Protein AF-0000000068164653 (afdb_homodimer)

Foldseek 3Di:
DPDAFEEEEEDCWFVSVVLLVLLLVVVVRYQYEYADDDPLLVCCLPANAWEAAPLDTDGDHSVRRNYYNDPVVSPDGPYYHYDDPPLPAQFLCNLVVVCVVDPNVRDKDKYWDFDKGDPDRRYMYTDDDQTEMEIARQAQPPVGRQQLQDHDPVNVVVQVSSVPRRRYHYDYDSHVSQVSLLSLLQQLLQLLLCQLVVAWLLVLCPPPVSLVLSLLSSVLSLVLCVLVVHPRDNVSSVVVSVVSNVCSPVRRHHHDPQNVCLVVLAAHNLCSRLVVSVVSCVVSVRDDPSSVVSSVSSVQSNCVNVVNDDDDDD/DPDAFEEEEEDCWFVSVVLLVLLLVVVVRYQYEYADDDPLLVCCLPANAWEAAPLDTDGDHSVRHNYYNDPVVSPDGPYYHYDDPPLAALFLCNLVVVCVVDPSVRDKDKYWDFDKGDPDRRYMYTDDDQTEMEIARAAQDPVGNQRQQDQDPVNVVVQVSSVVRGRYHYDYDSHVSQVSLLSLLQQLLQLLLCQLVVAWLLVLCPPPVSLVLSLLSSVLSLVLCVLVVHPRDNVSSVVVSVVSNVCSPVRRHHHDPQNVCLVVLAAHNLCSRLVVSVVSCVVSVRDDPSSVVSSVSSVQSNCVNVVNDDDDDD

InterPro domains:
  IPR008927 6-phosphogluconate dehydrogenase-like, C-terminal domain superfamily [SSF48179] (175-300)
  IPR013328 6-phosphogluconate dehydrogenase, domain 2 [G3DSA:1.10.1040.10] (175-306)
  IPR013332 Ketopantoate reductase, N-terminal domain [PF02558] (7-85)
  IPR013332 Ketopantoate reductase, N-terminal domain [PF02558] (86-137)
  IPR013752 Ketopantoate reductase, C-terminal domain [PF08546] (175-298)
  IPR036291 NAD(P)-binding domain superfamily [SSF51735] (2-108)
  IPR051402 Ketopantoate Reductase-Related [PTHR21708] (87-298)

Sequence (628 aa):
MEAMWKIAVIGTGGVGGYFGGRLAQLQDECQVHFVVRGETLQVLKRDGLRVDSLVGDFHIPPDRCNATDDLASVGPVDLVITAVKLPLQNGVEAADILARAVDKKHVVGGFCKIISYIVKHGHIRHDAADPTVAFGEVWASETAPGTLNSISDRITKLKDLFEKAQGVKVELFDDIRVGLWHKFMLICAVSGLGAITRAPLGVFLGVEETRDLFRQVLFEVAKLAQAQGIELTDEAAEKLYTYFLGRAESERNATSSMQRDIMRGLPSELEWQVGAVVRKAKALGVPAPACSLIYAALLPQELKARGKLAFSIEMEAMWKIAVIGTGGVGGYFGGRLAQLQDECQVHFVVRGETLQVLKRDGLRVDSLVGDFHIPPDRCNATDDLASVGPVDLVITAVKLPLQNGVEAADILARAVDKKHVVGGFCKIISYIVKHGHIRHDAADPTVAFGEVWASETAPGTLNSISDRITKLKDLFEKAQGVKVELFDDIRVGLWHKFMLICAVSGLGAITRAPLGVFLGVEETRDLFRQVLFEVAKLAQAQGIELTDEAAEKLYTYFLGRAESERNATSSMQRDIMRGLPSELEWQVGAVVRKAKALGVPAPACSLIYAALLPQELKARGKLAFSIE

Secondary structure (DSSP, 8-state):
---PEEEEEE--SHHHHHHHHHHHT-TTTEEEEEE--HHHHHHHHHT-EEEE-TT--EEE-HHHH--BS-HHHH-S-SEEEE--SSTTTTSS-HHHHHHTTS-GGG--EEEEEEEEEEEETTEEEEEEEEEEEEEE-SS--SS-GGGGGS--HHHHHHHHHHHTSTT-EEEE-SSHHHHHHHHHHHHHHHHHHHHHHT--HHHHHTSHHHHHHHHHHHHHHHHHHHHTT----HHHHHHHHHHHHTTTTTTTT---HHHHHHHTT---SGGGTHHHHHHHHHHHT---HHHHHHHHHHHHHHHHHTTS------/---PEEEEEE--SHHHHHHHHHHHT-TTTEEEEEE--HHHHHHHHHT-EEEE-TT--EEE-HHHH--BS-HHHH-S-SEEEE--SSTTTTSS-HHHHHHHHS-GGG--EEEEEEEEEEEETTEEEEEEEEEEEEEE-SS--SS-GGGGGS--HHHHHHHHHHHTSTT-EEEE-SSHHHHHHHHHHHHHHHHHHHHHHT--HHHHHHSHHHHHHHHHHHHHHHHHHHHTT----HHHHHHHHHHHHTTTTTTTT---HHHHHHHTT---SGGGTHHHHHHHHHHHT---HHHHHHHHHHHHHHHHHTTS------

Structure (mmCIF, N/CA/C/O backbone):
data_AF-0000000068164653-model_v1
#
loop_
_entity.id
_entity.type
_entity.pdbx_description
1 polymer '2dehydropantoate 2-reductase'
#
loop_
_atom_site.group_PDB
_atom_site.id
_atom_site.type_symbol
_atom_site.label_atom_id
_atom_site.label_alt_id
_atom_site.label_comp_id
_atom_site.label_asym_id
_atom_site.label_entity_id
_atom_site.label_seq_id
_atom_site.pdbx_PDB_ins_code
_atom_site.Cartn_x
_atom_site.Cartn_y
_atom_site.Cartn_z
_atom_site.occupancy
_atom_site.B_iso_or_equiv
_atom_site.auth_seq_id
_atom_site.auth_comp_id
_atom_site.auth_asym_id
_atom_site.auth_atom_id
_atom_site.pdbx_PDB_model_num
ATOM 1 N N . MET A 1 1 ? -2.482 54 23.062 1 39.28 1 MET A N 1
ATOM 2 C CA . MET A 1 1 ? -2.943 53.188 21.953 1 39.28 1 MET A CA 1
ATOM 3 C C . MET A 1 1 ? -2.064 51.969 21.781 1 39.28 1 MET A C 1
ATOM 5 O O . MET A 1 1 ? -0.841 52.062 21.672 1 39.28 1 MET A O 1
ATOM 9 N N . GLU A 1 2 ? -2.463 50.812 22.297 1 55.84 2 GLU A N 1
ATOM 10 C CA . GLU A 1 2 ? -1.593 49.656 22.266 1 55.84 2 GLU A CA 1
ATOM 11 C C . GLU A 1 2 ? -1.054 49.438 20.844 1 55.84 2 GLU A C 1
ATOM 13 O O . GLU A 1 2 ? -1.688 49.812 19.859 1 55.84 2 GLU A O 1
ATOM 18 N N . ALA A 1 3 ? 0.239 49.406 20.672 1 74.31 3 ALA A N 1
ATOM 19 C CA . ALA A 1 3 ? 0.946 49.344 19.406 1 74.31 3 ALA A CA 1
ATOM 20 C C . ALA A 1 3 ? 0.31 48.344 18.453 1 74.31 3 ALA A C 1
ATOM 22 O O . ALA A 1 3 ? -0.151 47.281 18.891 1 74.31 3 ALA A O 1
ATOM 23 N N . MET A 1 4 ? -0.198 48.719 17.344 1 89.69 4 MET A N 1
ATOM 24 C CA . MET A 1 4 ? -0.804 47.969 16.25 1 89.69 4 MET A CA 1
ATOM 25 C C . MET A 1 4 ? 0.129 46.844 15.789 1 89.69 4 MET A C 1
ATOM 27 O O . MET A 1 4 ? 1.327 47.062 15.609 1 89.69 4 MET A O 1
ATOM 31 N N . TRP A 1 5 ? -0.486 45.594 15.789 1 95.38 5 TRP A N 1
ATOM 32 C CA . TRP A 1 5 ? 0.278 44.5 15.227 1 95.38 5 TRP A CA 1
ATOM 33 C C . TRP A 1 5 ? 0.431 44.656 13.711 1 95.38 5 TRP A C 1
ATOM 35 O O . TRP A 1 5 ? -0.55 44.875 13.008 1 95.38 5 TRP A O 1
ATOM 45 N N . LYS A 1 6 ? 1.617 44.688 13.281 1 97 6 LYS A N 1
ATOM 46 C CA . LYS A 1 6 ? 1.852 44.469 11.852 1 97 6 LYS A CA 1
ATOM 47 C C . LYS A 1 6 ? 2.117 43 11.539 1 97 6 LYS A C 1
ATOM 49 O O . LYS A 1 6 ? 3.061 42.406 12.07 1 97 6 LYS A O 1
ATOM 54 N N . ILE A 1 7 ? 1.271 42.406 10.633 1 96 7 ILE A N 1
ATOM 55 C CA . ILE A 1 7 ? 1.293 40.969 10.422 1 96 7 ILE A CA 1
ATOM 56 C C . ILE A 1 7 ? 1.463 40.656 8.93 1 96 7 ILE A C 1
ATOM 58 O O . ILE A 1 7 ? 0.825 41.312 8.086 1 96 7 ILE A O 1
ATOM 62 N N . ALA A 1 8 ? 2.387 39.781 8.625 1 95.88 8 ALA A N 1
ATOM 63 C CA . ALA A 1 8 ? 2.498 39.25 7.273 1 95.88 8 ALA A CA 1
ATOM 64 C C . ALA A 1 8 ? 1.986 37.812 7.199 1 95.88 8 ALA A C 1
ATOM 66 O O . ALA A 1 8 ? 2.432 36.938 7.957 1 95.88 8 ALA A O 1
ATOM 67 N N . VAL A 1 9 ? 1.061 37.562 6.312 1 94.88 9 VAL A N 1
ATOM 68 C CA . VAL A 1 9 ? 0.553 36.219 6.059 1 94.88 9 VAL A CA 1
ATOM 69 C C . VAL A 1 9 ? 1.103 35.719 4.73 1 94.88 9 VAL A C 1
ATOM 71 O O . VAL A 1 9 ? 0.753 36.219 3.664 1 94.88 9 VAL A O 1
ATOM 74 N N . ILE A 1 10 ? 1.951 34.719 4.84 1 92.38 10 ILE A N 1
ATOM 75 C CA . ILE A 1 10 ? 2.535 34.125 3.643 1 92.38 10 ILE A CA 1
ATOM 76 C C . ILE A 1 10 ? 1.657 32.969 3.154 1 92.38 10 ILE A C 1
ATOM 78 O O . ILE A 1 10 ? 1.669 31.875 3.736 1 92.38 10 ILE A O 1
ATOM 82 N N . GLY A 1 11 ? 0.943 33.156 2.08 1 90.06 11 GLY A N 1
ATOM 83 C CA . GLY A 1 11 ? -0.017 32.188 1.568 1 90.06 11 GLY A CA 1
ATOM 84 C C . GLY A 1 11 ? -1.444 32.5 1.987 1 90.06 11 GLY A C 1
ATOM 85 O O . GLY A 1 11 ? -1.769 32.469 3.176 1 90.06 11 GLY A O 1
ATOM 86 N N . THR A 1 12 ? -2.244 32.719 1.007 1 89.06 12 THR A N 1
ATOM 87 C CA . THR A 1 12 ? -3.641 33.062 1.281 1 89.06 12 THR A CA 1
ATOM 88 C C . THR A 1 12 ? -4.566 31.953 0.749 1 89.06 12 THR A C 1
ATOM 90 O O . THR A 1 12 ? -5.516 32.25 0.018 1 89.06 12 THR A O 1
ATOM 93 N N . GLY A 1 13 ? -4.312 30.797 1.197 1 88.62 13 GLY A N 1
ATOM 94 C CA . GLY A 1 13 ? -5.223 29.688 0.948 1 88.62 13 GLY A CA 1
ATOM 95 C C . GLY A 1 13 ? -6.289 29.531 2.018 1 88.62 13 GLY A C 1
ATOM 96 O O . GLY A 1 13 ? -6.711 30.531 2.621 1 88.62 13 GLY A O 1
ATOM 97 N N . GLY A 1 14 ? -6.809 28.359 2.189 1 88.31 14 GLY A N 1
ATOM 98 C CA . GLY A 1 14 ? -7.863 28.109 3.158 1 88.31 14 GLY A CA 1
ATOM 99 C C . GLY A 1 14 ? -7.5 28.547 4.562 1 88.31 14 GLY A C 1
ATOM 100 O O . GLY A 1 14 ? -8.328 29.125 5.273 1 88.31 14 GLY A O 1
ATOM 101 N N . VAL A 1 15 ? -6.258 28.25 4.934 1 89.56 15 VAL A N 1
ATOM 102 C CA . VAL A 1 15 ? -5.836 28.547 6.301 1 89.56 15 VAL A CA 1
ATOM 103 C C . VAL A 1 15 ? -5.383 30 6.398 1 89.56 15 VAL A C 1
ATOM 105 O O . VAL A 1 15 ? -5.902 30.766 7.219 1 89.56 15 VAL A O 1
ATOM 108 N N . GLY A 1 16 ? -4.504 30.422 5.531 1 92.75 16 GLY A N 1
ATOM 109 C CA . GLY A 1 16 ? -3.982 31.781 5.559 1 92.75 16 GLY A CA 1
ATOM 110 C C . GLY A 1 16 ? -5.039 32.812 5.281 1 92.75 16 GLY A C 1
ATOM 111 O O . GLY A 1 16 ? -5.031 33.906 5.891 1 92.75 16 GLY A O 1
ATOM 112 N N . GLY A 1 17 ? -5.883 32.531 4.367 1 94 17 GLY A N 1
ATOM 113 C CA . GLY A 1 17 ? -6.969 33.438 4.062 1 94 17 GLY A CA 1
ATOM 114 C C . GLY A 1 17 ? -7.969 33.594 5.195 1 94 17 GLY A C 1
ATOM 115 O O . GLY A 1 17 ? -8.453 34.688 5.473 1 94 17 GLY A O 1
ATOM 116 N N . TYR A 1 18 ? -8.219 32.469 5.824 1 94.56 18 TYR A N 1
ATOM 117 C CA . TYR A 1 18 ? -9.211 32.5 6.898 1 94.56 18 TYR A CA 1
ATOM 118 C C . TYR A 1 18 ? -8.656 33.25 8.117 1 94.56 18 TYR A C 1
ATOM 120 O O . TYR A 1 18 ? -9.227 34.25 8.555 1 94.56 18 TYR A O 1
ATOM 128 N N . PHE A 1 19 ? -7.582 32.812 8.633 1 94.88 19 PHE A N 1
ATOM 129 C CA . PHE A 1 19 ? -7.059 33.375 9.867 1 94.88 19 PHE A CA 1
ATOM 130 C C . PHE A 1 19 ? -6.473 34.781 9.625 1 94.88 19 PHE A C 1
ATOM 132 O O . PHE A 1 19 ? -6.582 35.656 10.469 1 94.88 19 PHE A O 1
ATOM 139 N N . GLY A 1 20 ? -5.797 34.906 8.492 1 95.56 20 GLY A N 1
ATOM 140 C CA . GLY A 1 20 ? -5.359 36.25 8.117 1 95.56 20 GLY A CA 1
ATOM 141 C C . GLY A 1 20 ? -6.504 37.219 7.965 1 95.56 20 GLY A C 1
ATOM 142 O O . GLY A 1 20 ? -6.395 38.375 8.383 1 95.56 20 GLY A O 1
ATOM 143 N N . GLY A 1 21 ? -7.539 36.781 7.363 1 96.88 21 GLY A N 1
ATOM 144 C CA . GLY A 1 21 ? -8.727 37.594 7.211 1 96.88 21 GLY A CA 1
ATOM 145 C C . GLY A 1 21 ? -9.367 37.969 8.539 1 96.88 21 GLY A C 1
ATOM 146 O O . GLY A 1 21 ? -9.766 39.125 8.742 1 96.88 21 GLY A O 1
ATOM 147 N N . ARG A 1 22 ? -9.484 37 9.375 1 96.88 22 ARG A N 1
ATOM 148 C CA . ARG A 1 22 ? -10.055 37.25 10.695 1 96.88 22 ARG A CA 1
ATOM 149 C C . ARG A 1 22 ? -9.234 38.281 11.453 1 96.88 22 ARG A C 1
ATOM 151 O O . ARG A 1 22 ? -9.789 39.156 12.125 1 96.88 22 ARG A O 1
ATOM 158 N N . LEU A 1 23 ? -7.953 38.219 11.359 1 96.56 23 LEU A N 1
ATOM 159 C CA . LEU A 1 23 ? -7.082 39.188 12 1 96.56 23 LEU A CA 1
ATOM 160 C C . LEU A 1 23 ? -7.211 40.562 11.336 1 96.56 23 LEU A C 1
ATOM 162 O O . LEU A 1 23 ? -7.168 41.594 12.008 1 96.56 23 LEU A O 1
ATOM 166 N N . ALA A 1 24 ? -7.398 40.531 10.031 1 97.31 24 ALA A N 1
ATOM 167 C CA . ALA A 1 24 ? -7.527 41.781 9.281 1 97.31 24 ALA A CA 1
ATOM 168 C C . ALA A 1 24 ? -8.805 42.531 9.664 1 97.31 24 ALA A C 1
ATOM 170 O O . ALA A 1 24 ? -8.906 43.75 9.492 1 97.31 24 ALA A O 1
ATOM 171 N N . GLN A 1 25 ? -9.719 41.781 10.172 1 97.06 25 GLN A N 1
ATOM 172 C CA . GLN A 1 25 ? -10.961 42.406 10.641 1 97.06 25 GLN A CA 1
ATOM 173 C C . GLN A 1 25 ? -10.711 43.25 11.875 1 97.06 25 GLN A C 1
ATOM 175 O O . GLN A 1 25 ? -11.516 44.125 12.203 1 97.06 25 GLN A O 1
ATOM 180 N N . LEU A 1 26 ? -9.648 43 12.602 1 96 26 LEU A N 1
ATOM 181 C CA . LEU A 1 26 ? -9.266 43.812 13.758 1 96 26 LEU A CA 1
ATOM 182 C C . LEU A 1 26 ? -8.531 45.062 13.328 1 96 26 LEU A C 1
ATOM 184 O O . LEU A 1 26 ? -7.371 45.281 13.703 1 96 26 LEU A O 1
ATOM 188 N N . GLN A 1 27 ? -9.188 45.938 12.695 1 91 27 GLN A N 1
ATOM 189 C CA . GLN A 1 27 ? -8.602 47.062 11.969 1 91 27 GLN A CA 1
ATOM 190 C C . GLN A 1 27 ? -7.844 48 12.906 1 91 27 GLN A C 1
ATOM 192 O O . GLN A 1 27 ? -6.859 48.625 12.508 1 91 27 GLN A O 1
ATOM 197 N N . ASP A 1 28 ? -8.266 48.062 14.078 1 91.12 28 ASP A N 1
ATOM 198 C CA . ASP A 1 28 ? -7.656 49.031 15.016 1 91.12 28 ASP A CA 1
ATOM 199 C C . ASP A 1 28 ? -6.484 48.375 15.75 1 91.12 28 ASP A C 1
ATOM 201 O O . ASP A 1 28 ? -5.711 49.062 16.422 1 91.12 28 ASP A O 1
ATOM 205 N N . GLU A 1 29 ? -6.32 47.094 15.492 1 93.81 29 GLU A N 1
ATOM 206 C CA . GLU A 1 29 ? -5.312 46.406 16.281 1 93.81 29 GLU A CA 1
ATOM 207 C C . GLU A 1 29 ? -4.281 45.719 15.383 1 93.81 29 GLU A C 1
ATOM 209 O O . GLU A 1 29 ? -3.162 45.438 15.812 1 93.81 29 GLU A O 1
ATOM 214 N N . CYS A 1 30 ? -4.734 45.469 14.133 1 95.31 30 CYS A N 1
ATOM 215 C CA . CYS A 1 30 ? -3.865 44.688 13.258 1 95.31 30 CYS A CA 1
ATOM 216 C C . CYS A 1 30 ? -3.787 45.344 11.875 1 95.31 30 CYS A C 1
ATOM 218 O O . CYS A 1 30 ? -4.801 45.781 11.328 1 95.31 30 CYS A O 1
ATOM 220 N N . GLN A 1 31 ? -2.641 45.469 11.352 1 96.69 31 GLN A N 1
ATOM 221 C CA . GLN A 1 31 ? -2.387 45.688 9.93 1 96.69 31 GLN A CA 1
ATOM 222 C C . GLN A 1 31 ? -1.839 44.406 9.266 1 96.69 31 GLN A C 1
ATOM 224 O O . GLN A 1 31 ? -0.677 44.062 9.469 1 96.69 31 GLN A O 1
ATOM 229 N N . VAL A 1 32 ? -2.676 43.812 8.453 1 97 32 VAL A N 1
ATOM 230 C CA . VAL A 1 32 ? -2.312 42.531 7.867 1 97 32 VAL A CA 1
ATOM 231 C C . VAL A 1 32 ? -1.857 42.75 6.426 1 97 32 VAL A C 1
ATOM 233 O O . VAL A 1 32 ? -2.49 43.469 5.664 1 97 32 VAL A O 1
ATOM 236 N N . HIS A 1 33 ? -0.744 42.188 6.098 1 97.38 33 HIS A N 1
ATOM 237 C CA . HIS A 1 33 ? -0.234 42.125 4.734 1 97.38 33 HIS A CA 1
ATOM 238 C C . HIS A 1 33 ? -0.314 40.688 4.188 1 97.38 33 HIS A C 1
ATOM 240 O O . HIS A 1 33 ? 0.334 39.781 4.711 1 97.38 33 HIS A O 1
ATOM 246 N N . PHE A 1 34 ? -1.097 40.5 3.145 1 97.31 34 PHE A N 1
ATOM 247 C CA . PHE A 1 34 ? -1.19 39.219 2.5 1 97.31 34 PHE A CA 1
ATOM 248 C C . PHE A 1 34 ? -0.134 39.062 1.411 1 97.31 34 PHE A C 1
ATOM 250 O O . PHE A 1 34 ? -0.155 39.812 0.418 1 97.31 34 PHE A O 1
ATOM 257 N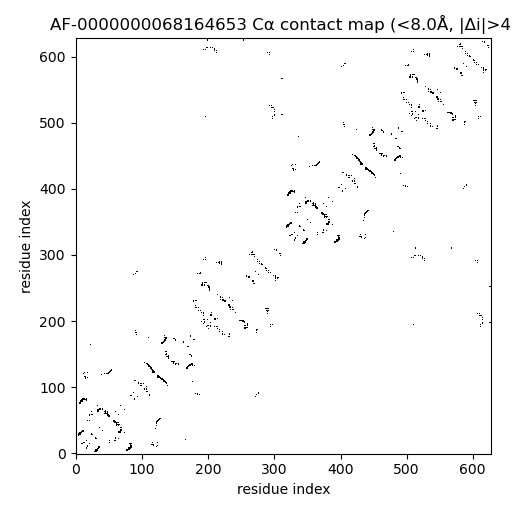 N . VAL A 1 35 ? 0.786 38.125 1.595 1 95.69 35 VAL A N 1
ATOM 258 C CA . VAL A 1 35 ? 1.846 37.875 0.626 1 95.69 35 VAL A CA 1
ATOM 259 C C . VAL A 1 35 ? 1.442 36.719 -0.289 1 95.69 35 VAL A C 1
ATOM 261 O O . VAL A 1 35 ? 1.401 35.562 0.141 1 95.69 35 VAL A O 1
ATOM 264 N N . VAL A 1 36 ? 1.155 36.969 -1.522 1 94.25 36 VAL A N 1
ATOM 265 C CA . VAL A 1 36 ? 0.643 36.031 -2.496 1 94.25 36 VAL A CA 1
ATOM 266 C C . VAL A 1 36 ? 1.142 36.375 -3.893 1 94.25 36 VAL A C 1
ATOM 268 O O . VAL A 1 36 ? 1.708 37.469 -4.094 1 94.25 36 VAL A O 1
ATOM 271 N N . ARG A 1 37 ? 1.042 35.469 -4.789 1 93.12 37 ARG A N 1
ATOM 272 C CA . ARG A 1 37 ? 1.518 35.719 -6.145 1 93.12 37 ARG A CA 1
ATOM 273 C C . ARG A 1 37 ? 0.45 35.375 -7.172 1 93.12 37 ARG A C 1
ATOM 275 O O . ARG A 1 37 ? -0.623 34.875 -6.812 1 93.12 37 ARG A O 1
ATOM 282 N N . GLY A 1 38 ? 0.696 35.812 -8.359 1 94.12 38 GLY A N 1
ATOM 283 C CA . GLY A 1 38 ? -0.102 35.344 -9.492 1 94.12 38 GLY A CA 1
ATOM 284 C C . GLY A 1 38 ? -1.51 35.938 -9.484 1 94.12 38 GLY A C 1
ATOM 285 O O . GLY A 1 38 ? -1.712 37.094 -9.164 1 94.12 38 GLY A O 1
ATOM 286 N N . GLU A 1 39 ? -2.432 35.031 -9.867 1 95.75 39 GLU A N 1
ATOM 287 C CA . GLU A 1 39 ? -3.822 35.438 -10.023 1 95.75 39 GLU A CA 1
ATOM 288 C C . GLU A 1 39 ? -4.434 35.844 -8.688 1 95.75 39 GLU A C 1
ATOM 290 O O . GLU A 1 39 ? -5.281 36.75 -8.625 1 95.75 39 GLU A O 1
ATOM 295 N N . THR A 1 40 ? -4.035 35.219 -7.684 1 95.88 40 THR A N 1
ATOM 296 C CA . THR A 1 40 ? -4.555 35.531 -6.363 1 95.88 40 THR A CA 1
ATOM 297 C C . THR A 1 40 ? -4.176 36.969 -5.973 1 95.88 40 THR A C 1
ATOM 299 O O . THR A 1 40 ? -4.98 37.688 -5.383 1 95.88 40 THR A O 1
ATOM 302 N N . LEU A 1 41 ? -2.984 37.375 -6.262 1 96.94 41 LEU A N 1
ATOM 303 C CA . LEU A 1 41 ? -2.533 38.75 -5.996 1 96.94 41 LEU A CA 1
ATOM 304 C C . LEU A 1 41 ? -3.422 39.75 -6.707 1 96.94 41 LEU A C 1
ATOM 306 O O . LEU A 1 41 ? -3.871 40.719 -6.098 1 96.94 41 LEU A O 1
ATOM 310 N N . GLN A 1 42 ? -3.676 39.438 -7.934 1 97.75 42 GLN A N 1
ATOM 311 C CA . GLN A 1 42 ? -4.473 40.344 -8.742 1 97.75 42 GLN A CA 1
ATOM 312 C C . GLN A 1 42 ? -5.891 40.469 -8.188 1 97.75 42 GLN A C 1
ATOM 314 O O . GLN A 1 42 ? -6.438 41.562 -8.109 1 97.75 42 GLN A O 1
ATOM 319 N N . VAL A 1 43 ? -6.418 39.406 -7.785 1 97.94 43 VAL A N 1
ATOM 320 C CA . VAL A 1 43 ? -7.793 39.375 -7.289 1 97.94 43 VAL A CA 1
ATOM 321 C C . VAL A 1 43 ? -7.867 40.094 -5.949 1 97.94 43 VAL A C 1
ATOM 323 O O . VAL A 1 43 ? -8.805 40.875 -5.707 1 97.94 43 VAL A O 1
ATOM 326 N N . LEU A 1 44 ? -6.938 39.906 -5.07 1 97.94 44 LEU A N 1
ATOM 327 C CA . LEU A 1 44 ? -6.945 40.562 -3.764 1 97.94 44 LEU A CA 1
ATOM 328 C C . LEU A 1 44 ? -6.801 42.062 -3.908 1 97.94 44 LEU A C 1
ATOM 330 O O . LEU A 1 44 ? -7.391 42.844 -3.139 1 97.94 44 LEU A O 1
ATOM 334 N N . LYS A 1 45 ? -6.023 42.531 -4.883 1 97.62 45 LYS A N 1
ATOM 335 C CA . LYS A 1 45 ? -5.812 43.938 -5.125 1 97.62 45 LYS A CA 1
ATOM 336 C C . LYS A 1 45 ? -7.055 44.594 -5.73 1 97.62 45 LYS A C 1
ATOM 338 O O . LYS A 1 45 ? -7.316 45.781 -5.512 1 97.62 45 LYS A O 1
ATOM 343 N N . ARG A 1 46 ? -7.793 43.719 -6.434 1 97.88 46 ARG A N 1
ATOM 344 C CA . ARG A 1 46 ? -8.953 44.25 -7.148 1 97.88 46 ARG A CA 1
ATOM 345 C C . ARG A 1 46 ? -10.219 44.125 -6.309 1 97.88 46 ARG A C 1
ATOM 347 O O . ARG A 1 46 ? -10.977 45.094 -6.164 1 97.88 46 ARG A O 1
ATOM 354 N N . ASP A 1 47 ? -10.453 42.969 -5.754 1 97.94 47 ASP A N 1
ATOM 355 C CA . ASP A 1 47 ? -11.75 42.625 -5.18 1 97.94 47 ASP A CA 1
ATOM 356 C C . ASP A 1 47 ? -11.641 42.406 -3.672 1 97.94 47 ASP A C 1
ATOM 358 O O . ASP A 1 47 ? -12.656 42.406 -2.967 1 97.94 47 ASP A O 1
ATOM 362 N N . GLY A 1 48 ? -10.453 42.219 -3.197 1 98.31 48 GLY A N 1
ATOM 363 C CA . GLY A 1 48 ? -10.281 41.906 -1.793 1 98.31 48 GLY A CA 1
ATOM 364 C C . GLY A 1 48 ? -10.445 40.406 -1.51 1 98.31 48 GLY A C 1
ATOM 365 O O . GLY A 1 48 ? -10.359 39.594 -2.42 1 98.31 48 GLY A O 1
ATOM 366 N N . LEU A 1 49 ? -10.531 40.094 -0.196 1 98.5 49 LEU A N 1
ATOM 367 C CA . LEU A 1 49 ? -10.656 38.719 0.264 1 98.5 49 LEU A CA 1
ATOM 368 C C . LEU A 1 49 ? -12.062 38.438 0.776 1 98.5 49 LEU A C 1
ATOM 370 O O . LEU A 1 49 ? -12.555 39.125 1.672 1 98.5 49 LEU A O 1
ATOM 374 N N . ARG A 1 50 ? -12.664 37.438 0.202 1 98.5 50 ARG A N 1
ATOM 375 C CA . ARG A 1 50 ? -13.984 37.031 0.638 1 98.5 50 ARG A CA 1
ATOM 376 C C . ARG A 1 50 ? -13.914 35.656 1.349 1 98.5 50 ARG A C 1
ATOM 378 O O . ARG A 1 50 ? -13.25 34.75 0.87 1 98.5 50 ARG A O 1
ATOM 385 N N . VAL A 1 51 ? -14.594 35.594 2.514 1 97.94 51 VAL A N 1
ATOM 386 C CA . VAL A 1 51 ? -14.633 34.312 3.248 1 97.94 51 VAL A CA 1
ATOM 387 C C . VAL A 1 51 ? -16.078 33.969 3.619 1 97.94 51 VAL A C 1
ATOM 389 O O . VAL A 1 51 ? -16.734 34.75 4.309 1 97.94 51 VAL A O 1
ATOM 392 N N . ASP A 1 52 ? -16.547 32.875 3.092 1 98.25 52 ASP A N 1
ATOM 393 C CA . ASP A 1 52 ? -17.781 32.281 3.566 1 98.25 52 ASP A CA 1
ATOM 394 C C . ASP A 1 52 ? -17.547 31.359 4.77 1 98.25 52 ASP A C 1
ATOM 396 O O . ASP A 1 52 ? -16.875 30.328 4.648 1 98.25 52 ASP A O 1
ATOM 400 N N . SER A 1 53 ? -18.125 31.766 5.898 1 97 53 SER A N 1
ATOM 401 C CA . SER A 1 53 ? -17.781 31.047 7.121 1 97 53 SER A CA 1
ATOM 402 C C . SER A 1 53 ? -19.031 30.688 7.914 1 97 53 SER A C 1
ATOM 404 O O . SER A 1 53 ? -19.984 31.453 7.957 1 97 53 SER A O 1
ATOM 406 N N . LEU A 1 54 ? -18.953 29.578 8.578 1 95.31 54 LEU A N 1
ATOM 407 C CA . LEU A 1 54 ? -20.016 29.141 9.484 1 95.31 54 LEU A CA 1
ATOM 408 C C . LEU A 1 54 ? -20.078 30.031 10.719 1 95.31 54 LEU A C 1
ATOM 410 O O . LEU A 1 54 ? -21.094 30.047 11.43 1 95.31 54 LEU A O 1
ATOM 414 N N . VAL A 1 55 ? -19.016 30.766 10.969 1 95.44 55 VAL A N 1
ATOM 415 C CA . VAL A 1 55 ? -18.969 31.641 12.141 1 95.44 55 VAL A CA 1
ATOM 416 C C . VAL A 1 55 ? -19.062 33.094 11.711 1 95.44 55 VAL A C 1
ATOM 418 O O . VAL A 1 55 ? -18.453 33.969 12.336 1 95.44 55 VAL A O 1
ATOM 421 N N . GLY A 1 56 ? -19.703 33.344 10.531 1 96.31 56 GLY A N 1
ATOM 422 C CA . GLY A 1 56 ? -19.938 34.688 10.031 1 96.31 56 GLY A CA 1
ATOM 423 C C . GLY A 1 56 ? -19.109 35.031 8.805 1 96.31 56 GLY A C 1
ATOM 424 O O . GLY A 1 56 ? -17.875 35.031 8.867 1 96.31 56 GLY A O 1
ATOM 425 N N . ASP A 1 57 ? -19.781 35.281 7.781 1 97.75 57 ASP A N 1
ATOM 426 C CA . ASP A 1 57 ? -19.125 35.688 6.543 1 97.75 57 ASP A CA 1
ATOM 427 C C . ASP A 1 57 ? -18.453 37.062 6.707 1 97.75 57 ASP A C 1
ATOM 429 O O . ASP A 1 57 ? -18.891 37.875 7.508 1 97.75 57 ASP A O 1
ATOM 433 N N . PHE A 1 58 ? -17.359 37.25 5.906 1 97.75 58 PHE A N 1
ATOM 434 C CA . PHE A 1 58 ? -16.734 38.594 5.949 1 97.75 58 PHE A CA 1
ATOM 435 C C . PHE A 1 58 ? -15.977 38.875 4.664 1 97.75 58 PHE A C 1
ATOM 437 O O . PHE A 1 58 ? -15.742 37.969 3.859 1 97.75 58 PHE A O 1
ATOM 444 N N . HIS A 1 59 ? -15.727 40.094 4.473 1 98.38 59 HIS A N 1
ATOM 445 C CA . HIS A 1 59 ? -14.984 40.594 3.326 1 98.38 59 HIS A CA 1
ATOM 446 C C . HIS A 1 59 ? -13.938 41.625 3.756 1 98.38 59 HIS A C 1
ATOM 448 O O . HIS A 1 59 ? -14.242 42.531 4.527 1 98.38 59 HIS A O 1
ATOM 454 N N . ILE A 1 60 ? -12.742 41.406 3.375 1 98.25 60 ILE A N 1
ATOM 455 C CA . ILE A 1 60 ? -11.68 42.406 3.555 1 98.25 60 ILE A CA 1
ATOM 456 C C . ILE A 1 60 ? -11.492 43.188 2.266 1 98.25 60 ILE A C 1
ATOM 458 O O . ILE A 1 60 ? -11.078 42.625 1.242 1 98.25 60 ILE A O 1
ATOM 462 N N . PRO A 1 61 ? -11.719 44.406 2.295 1 97.88 61 PRO A N 1
ATOM 463 C CA . PRO A 1 61 ? -11.586 45.219 1.072 1 97.88 61 PRO A CA 1
ATOM 464 C C . PRO A 1 61 ? -10.141 45.312 0.591 1 97.88 61 PRO A C 1
ATOM 466 O O . PRO A 1 61 ? -9.211 45.125 1.38 1 97.88 61 PRO A O 1
ATOM 469 N N . PRO A 1 62 ? -9.961 45.594 -0.694 1 97.44 62 PRO A N 1
ATOM 470 C CA . PRO A 1 62 ? -8.633 45.594 -1.312 1 97.44 62 PRO A CA 1
ATOM 471 C C . PRO A 1 62 ? -7.641 46.5 -0.558 1 97.44 62 PRO A C 1
ATOM 473 O O . PRO A 1 62 ? -6.48 46.125 -0.387 1 97.44 62 PRO A O 1
ATOM 476 N N . ASP A 1 63 ? -8.062 47.594 -0.103 1 94.81 63 ASP A N 1
ATOM 477 C CA . ASP A 1 63 ? -7.164 48.562 0.524 1 94.81 63 ASP A CA 1
ATOM 478 C C . ASP A 1 63 ? -6.695 48.094 1.893 1 94.81 63 ASP A C 1
ATOM 480 O O . ASP A 1 63 ? -5.711 48.594 2.434 1 94.81 63 ASP A O 1
ATOM 484 N N . ARG A 1 64 ? -7.328 47.062 2.387 1 95.69 64 ARG A N 1
ATOM 485 C CA . ARG A 1 64 ? -6.957 46.531 3.693 1 95.69 64 ARG A CA 1
ATOM 486 C C . ARG A 1 64 ? -6.262 45.156 3.557 1 95.69 64 ARG A C 1
ATOM 488 O O . ARG A 1 64 ? -5.754 44.625 4.539 1 95.69 64 ARG A O 1
ATOM 495 N N . CYS A 1 65 ? -6.246 44.656 2.432 1 96.5 65 CYS A N 1
ATOM 496 C CA . CYS A 1 65 ? -5.559 43.406 2.188 1 96.5 65 CYS A CA 1
ATOM 497 C C . CYS A 1 65 ? -4.051 43.594 2.119 1 96.5 65 CYS A C 1
ATOM 499 O O . CYS A 1 65 ? -3.279 42.688 2.381 1 96.5 65 CYS A O 1
ATOM 501 N N . ASN A 1 66 ? -3.672 44.844 1.705 1 96.62 66 ASN A N 1
ATOM 502 C CA . ASN A 1 66 ? -2.252 45.125 1.513 1 96.62 66 ASN A CA 1
ATOM 503 C C . ASN A 1 66 ? -1.553 43.969 0.785 1 96.62 66 ASN A C 1
ATOM 505 O O . ASN A 1 66 ? -0.506 43.5 1.229 1 96.62 66 ASN A O 1
ATOM 509 N N . ALA A 1 67 ? -2.135 43.469 -0.298 1 97.81 67 ALA A N 1
ATOM 510 C CA . ALA A 1 67 ? -1.638 42.281 -1.003 1 97.81 67 ALA A CA 1
ATOM 511 C C . ALA A 1 67 ? -0.361 42.594 -1.775 1 97.81 67 ALA A C 1
ATOM 513 O O . ALA A 1 67 ? -0.255 43.656 -2.4 1 97.81 67 ALA A O 1
ATOM 514 N N . THR A 1 68 ? 0.624 41.719 -1.688 1 97.38 68 THR A N 1
ATOM 515 C CA . THR A 1 68 ? 1.891 41.969 -2.375 1 97.38 68 THR A CA 1
ATOM 516 C C . THR A 1 68 ? 2.582 40.625 -2.686 1 97.38 68 THR A C 1
ATOM 518 O O . THR A 1 68 ? 2.27 39.594 -2.078 1 97.38 68 THR A O 1
ATOM 521 N N . ASP A 1 69 ? 3.439 40.562 -3.703 1 96.31 69 ASP A N 1
ATOM 522 C CA . ASP A 1 69 ? 4.285 39.406 -3.988 1 96.31 69 ASP A CA 1
ATOM 523 C C . ASP A 1 69 ? 5.738 39.656 -3.619 1 96.31 69 ASP A C 1
ATOM 525 O O . ASP A 1 69 ? 6.613 38.812 -3.834 1 96.31 69 ASP A O 1
ATOM 529 N N . ASP A 1 70 ? 5.945 40.844 -3.016 1 94.31 70 ASP A N 1
ATOM 530 C CA . ASP A 1 70 ? 7.277 41.25 -2.609 1 94.31 70 ASP A CA 1
ATOM 531 C C . ASP A 1 70 ? 7.383 41.375 -1.09 1 94.31 70 ASP A C 1
ATOM 533 O O . ASP A 1 70 ? 7.008 42.375 -0.504 1 94.31 70 ASP A O 1
ATOM 537 N N . LEU A 1 71 ? 7.992 40.375 -0.466 1 90 71 LEU A N 1
ATOM 538 C CA . LEU A 1 71 ? 8.109 40.312 0.987 1 90 71 LEU A CA 1
ATOM 539 C C . LEU A 1 71 ? 8.93 41.5 1.511 1 90 71 LEU A C 1
ATOM 541 O O . LEU A 1 71 ? 8.664 42 2.605 1 90 71 LEU A O 1
ATOM 545 N N . ALA A 1 72 ? 9.867 41.875 0.783 1 92 72 ALA A N 1
ATOM 546 C CA . ALA A 1 72 ? 10.742 42.969 1.189 1 92 72 ALA A CA 1
ATOM 547 C C . ALA A 1 72 ? 9.961 44.281 1.339 1 92 72 ALA A C 1
ATOM 549 O O . ALA A 1 72 ? 10.273 45.094 2.203 1 92 72 ALA A O 1
ATOM 550 N N . SER A 1 73 ? 9.008 44.406 0.521 1 93.69 73 SER A N 1
ATOM 551 C CA . SER A 1 73 ? 8.234 45.656 0.525 1 93.69 73 SER A CA 1
ATOM 552 C C . SER A 1 73 ? 7.383 45.781 1.784 1 93.69 73 SER A C 1
ATOM 554 O O . SER A 1 73 ? 6.949 46.875 2.148 1 93.69 73 SER A O 1
ATOM 556 N N . VAL A 1 74 ? 7.086 44.719 2.471 1 94.44 74 VAL A N 1
ATOM 557 C CA . VAL A 1 74 ? 6.27 44.719 3.682 1 94.44 74 VAL A CA 1
ATOM 558 C C . VAL A 1 74 ? 7.047 45.344 4.832 1 94.44 74 VAL A C 1
ATOM 560 O O . VAL A 1 74 ? 6.469 46.031 5.68 1 94.44 74 VAL A O 1
ATOM 563 N N . GLY A 1 75 ? 8.375 45.125 4.848 1 93.62 75 GLY A N 1
ATOM 564 C CA . GLY A 1 75 ? 9.211 45.625 5.926 1 93.62 75 GLY A CA 1
ATOM 565 C C . GLY A 1 75 ? 9.109 44.812 7.195 1 93.62 75 GLY A C 1
ATOM 566 O O . GLY A 1 75 ? 8.672 43.656 7.156 1 93.62 75 GLY A O 1
ATOM 567 N N . PRO A 1 76 ? 9.641 45.375 8.359 1 94.62 76 PRO A N 1
ATOM 568 C CA . PRO A 1 76 ? 9.586 44.625 9.625 1 94.62 76 PRO A CA 1
ATOM 569 C C . PRO A 1 76 ? 8.164 44.438 10.133 1 94.62 76 PRO A C 1
ATOM 571 O O . PRO A 1 76 ? 7.328 45.312 10.023 1 94.62 76 PRO A O 1
ATOM 574 N N . VAL A 1 77 ? 7.922 43.25 10.578 1 95.88 77 VAL A N 1
ATOM 575 C CA . VAL A 1 77 ? 6.598 42.938 11.094 1 95.88 77 VAL A CA 1
ATOM 576 C C . VAL A 1 77 ? 6.723 42.344 12.5 1 95.88 77 VAL A C 1
ATOM 578 O O . VAL A 1 77 ? 7.812 41.969 12.922 1 95.88 77 VAL A O 1
ATOM 581 N N . ASP A 1 78 ? 5.574 42.344 13.18 1 95.5 78 ASP A N 1
ATOM 582 C CA . ASP A 1 78 ? 5.512 41.781 14.523 1 95.5 78 ASP A CA 1
ATOM 583 C C . ASP A 1 78 ? 5.277 40.25 14.477 1 95.5 78 ASP A C 1
ATOM 585 O O . ASP A 1 78 ? 5.645 39.531 15.398 1 95.5 78 ASP A O 1
ATOM 589 N N . LEU A 1 79 ? 4.66 39.812 13.422 1 94.69 79 LEU A N 1
ATOM 590 C CA . LEU A 1 79 ? 4.262 38.438 13.289 1 94.69 79 LEU A CA 1
ATOM 591 C C . LEU A 1 79 ? 4.23 38 11.82 1 94.69 79 LEU A C 1
ATOM 593 O O . LEU A 1 79 ? 3.703 38.719 10.977 1 94.69 79 LEU A O 1
ATOM 597 N N . VAL A 1 80 ? 4.895 36.906 11.555 1 93.81 80 VAL A N 1
ATOM 598 C CA . VAL A 1 80 ? 4.773 36.25 10.258 1 93.81 80 VAL A CA 1
ATOM 599 C C . VAL A 1 80 ? 4.012 34.938 10.414 1 93.81 80 VAL A C 1
ATOM 601 O O . VAL A 1 80 ? 4.391 34.094 11.219 1 93.81 80 VAL A O 1
ATOM 604 N N . ILE A 1 81 ? 2.898 34.781 9.672 1 91.69 81 ILE A N 1
ATOM 605 C CA . ILE A 1 81 ? 2.15 33.531 9.617 1 91.69 81 ILE A CA 1
ATOM 606 C C . ILE A 1 81 ? 2.453 32.812 8.305 1 91.69 81 ILE A C 1
ATOM 608 O O . ILE A 1 81 ? 2.113 33.312 7.223 1 91.69 81 ILE A O 1
ATOM 612 N N . THR A 1 82 ? 3.107 31.688 8.398 1 89.75 82 THR A N 1
ATOM 613 C CA . THR A 1 82 ? 3.396 30.875 7.223 1 89.75 82 THR A CA 1
ATOM 614 C C . THR A 1 82 ? 2.271 29.875 6.969 1 89.75 82 THR A C 1
ATOM 616 O O . THR A 1 82 ? 2.141 28.875 7.695 1 89.75 82 THR A O 1
ATOM 619 N N . ALA A 1 83 ? 1.422 30.094 5.961 1 81.5 83 ALA A N 1
ATOM 620 C CA . ALA A 1 83 ? 0.254 29.25 5.688 1 81.5 83 ALA A CA 1
ATOM 621 C C . ALA A 1 83 ? 0.338 28.625 4.297 1 81.5 83 ALA A C 1
ATOM 623 O O . ALA A 1 83 ? -0.672 28.516 3.6 1 81.5 83 ALA A O 1
ATOM 624 N N . VAL A 1 84 ? 1.5 28.312 3.719 1 65.12 84 VAL A N 1
ATOM 625 C CA . VAL A 1 84 ? 1.676 27.656 2.43 1 65.12 84 VAL A CA 1
ATOM 626 C C . VAL A 1 84 ? 1.693 26.141 2.621 1 65.12 84 VAL A C 1
ATOM 628 O O . VAL A 1 84 ? 2.016 25.641 3.705 1 65.12 84 VAL A O 1
ATOM 631 N N . LYS A 1 85 ? 0.91 25.312 1.645 1 54.75 85 LYS A N 1
ATOM 632 C CA . LYS A 1 85 ? 0.878 23.844 1.671 1 54.75 85 LYS A CA 1
ATOM 633 C C . LYS A 1 85 ? 2.277 23.266 1.869 1 54.75 85 LYS A C 1
ATOM 635 O O . LYS A 1 85 ? 2.428 22.078 2.172 1 54.75 85 LYS A O 1
ATOM 640 N N . LEU A 1 86 ? 3.207 23.75 1.273 1 44.59 86 LEU A N 1
ATOM 641 C CA . LEU A 1 86 ? 4.473 23.031 1.329 1 44.59 86 LEU A CA 1
ATOM 642 C C . LEU A 1 86 ? 4.613 22.281 2.652 1 44.59 86 LEU A C 1
ATOM 644 O O . LEU A 1 86 ? 3.801 22.469 3.562 1 44.59 86 LEU A O 1
ATOM 648 N N . PRO A 1 87 ? 5.805 21.672 3.053 1 41.03 87 PRO A N 1
ATOM 649 C CA . PRO A 1 87 ? 6.273 20.844 4.172 1 41.03 87 PRO A CA 1
ATOM 650 C C . PRO A 1 87 ? 5.504 21.125 5.465 1 41.03 87 PRO A C 1
ATOM 652 O O . PRO A 1 87 ? 5.41 20.234 6.324 1 41.03 87 PRO A O 1
ATOM 655 N N . LEU A 1 88 ? 5.074 22.391 5.672 1 41.91 88 LEU A N 1
ATOM 656 C CA . LEU A 1 88 ? 5.016 22.922 7.027 1 41.91 88 LEU A CA 1
ATOM 657 C C . LEU A 1 88 ? 3.701 22.547 7.703 1 41.91 88 LEU A C 1
ATOM 659 O O . LEU A 1 88 ? 3.641 22.422 8.93 1 41.91 88 LEU A O 1
ATOM 663 N N . GLN A 1 89 ? 2.553 22.469 6.961 1 52.91 89 GLN A N 1
ATOM 664 C CA . GLN A 1 89 ? 1.425 22.719 7.852 1 52.91 89 GLN A CA 1
ATOM 665 C C . GLN A 1 89 ? 0.958 21.422 8.523 1 52.91 89 GLN A C 1
ATOM 667 O O . GLN A 1 89 ? 0.519 21.438 9.672 1 52.91 89 GLN A O 1
ATOM 672 N N . ASN A 1 90 ? 1.196 20.359 7.773 1 62.53 90 ASN A N 1
ATOM 673 C CA . ASN A 1 90 ? 0.71 19.203 8.531 1 62.53 90 ASN A CA 1
ATOM 674 C C . ASN A 1 90 ? 1.848 18.266 8.922 1 62.53 90 ASN A C 1
ATOM 676 O O . ASN A 1 90 ? 1.626 17.078 9.141 1 62.53 90 ASN A O 1
ATOM 680 N N . GLY A 1 91 ? 3.014 18.906 9.016 1 77.69 91 GLY A N 1
ATOM 681 C CA . GLY A 1 91 ? 4.152 18.125 9.461 1 77.69 91 GLY A CA 1
ATOM 682 C C . GLY A 1 91 ? 4.746 18.609 10.766 1 77.69 91 GLY A C 1
ATOM 683 O O . GLY A 1 91 ? 4.109 19.375 11.492 1 77.69 91 GLY A O 1
ATOM 684 N N . VAL A 1 92 ? 5.809 18.016 11.133 1 85.56 92 VAL A N 1
ATOM 685 C CA . VAL A 1 92 ? 6.457 18.312 12.406 1 85.56 92 VAL A CA 1
ATOM 686 C C . VAL A 1 92 ? 7.84 18.906 12.156 1 85.56 92 VAL A C 1
ATOM 688 O O . VAL A 1 92 ? 8.625 19.094 13.086 1 85.56 92 VAL A O 1
ATOM 691 N N . GLU A 1 93 ? 8.086 19.297 10.883 1 87.38 93 GLU A N 1
ATOM 692 C CA . GLU A 1 93 ? 9.438 19.734 10.547 1 87.38 93 GLU A CA 1
ATOM 693 C C . GLU A 1 93 ? 9.477 21.234 10.273 1 87.38 93 GLU A C 1
ATOM 695 O O . GLU A 1 93 ? 10.555 21.812 10.109 1 87.38 93 GLU A O 1
ATOM 700 N N . ALA A 1 94 ? 8.375 21.922 10.312 1 85.81 94 ALA A N 1
ATOM 701 C CA . ALA A 1 94 ? 8.281 23.328 9.906 1 85.81 94 ALA A CA 1
ATOM 702 C C . ALA A 1 94 ? 9.18 24.219 10.758 1 85.81 94 ALA A C 1
ATOM 704 O O . ALA A 1 94 ? 9.914 25.062 10.234 1 85.81 94 ALA A O 1
ATOM 705 N N . ALA A 1 95 ? 9.148 24.047 12.039 1 85.69 95 ALA A N 1
ATOM 706 C CA . ALA A 1 95 ? 9.945 24.875 12.938 1 85.69 95 ALA A CA 1
ATOM 707 C C . ALA A 1 95 ? 11.438 24.703 12.68 1 85.69 95 ALA A C 1
ATOM 709 O O . ALA A 1 95 ? 12.195 25.672 12.641 1 85.69 95 ALA A O 1
ATOM 710 N N . ASP A 1 96 ? 11.797 23.438 12.492 1 85.81 96 ASP A N 1
ATOM 711 C CA . ASP A 1 96 ? 13.203 23.141 12.219 1 85.81 96 ASP A CA 1
ATOM 712 C C . ASP A 1 96 ? 13.656 23.766 10.906 1 85.81 96 ASP A C 1
ATOM 714 O O . ASP A 1 96 ? 14.773 24.281 10.805 1 85.81 96 ASP A O 1
ATOM 718 N N . ILE A 1 97 ? 12.844 23.688 9.961 1 85.62 97 ILE A N 1
ATOM 719 C CA . ILE A 1 97 ? 13.156 24.25 8.648 1 85.62 97 ILE A CA 1
ATOM 720 C C . ILE A 1 97 ? 13.289 25.766 8.742 1 85.62 97 ILE A C 1
ATOM 722 O O . ILE A 1 97 ? 14.242 26.344 8.227 1 85.62 97 ILE A O 1
ATOM 726 N N . LEU A 1 98 ? 12.375 26.406 9.43 1 86.69 98 LEU A N 1
ATOM 727 C CA . LEU A 1 98 ? 12.406 27.859 9.602 1 86.69 98 LEU A CA 1
ATOM 728 C C . LEU A 1 98 ? 13.648 28.281 10.383 1 86.69 98 LEU A C 1
ATOM 730 O O . LEU A 1 98 ? 14.234 29.328 10.094 1 86.69 98 LEU A O 1
ATOM 734 N N . ALA A 1 99 ? 14.031 27.5 11.289 1 87.88 99 ALA A N 1
ATOM 735 C CA . ALA A 1 99 ? 15.148 27.812 12.172 1 87.88 99 ALA A CA 1
ATOM 736 C C . ALA A 1 99 ? 16.469 27.797 11.414 1 87.88 99 ALA A C 1
ATOM 738 O O . ALA A 1 99 ? 17.484 28.312 11.891 1 87.88 99 ALA A O 1
ATOM 739 N N . ARG A 1 100 ? 16.453 27.188 10.242 1 89.25 100 ARG A N 1
ATOM 740 C CA . ARG A 1 100 ? 17.641 27.219 9.391 1 89.25 100 ARG A CA 1
ATOM 741 C C . ARG A 1 100 ? 17.797 28.578 8.734 1 89.25 100 ARG A C 1
ATOM 743 O O . ARG A 1 100 ? 18.906 28.969 8.352 1 89.25 100 ARG A O 1
ATOM 750 N N . ALA A 1 101 ? 16.703 29.312 8.656 1 88.19 101 ALA A N 1
ATOM 751 C CA . ALA A 1 101 ? 16.703 30.578 7.93 1 88.19 101 ALA A CA 1
ATOM 752 C C . ALA A 1 101 ? 16.625 31.75 8.891 1 88.19 101 ALA A C 1
ATOM 754 O O . ALA A 1 101 ? 17.062 32.875 8.57 1 88.19 101 ALA A O 1
ATOM 755 N N . VAL A 1 102 ? 15.953 31.578 10.047 1 90.06 102 VAL A N 1
ATOM 756 C CA . VAL A 1 102 ? 15.758 32.656 11.031 1 90.06 102 VAL A CA 1
ATOM 757 C C . VAL A 1 102 ? 16.188 32.156 12.414 1 90.06 102 VAL A C 1
ATOM 759 O O . VAL A 1 102 ? 16.156 30.953 12.688 1 90.06 102 VAL A O 1
ATOM 762 N N . ASP A 1 103 ? 16.656 33.094 13.227 1 91.19 103 ASP A N 1
ATOM 763 C CA . ASP A 1 103 ? 17.016 32.719 14.594 1 91.19 103 ASP A CA 1
ATOM 764 C C . ASP A 1 103 ? 15.875 32 15.297 1 91.19 103 ASP A C 1
ATOM 766 O O . ASP A 1 103 ? 14.727 32.438 15.234 1 91.19 103 ASP A O 1
ATOM 770 N N . LYS A 1 104 ? 16.141 30.938 15.992 1 89.56 104 LYS A N 1
ATOM 771 C CA . LYS A 1 104 ? 15.172 30.094 16.688 1 89.56 104 LYS A CA 1
ATOM 772 C C . LYS A 1 104 ? 14.336 30.906 17.656 1 89.56 104 LYS A C 1
ATOM 774 O O . LYS A 1 104 ? 13.172 30.578 17.906 1 89.56 104 LYS A O 1
ATOM 779 N N . LYS A 1 105 ? 14.93 31.969 18.156 1 88.62 105 LYS A N 1
ATOM 780 C CA . LYS A 1 105 ? 14.234 32.781 19.156 1 88.62 105 LYS A CA 1
ATOM 781 C C . LYS A 1 105 ? 13.016 33.469 18.562 1 88.62 105 LYS A C 1
ATOM 783 O O . LYS A 1 105 ? 12.125 33.906 19.281 1 88.62 105 LYS A O 1
ATOM 788 N N . HIS A 1 106 ? 12.922 33.5 17.203 1 90.81 106 HIS A N 1
ATOM 789 C CA . HIS A 1 106 ? 11.82 34.156 16.531 1 90.81 106 HIS A CA 1
ATOM 790 C C . HIS A 1 106 ? 10.797 33.156 16.016 1 90.81 106 HIS A C 1
ATOM 792 O O . HIS A 1 106 ? 9.812 33.531 15.375 1 90.81 106 HIS A O 1
ATOM 798 N N . VAL A 1 107 ? 10.969 31.875 16.375 1 90.75 107 VAL A N 1
ATOM 799 C CA . VAL A 1 107 ? 10.109 30.844 15.812 1 90.75 107 VAL A CA 1
ATOM 800 C C . VAL A 1 107 ? 9.188 30.281 16.891 1 90.75 107 VAL A C 1
ATOM 802 O O . VAL A 1 107 ? 9.648 29.953 18 1 90.75 107 VAL A O 1
ATOM 805 N N . VAL A 1 108 ? 7.91 30.312 16.594 1 88.25 108 VAL A N 1
ATOM 806 C CA . VAL A 1 108 ? 6.887 29.688 17.422 1 88.25 108 VAL A CA 1
ATOM 807 C C . VAL A 1 108 ? 6.238 28.531 16.641 1 88.25 108 VAL A C 1
ATOM 809 O O . VAL A 1 108 ? 6.008 28.641 15.438 1 88.25 108 VAL A O 1
ATOM 812 N N . GLY A 1 109 ? 6.066 27.391 17.375 1 88.12 109 GLY A N 1
ATOM 813 C CA . GLY A 1 109 ? 5.344 26.297 16.75 1 88.12 109 GLY A CA 1
ATOM 814 C C . GLY A 1 109 ? 3.836 26.453 16.844 1 88.12 109 GLY A C 1
ATOM 815 O O . GLY A 1 109 ? 3.328 27.094 17.766 1 88.12 109 GLY A O 1
ATOM 816 N N . GLY A 1 110 ? 3.123 25.875 15.891 1 89.12 110 GLY A N 1
ATOM 817 C CA . GLY A 1 110 ? 1.673 25.938 15.961 1 89.12 110 GLY A CA 1
ATOM 818 C C . GLY A 1 110 ? 0.981 25.062 14.93 1 89.12 110 GLY A C 1
ATOM 819 O O . GLY A 1 110 ? 1.628 24.531 14.031 1 89.12 110 GLY A O 1
ATOM 820 N N . PHE A 1 111 ? -0.279 24.781 15.148 1 88.88 111 PHE A N 1
ATOM 821 C CA . PHE A 1 111 ? -1.178 24.109 14.211 1 88.88 111 PHE A CA 1
ATOM 822 C C . PHE A 1 111 ? -2.592 24.672 14.328 1 88.88 111 PHE A C 1
ATOM 824 O O . PHE A 1 111 ? -2.865 25.5 15.203 1 88.88 111 PHE A O 1
ATOM 831 N N . CYS A 1 112 ? -3.395 24.375 13.375 1 89.69 112 CYS A N 1
ATOM 832 C CA . CYS A 1 112 ? -4.777 24.828 13.43 1 89.69 112 CYS A CA 1
ATOM 833 C C . CYS A 1 112 ? -5.746 23.688 13.156 1 89.69 112 CYS A C 1
ATOM 835 O O . CYS A 1 112 ? -5.336 22.625 12.695 1 89.69 112 CYS A O 1
ATOM 837 N N . LYS A 1 113 ? -6.875 23.828 13.578 1 88.19 113 LYS A N 1
ATOM 838 C CA . LYS A 1 113 ? -8.016 22.969 13.297 1 88.19 113 LYS A CA 1
ATOM 839 C C . LYS A 1 113 ? -9.125 23.719 12.578 1 88.19 113 LYS A C 1
ATOM 841 O O . LYS A 1 113 ? -9.75 24.609 13.164 1 88.19 113 LYS A O 1
ATOM 846 N N . ILE A 1 114 ? -9.266 23.391 11.289 1 88.81 114 ILE A N 1
ATOM 847 C CA . ILE A 1 114 ? -10.305 24.031 10.484 1 88.81 114 ILE A CA 1
ATOM 848 C C . ILE A 1 114 ? -10.492 23.266 9.18 1 88.81 114 ILE A C 1
ATOM 850 O O . ILE A 1 114 ? -9.562 22.594 8.703 1 88.81 114 ILE A O 1
ATOM 854 N N . ILE A 1 115 ? -11.68 23.188 8.727 1 86.62 115 ILE A N 1
ATOM 855 C CA . ILE A 1 115 ? -11.945 22.719 7.367 1 86.62 115 ILE A CA 1
ATOM 856 C C . ILE A 1 115 ? -12.328 23.906 6.488 1 86.62 115 ILE A C 1
ATOM 858 O O . ILE A 1 115 ? -13.461 24.391 6.551 1 86.62 115 ILE A O 1
ATOM 862 N N . SER A 1 116 ? -11.336 24.344 5.734 1 87.94 116 SER A N 1
ATOM 863 C CA . SER A 1 116 ? -11.508 25.469 4.82 1 87.94 116 SER A CA 1
ATOM 864 C C . SER A 1 116 ? -10.734 25.25 3.525 1 87.94 116 SER A C 1
ATOM 866 O O . SER A 1 116 ? -9.742 24.516 3.502 1 87.94 116 SER A O 1
ATOM 868 N N . TYR A 1 117 ? -11.25 25.812 2.463 1 86.75 117 TYR A N 1
ATOM 869 C CA . TYR A 1 117 ? -10.602 25.609 1.17 1 86.75 117 TYR A CA 1
ATOM 870 C C . TYR A 1 117 ? -10.859 26.797 0.247 1 86.75 117 TYR A C 1
ATOM 872 O O . TYR A 1 117 ? -11.734 27.625 0.514 1 86.75 117 TYR A O 1
ATOM 880 N N . ILE A 1 118 ? -10.055 26.891 -0.797 1 90.06 118 ILE A N 1
ATOM 881 C CA . ILE A 1 118 ? -10.188 27.938 -1.814 1 90.06 118 ILE A CA 1
ATOM 882 C C . ILE A 1 118 ? -11.328 27.578 -2.77 1 90.06 118 ILE A C 1
ATOM 884 O O . ILE A 1 118 ? -11.328 26.5 -3.369 1 90.06 118 ILE A O 1
ATOM 888 N N . VAL A 1 119 ? -12.273 28.344 -2.898 1 92.94 119 VAL A N 1
ATOM 889 C CA . VAL A 1 119 ? -13.336 28.203 -3.887 1 92.94 119 VAL A CA 1
ATOM 890 C C . VAL A 1 119 ? -12.867 28.719 -5.242 1 92.94 119 VAL A C 1
ATOM 892 O O . VAL A 1 119 ? -13.039 28.062 -6.266 1 92.94 119 VAL A O 1
ATOM 895 N N . LYS A 1 120 ? -12.273 29.828 -5.273 1 94.31 120 LYS A N 1
ATOM 896 C CA . LYS A 1 120 ? -11.578 30.516 -6.359 1 94.31 120 LYS A CA 1
ATOM 897 C C . LYS A 1 120 ? -10.602 31.547 -5.82 1 94.31 120 LYS A C 1
ATOM 899 O O . LYS A 1 120 ? -10.516 31.766 -4.609 1 94.31 120 LYS A O 1
ATOM 904 N N . HIS A 1 121 ? -9.828 32.125 -6.648 1 94.81 121 HIS A N 1
ATOM 905 C CA . HIS A 1 121 ? -8.867 33.125 -6.203 1 94.81 121 HIS A CA 1
ATOM 906 C C . HIS A 1 121 ? -9.555 34.219 -5.395 1 94.81 121 HIS A C 1
ATOM 908 O O . HIS A 1 121 ? -10.523 34.844 -5.859 1 94.81 121 HIS A O 1
ATOM 914 N N . GLY A 1 122 ? -9.07 34.375 -4.164 1 95.94 122 GLY A N 1
ATOM 915 C CA . GLY A 1 122 ? -9.594 35.438 -3.314 1 95.94 122 GLY A CA 1
ATOM 916 C C . GLY A 1 122 ? -10.875 35.062 -2.596 1 95.94 122 GLY A C 1
ATOM 917 O O . GLY A 1 122 ? -11.508 35.906 -1.955 1 95.94 122 GLY A O 1
ATOM 918 N N . HIS A 1 123 ? -11.266 33.875 -2.691 1 97.75 123 HIS A N 1
ATOM 919 C CA . HIS A 1 123 ? -12.492 33.406 -2.07 1 97.75 123 HIS A CA 1
ATOM 920 C C . HIS A 1 123 ? -12.266 32.094 -1.326 1 97.75 123 HIS A C 1
ATOM 922 O O . HIS A 1 123 ? -11.914 31.078 -1.938 1 97.75 123 HIS A O 1
ATOM 928 N N . ILE A 1 124 ? -12.508 32.156 0.026 1 96 124 ILE A N 1
ATOM 929 C CA . ILE A 1 124 ? -12.297 31.016 0.898 1 96 124 ILE A CA 1
ATOM 930 C C . ILE A 1 124 ? -13.617 30.578 1.515 1 96 124 ILE A C 1
ATOM 932 O O . ILE A 1 124 ? -14.469 31.406 1.834 1 96 124 ILE A O 1
ATOM 936 N N . ARG A 1 125 ? -13.773 29.266 1.627 1 95.69 125 ARG A N 1
ATOM 937 C CA . ARG A 1 125 ? -14.938 28.719 2.316 1 95.69 125 ARG A CA 1
ATOM 938 C C . ARG A 1 125 ? -14.523 27.938 3.551 1 95.69 125 ARG A C 1
ATOM 940 O O . ARG A 1 125 ? -13.633 27.078 3.477 1 95.69 125 ARG A O 1
ATOM 947 N N . HIS A 1 126 ? -15.055 28.297 4.645 1 93.94 126 HIS A N 1
ATOM 948 C CA . HIS A 1 126 ? -14.992 27.531 5.883 1 93.94 126 HIS A CA 1
ATOM 949 C C . HIS A 1 126 ? -16.188 26.594 6.016 1 93.94 126 HIS A C 1
ATOM 951 O O . HIS A 1 126 ? -17.312 27.062 6.223 1 93.94 126 HIS A O 1
ATOM 957 N N . ASP A 1 127 ? -15.914 25.297 5.996 1 88.06 127 ASP A N 1
ATOM 958 C CA . ASP A 1 127 ? -16.984 24.344 5.781 1 88.06 127 ASP A CA 1
ATOM 959 C C . ASP A 1 127 ? -17.281 23.547 7.051 1 88.06 127 ASP A C 1
ATOM 961 O O . ASP A 1 127 ? -18.375 23.016 7.215 1 88.06 127 ASP A O 1
ATOM 965 N N . ALA A 1 128 ? -16.25 23.406 7.836 1 84.88 128 ALA A N 1
ATOM 966 C CA . ALA A 1 128 ? -16.5 22.609 9.031 1 84.88 128 ALA A CA 1
ATOM 967 C C . ALA A 1 128 ? -15.406 22.828 10.078 1 84.88 128 ALA A C 1
ATOM 969 O O . ALA A 1 128 ? -14.383 23.469 9.797 1 84.88 128 ALA A O 1
ATOM 970 N N . ALA A 1 129 ? -15.609 22.406 11.391 1 85.19 129 ALA A N 1
ATOM 971 C CA . ALA A 1 129 ? -14.727 22.453 12.547 1 85.19 129 ALA A CA 1
ATOM 972 C C . ALA A 1 129 ? -14.688 23.844 13.156 1 85.19 129 ALA A C 1
ATOM 974 O O . ALA A 1 129 ? -14.781 24.844 12.438 1 85.19 129 ALA A O 1
ATOM 975 N N . ASP A 1 130 ? -14.633 23.922 14.398 1 91.19 130 ASP A N 1
ATOM 976 C CA . ASP A 1 130 ? -14.406 25.188 15.086 1 91.19 130 ASP A CA 1
ATOM 977 C C . ASP A 1 130 ? -12.992 25.703 14.82 1 91.19 130 ASP A C 1
ATOM 979 O O . ASP A 1 130 ? -12.008 25.047 15.141 1 91.19 130 ASP A O 1
ATOM 983 N N . PRO A 1 131 ? -12.945 26.828 14.227 1 93.31 131 PRO A N 1
ATOM 984 C CA . PRO A 1 131 ? -11.609 27.344 13.945 1 93.31 131 PRO A CA 1
ATOM 985 C C . PRO A 1 131 ? -10.75 27.469 15.203 1 93.31 131 PRO A C 1
ATOM 987 O O . PRO A 1 131 ? -11.117 28.188 16.141 1 93.31 131 PRO A O 1
ATOM 990 N N . THR A 1 132 ? -9.75 26.797 15.258 1 93.44 132 THR A N 1
ATOM 991 C CA . THR A 1 132 ? -8.867 26.75 16.422 1 93.44 132 THR A CA 1
ATOM 992 C C . THR A 1 132 ? -7.41 26.891 16 1 93.44 132 THR A C 1
ATOM 994 O O . THR A 1 132 ? -6.984 26.312 15 1 93.44 132 THR A O 1
ATOM 997 N N . VAL A 1 133 ? -6.668 27.734 16.734 1 93.56 133 VAL A N 1
ATOM 998 C CA . VAL A 1 133 ? -5.223 27.828 16.562 1 93.56 133 VAL A CA 1
ATOM 999 C C . VAL A 1 133 ? -4.523 27.422 17.859 1 93.56 133 VAL A C 1
ATOM 1001 O O . VAL A 1 133 ? -4.996 27.734 18.953 1 93.56 133 VAL A O 1
ATOM 1004 N N . ALA A 1 134 ? -3.488 26.688 17.672 1 91.62 134 ALA A N 1
ATOM 1005 C CA . ALA A 1 134 ? -2.617 26.312 18.781 1 91.62 134 ALA A CA 1
ATOM 1006 C C . ALA A 1 134 ? -1.174 26.734 18.516 1 91.62 134 ALA A C 1
ATOM 1008 O O . ALA A 1 134 ? -0.69 26.625 17.391 1 91.62 134 ALA A O 1
ATOM 1009 N N . PHE A 1 135 ? -0.524 27.328 19.5 1 90 135 PHE A N 1
ATOM 1010 C CA . PHE A 1 135 ? 0.88 27.688 19.328 1 90 135 PHE A CA 1
ATOM 1011 C C . PHE A 1 135 ? 1.601 27.688 20.672 1 90 135 PHE A C 1
ATOM 1013 O O . PHE A 1 135 ? 0.961 27.688 21.719 1 90 135 PHE A O 1
ATOM 1020 N N . GLY A 1 136 ? 2.809 27.578 20.625 1 88.94 136 GLY A N 1
ATOM 1021 C CA . GLY A 1 136 ? 3.674 27.531 21.797 1 88.94 136 GLY A CA 1
ATOM 1022 C C . GLY A 1 136 ? 5.148 27.484 21.438 1 88.94 136 GLY A C 1
ATOM 1023 O O . GLY A 1 136 ? 5.512 27.469 20.266 1 88.94 136 GLY A O 1
ATOM 1024 N N . GLU A 1 137 ? 5.957 27.562 22.484 1 89.19 137 GLU A N 1
ATOM 1025 C CA . GLU A 1 137 ? 7.402 27.516 22.297 1 89.19 137 GLU A CA 1
ATOM 1026 C C . GLU A 1 137 ? 7.855 26.125 21.859 1 89.19 137 GLU A C 1
ATOM 1028 O O . GLU A 1 137 ? 7.383 25.109 22.391 1 89.19 137 GLU A O 1
ATOM 1033 N N . VAL A 1 138 ? 8.797 26.047 20.875 1 87.62 138 VAL A N 1
ATOM 1034 C CA . VAL A 1 138 ? 9.289 24.781 20.359 1 87.62 138 VAL A CA 1
ATOM 1035 C C . VAL A 1 138 ? 10.578 24.391 21.094 1 87.62 138 VAL A C 1
ATOM 1037 O O . VAL A 1 138 ? 10.906 23.219 21.203 1 87.62 138 VAL A O 1
ATOM 1040 N N . TRP A 1 139 ? 11.32 25.391 21.484 1 85.81 139 TRP A N 1
ATOM 1041 C CA . TRP A 1 139 ? 12.594 25.172 22.172 1 85.81 139 TRP A CA 1
ATOM 1042 C C . TRP A 1 139 ? 12.602 25.891 23.516 1 85.81 139 TRP A C 1
ATOM 1044 O O . TRP A 1 139 ? 11.883 26.875 23.719 1 85.81 139 TRP A O 1
ATOM 1054 N N . ALA A 1 140 ? 13.352 25.234 24.422 1 75 140 ALA A N 1
ATOM 1055 C CA . ALA A 1 140 ? 13.57 25.906 25.703 1 75 140 ALA A CA 1
ATOM 1056 C C . ALA A 1 140 ? 14.438 27.156 25.516 1 75 140 ALA A C 1
ATOM 1058 O O . ALA A 1 140 ? 15.297 27.188 24.625 1 75 140 ALA A O 1
ATOM 1059 N N . SER A 1 141 ? 13.984 28.188 26.141 1 62.12 141 SER A N 1
ATOM 1060 C CA . SER A 1 141 ? 14.797 29.406 26.078 1 62.12 141 SER A CA 1
ATOM 1061 C C . SER A 1 141 ? 16.156 29.188 26.719 1 62.12 141 SER A C 1
ATOM 1063 O O . SER A 1 141 ? 16.297 28.438 27.688 1 62.12 141 SER A O 1
ATOM 1065 N N . GLU A 1 142 ? 17.141 29.469 25.859 1 57.28 142 GLU A N 1
ATOM 1066 C CA . GLU A 1 142 ? 18.469 29.406 26.453 1 57.28 142 GLU A CA 1
ATOM 1067 C C . GLU A 1 142 ? 18.5 30.062 27.828 1 57.28 142 GLU A C 1
ATOM 1069 O O . GLU A 1 142 ? 19.203 29.594 28.734 1 57.28 142 GLU A O 1
ATOM 1074 N N . THR A 1 143 ? 17.859 31.172 27.938 1 48.16 143 THR A N 1
ATOM 1075 C CA . THR A 1 143 ? 17.891 31.938 29.172 1 48.16 143 THR A CA 1
ATOM 1076 C C . THR A 1 143 ? 16.875 31.406 30.172 1 48.16 143 THR A C 1
ATOM 1078 O O . THR A 1 143 ? 16.891 31.781 31.344 1 48.16 143 THR A O 1
ATOM 1081 N N . ALA A 1 144 ? 15.977 30.578 29.781 1 55.34 144 ALA A N 1
ATOM 1082 C CA . ALA A 1 144 ? 14.984 29.984 30.656 1 55.34 144 ALA A CA 1
ATOM 1083 C C . ALA A 1 144 ? 14.656 28.547 30.219 1 55.34 144 ALA A C 1
ATOM 1085 O O . ALA A 1 144 ? 13.641 28.312 29.562 1 55.34 144 ALA A O 1
ATOM 1086 N N . PRO A 1 145 ? 15.633 27.625 30.438 1 54.38 145 PRO A N 1
ATOM 1087 C CA . PRO A 1 145 ? 15.531 26.25 29.969 1 54.38 145 PRO A CA 1
ATOM 1088 C C . PRO A 1 145 ? 14.156 25.625 30.234 1 54.38 145 PRO A C 1
ATOM 1090 O O . PRO A 1 145 ? 13.719 24.75 29.484 1 54.38 145 PRO A O 1
ATOM 1093 N N . GLY A 1 146 ? 13.516 26.109 31.344 1 52.5 146 GLY A N 1
ATOM 1094 C CA . GLY A 1 146 ? 12.219 25.547 31.703 1 52.5 146 GLY A CA 1
ATOM 1095 C C . GLY A 1 146 ? 11.08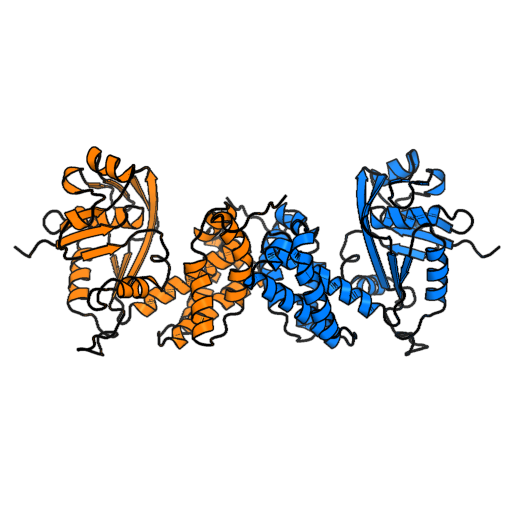6 26.047 30.828 1 52.5 146 GLY A C 1
ATOM 1096 O O . GLY A 1 146 ? 9.922 25.719 31.062 1 52.5 146 GLY A O 1
ATOM 1097 N N . THR A 1 147 ? 11.461 26.766 29.797 1 54.28 147 THR A N 1
ATOM 1098 C CA . THR A 1 147 ? 10.445 27.484 29.031 1 54.28 147 THR A CA 1
ATOM 1099 C C . THR A 1 147 ? 9.648 26.531 28.156 1 54.28 147 THR A C 1
ATOM 1101 O O . THR A 1 147 ? 8.516 26.828 27.781 1 54.28 147 THR A O 1
ATOM 1104 N N . LEU A 1 148 ? 10.125 25.391 27.797 1 63.53 148 LEU A N 1
ATOM 1105 C CA . LEU A 1 148 ? 9.297 24.422 27.078 1 63.53 148 LEU A CA 1
ATOM 1106 C C . LEU A 1 148 ? 8.148 23.922 27.953 1 63.53 148 LEU A C 1
ATOM 1108 O O . LEU A 1 148 ? 7.098 23.531 27.438 1 63.53 148 LEU A O 1
ATOM 1112 N N . ASN A 1 149 ? 8.234 24.484 29.094 1 64.06 149 ASN A N 1
ATOM 1113 C CA . ASN A 1 149 ? 7.176 24.016 29.984 1 64.06 149 ASN A CA 1
ATOM 1114 C C . ASN A 1 149 ? 6.391 25.172 30.578 1 64.06 149 ASN A C 1
ATOM 1116 O O . ASN A 1 149 ? 5.848 25.047 31.688 1 64.06 149 ASN A O 1
ATOM 1120 N N . SER A 1 150 ? 6.566 26.266 29.828 1 71 150 SER A N 1
ATOM 1121 C CA . SER A 1 150 ? 5.801 27.391 30.344 1 71 150 SER A CA 1
ATOM 1122 C C . SER A 1 150 ? 5.297 28.266 29.203 1 71 150 SER A C 1
ATOM 1124 O O . SER A 1 150 ? 5.816 28.203 28.078 1 71 150 SER A O 1
ATOM 1126 N N . ILE A 1 151 ? 4.191 28.969 29.484 1 84.06 151 ILE A N 1
ATOM 1127 C CA . ILE A 1 151 ? 3.637 29.938 28.547 1 84.06 151 ILE A CA 1
ATOM 1128 C C . ILE A 1 151 ? 4.398 31.25 28.656 1 84.06 151 ILE A C 1
ATOM 1130 O O . ILE A 1 151 ? 4.285 31.953 29.672 1 84.06 151 ILE A O 1
ATOM 1134 N N . SER A 1 152 ? 5.172 31.547 27.641 1 87.31 152 SER A N 1
ATOM 1135 C CA . SER A 1 152 ? 5.973 32.781 27.656 1 87.31 152 SER A CA 1
ATOM 1136 C C . SER A 1 152 ? 5.098 34 27.438 1 87.31 152 SER A C 1
ATOM 1138 O O . SER A 1 152 ? 3.924 33.875 27.078 1 87.31 152 SER A O 1
ATOM 1140 N N . ASP A 1 153 ? 5.684 35.188 27.609 1 88.5 153 ASP A N 1
ATOM 1141 C CA . ASP A 1 153 ? 4.965 36.438 27.422 1 88.5 153 ASP A CA 1
ATOM 1142 C C . ASP A 1 153 ? 4.527 36.594 25.969 1 88.5 153 ASP A C 1
ATOM 1144 O O . ASP A 1 153 ? 3.426 37.094 25.703 1 88.5 153 ASP A O 1
ATOM 1148 N N . ARG A 1 154 ? 5.367 36.219 25.062 1 90 154 ARG A N 1
ATOM 1149 C CA . ARG A 1 154 ? 5.004 36.406 23.656 1 90 154 ARG A CA 1
ATOM 1150 C C . ARG A 1 154 ? 3.855 35.469 23.266 1 90 154 ARG A C 1
ATOM 1152 O O . ARG A 1 154 ? 3.004 35.844 22.453 1 90 154 ARG A O 1
ATOM 1159 N N . ILE A 1 155 ? 3.861 34.312 23.875 1 91.44 155 ILE A N 1
ATOM 1160 C CA . ILE A 1 155 ? 2.771 33.375 23.609 1 91.44 155 ILE A CA 1
ATOM 1161 C C . ILE A 1 155 ? 1.468 33.938 24.172 1 91.44 155 ILE A C 1
ATOM 1163 O O . ILE A 1 155 ? 0.412 33.844 23.547 1 91.44 155 ILE A O 1
ATOM 1167 N N . THR A 1 156 ? 1.535 34.5 25.328 1 92.31 156 THR A N 1
ATOM 1168 C CA . THR A 1 156 ? 0.363 35.125 25.938 1 92.31 156 THR A CA 1
ATOM 1169 C C . THR A 1 156 ? -0.147 36.281 25.078 1 92.31 156 THR A C 1
ATOM 1171 O O . THR A 1 156 ? -1.355 36.406 24.891 1 92.31 156 THR A O 1
ATOM 1174 N N . LYS A 1 157 ? 0.75 37.031 24.547 1 93.06 157 LYS A N 1
ATOM 1175 C CA . LYS A 1 157 ? 0.378 38.156 23.672 1 93.06 157 LYS A CA 1
ATOM 1176 C C . LYS A 1 157 ? -0.305 37.656 22.406 1 93.06 157 LYS A C 1
ATOM 1178 O O . LYS A 1 157 ? -1.284 38.219 21.953 1 93.06 157 LYS A O 1
ATOM 1183 N N . LEU A 1 158 ? 0.209 36.625 21.875 1 93.19 158 LEU A N 1
ATOM 1184 C CA . LEU A 1 158 ? -0.385 36.031 20.688 1 93.19 158 LEU A CA 1
ATOM 1185 C C . LEU A 1 158 ? -1.776 35.469 21 1 93.19 158 LEU A C 1
ATOM 1187 O O . LEU A 1 158 ? -2.693 35.625 20.172 1 93.19 158 LEU A O 1
ATOM 1191 N N . LYS A 1 159 ? -1.862 34.812 22.094 1 94.25 159 LYS A N 1
ATOM 1192 C CA . LYS A 1 159 ? -3.162 34.312 22.531 1 94.25 159 LYS A CA 1
ATOM 1193 C C . LYS A 1 159 ? -4.195 35.438 22.594 1 94.25 159 LYS A C 1
ATOM 1195 O O . LYS A 1 159 ? -5.301 35.281 22.078 1 94.25 159 LYS A O 1
ATOM 1200 N N . ASP A 1 160 ? -3.793 36.469 23.234 1 94.94 160 ASP A N 1
ATOM 1201 C CA . ASP A 1 160 ? -4.695 37.625 23.391 1 94.94 160 ASP A CA 1
ATOM 1202 C C . ASP A 1 160 ? -5.109 38.188 22.031 1 94.94 160 ASP A C 1
ATOM 1204 O O . ASP A 1 160 ? -6.266 38.562 21.844 1 94.94 160 ASP A O 1
ATOM 1208 N N . LEU A 1 161 ? -4.207 38.188 21.141 1 94.56 161 LEU A N 1
ATOM 1209 C CA . LEU A 1 161 ? -4.473 38.719 19.797 1 94.56 161 LEU A CA 1
ATOM 1210 C C . LEU A 1 161 ? -5.496 37.844 19.078 1 94.56 161 LEU A C 1
ATOM 1212 O O . LEU A 1 161 ? -6.508 38.344 18.578 1 94.56 161 LEU A O 1
ATOM 1216 N N . PHE A 1 162 ? -5.293 36.531 19.062 1 95.75 162 PHE A N 1
ATOM 1217 C CA . PHE A 1 162 ? -6.129 35.625 18.281 1 95.75 162 PHE A CA 1
ATOM 1218 C C . PHE A 1 162 ? -7.504 35.469 18.922 1 95.75 162 PHE A C 1
ATOM 1220 O O . PHE A 1 162 ? -8.5 35.25 18.234 1 95.75 162 PHE A O 1
ATOM 1227 N N . GLU A 1 163 ? -7.543 35.594 20.203 1 95.56 163 GLU A N 1
ATOM 1228 C CA . GLU A 1 163 ? -8.812 35.469 20.906 1 95.56 163 GLU A CA 1
ATOM 1229 C C . GLU A 1 163 ? -9.742 36.625 20.562 1 95.56 163 GLU A C 1
ATOM 1231 O O . GLU A 1 163 ? -10.961 36.531 20.75 1 95.56 163 GLU A O 1
ATOM 1236 N N . LYS A 1 164 ? -9.172 37.719 20.109 1 96.44 164 LYS A N 1
ATOM 1237 C CA . LYS A 1 164 ? -9.977 38.875 19.703 1 96.44 164 LYS A CA 1
ATOM 1238 C C . LYS A 1 164 ? -10.625 38.656 18.344 1 96.44 164 LYS A C 1
ATOM 1240 O O . LYS A 1 164 ? -11.562 39.344 17.969 1 96.44 164 LYS A O 1
ATOM 1245 N N . ALA A 1 165 ? -10.062 37.719 17.578 1 95.69 165 ALA A N 1
ATOM 1246 C CA . ALA A 1 165 ? -10.617 37.406 16.266 1 95.69 165 ALA A CA 1
ATOM 1247 C C . ALA A 1 165 ? -11.922 36.625 16.391 1 95.69 165 ALA A C 1
ATOM 1249 O O . ALA A 1 165 ? -11.992 35.656 17.141 1 95.69 165 ALA A O 1
ATOM 1250 N N . GLN A 1 166 ? -12.867 37.031 15.734 1 95.88 166 GLN A N 1
ATOM 1251 C CA . GLN A 1 166 ? -14.203 36.438 15.844 1 95.88 166 GLN A CA 1
ATOM 1252 C C . GLN A 1 166 ? -14.172 34.969 15.523 1 95.88 166 GLN A C 1
ATOM 1254 O O . GLN A 1 166 ? -13.711 34.562 14.453 1 95.88 166 GLN A O 1
ATOM 1259 N N . GLY A 1 167 ? -14.641 34.219 16.469 1 95.38 167 GLY A N 1
ATOM 1260 C CA . GLY A 1 167 ? -14.859 32.781 16.25 1 95.38 167 GLY A CA 1
ATOM 1261 C C . GLY A 1 167 ? -13.594 31.969 16.375 1 95.38 167 GLY A C 1
ATOM 1262 O O . GLY A 1 167 ? -13.625 30.734 16.234 1 95.38 167 GLY A O 1
ATOM 1263 N N . VAL A 1 168 ? -12.438 32.562 16.641 1 95.31 168 VAL A N 1
ATOM 1264 C CA . VAL A 1 168 ? -11.172 31.844 16.734 1 95.31 168 VAL A CA 1
ATOM 1265 C C . VAL A 1 168 ? -10.914 31.406 18.172 1 95.31 168 VAL A C 1
ATOM 1267 O O . VAL A 1 168 ? -10.961 32.25 19.094 1 95.31 168 VAL A O 1
ATOM 1270 N N . LYS A 1 169 ? -10.734 30.141 18.297 1 96.25 169 LYS A N 1
ATOM 1271 C CA . LYS A 1 169 ? -10.352 29.594 19.594 1 96.25 169 LYS A CA 1
ATOM 1272 C C . LYS A 1 169 ? -8.836 29.375 19.672 1 96.25 169 LYS A C 1
ATOM 1274 O O . LYS A 1 169 ? -8.195 29.062 18.672 1 96.25 169 LYS A O 1
ATOM 1279 N N . VAL A 1 170 ? -8.305 29.578 20.859 1 94.69 170 VAL A N 1
ATOM 1280 C CA . VAL A 1 170 ? -6.871 29.391 21.047 1 94.69 170 VAL A CA 1
ATOM 1281 C C . VAL A 1 170 ? -6.629 28.266 22.062 1 94.69 170 VAL A C 1
ATOM 1283 O O . VAL A 1 170 ? -7.289 28.219 23.109 1 94.69 170 VAL A O 1
ATOM 1286 N N . GLU A 1 171 ? -5.801 27.359 21.719 1 92.25 171 GLU A N 1
ATOM 1287 C CA . GLU A 1 171 ? -5.332 26.297 22.609 1 92.25 171 GLU A CA 1
ATOM 1288 C C . GLU A 1 171 ? -3.848 26.453 22.922 1 92.25 171 GLU A C 1
ATOM 1290 O O . GLU A 1 171 ? -3.029 26.625 22.016 1 92.25 171 GLU A O 1
ATOM 1295 N N . LEU A 1 172 ? -3.529 26.469 24.188 1 89.06 172 LEU A N 1
ATOM 1296 C CA . LEU A 1 172 ? -2.129 26.562 24.578 1 89.06 172 LEU A CA 1
ATOM 1297 C C . LEU A 1 172 ? -1.623 25.234 25.125 1 89.06 172 LEU A C 1
ATOM 1299 O O . LEU A 1 172 ? -2.391 24.469 25.703 1 89.06 172 LEU A O 1
ATOM 1303 N N . PHE A 1 173 ? -0.336 24.984 24.844 1 86 173 PHE A N 1
ATOM 1304 C CA . PHE A 1 173 ? 0.379 23.812 25.328 1 86 173 PHE A CA 1
ATOM 1305 C C . PHE A 1 173 ? 1.625 24.219 26.109 1 86 173 PHE A C 1
ATOM 1307 O O . PHE A 1 173 ? 2.32 25.156 25.734 1 86 173 PHE A O 1
ATOM 1314 N N . ASP A 1 174 ? 1.813 23.547 27.219 1 83.94 174 ASP A N 1
ATOM 1315 C CA . ASP A 1 174 ? 3.094 23.766 27.875 1 83.94 174 ASP A CA 1
ATOM 1316 C C . ASP A 1 174 ? 4.258 23.406 26.953 1 83.94 174 ASP A C 1
ATOM 1318 O O . ASP A 1 174 ? 5.277 24.094 26.938 1 83.94 174 ASP A O 1
ATOM 1322 N N . ASP A 1 175 ? 4.02 22.391 26.25 1 89.31 175 ASP A N 1
ATOM 1323 C CA . ASP A 1 175 ? 4.914 21.938 25.188 1 89.31 175 ASP A CA 1
ATOM 1324 C C . ASP A 1 175 ? 4.148 21.734 23.875 1 89.31 175 ASP A C 1
ATOM 1326 O O . ASP A 1 175 ? 3.498 20.703 23.688 1 89.31 175 ASP A O 1
ATOM 1330 N N . ILE A 1 176 ? 4.309 22.688 22.938 1 90.75 176 ILE A N 1
ATOM 1331 C CA . ILE A 1 176 ? 3.518 22.688 21.703 1 90.75 176 ILE A CA 1
ATOM 1332 C C . ILE A 1 176 ? 3.83 21.453 20.875 1 90.75 176 ILE A C 1
ATOM 1334 O O . ILE A 1 176 ? 3.016 21.031 20.047 1 90.75 176 ILE A O 1
ATOM 1338 N N . ARG A 1 177 ? 5.012 20.875 21.203 1 93.94 177 ARG A N 1
ATOM 1339 C CA . ARG A 1 177 ? 5.41 19.703 20.438 1 93.94 177 ARG A CA 1
ATOM 1340 C C . ARG A 1 177 ? 4.449 18.547 20.688 1 93.94 177 ARG A C 1
ATOM 1342 O O . ARG A 1 177 ? 4.223 17.719 19.797 1 93.94 177 ARG A O 1
ATOM 1349 N N . VAL A 1 178 ? 3.854 18.484 21.797 1 93.5 178 VAL A N 1
ATOM 1350 C CA . VAL A 1 178 ? 2.9 17.422 22.125 1 93.5 178 VAL A CA 1
ATOM 1351 C C . VAL A 1 178 ? 1.675 17.531 21.219 1 93.5 178 VAL A C 1
ATOM 1353 O O . VAL A 1 178 ? 1.23 16.547 20.641 1 93.5 178 VAL A O 1
ATOM 1356 N N . GLY A 1 179 ? 1.178 18.734 21.141 1 92.19 179 GLY A N 1
ATOM 1357 C CA . GLY A 1 179 ? 0.038 18.953 20.266 1 92.19 179 GLY A CA 1
ATOM 1358 C C . GLY A 1 179 ? 0.357 18.703 18.797 1 92.19 179 GLY A C 1
ATOM 1359 O O . GLY A 1 179 ? -0.44 18.109 18.078 1 92.19 179 GLY A O 1
ATOM 1360 N N . LEU A 1 180 ? 1.526 19.141 18.359 1 92.38 180 LEU A N 1
ATOM 1361 C CA . LEU A 1 180 ? 1.963 18.969 16.984 1 92.38 180 LEU A CA 1
ATOM 1362 C C . LEU A 1 180 ? 2.078 17.5 16.625 1 92.38 180 LEU A C 1
ATOM 1364 O O . LEU A 1 180 ? 1.563 17.062 15.594 1 92.38 180 LEU A O 1
ATOM 1368 N N . TRP A 1 181 ? 2.645 16.75 17.484 1 95 181 TRP A N 1
ATOM 1369 C CA . TRP A 1 181 ? 2.906 15.344 17.203 1 95 181 TRP A CA 1
ATOM 1370 C C . TRP A 1 181 ? 1.639 14.508 17.344 1 95 181 TRP A C 1
ATOM 1372 O O . TRP A 1 181 ? 1.47 13.492 16.672 1 95 181 TRP A O 1
ATOM 1382 N N . HIS A 1 182 ? 0.791 14.977 18.25 1 95.06 182 HIS A N 1
ATOM 1383 C CA . HIS A 1 182 ? -0.507 14.32 18.344 1 95.06 182 HIS A CA 1
ATOM 1384 C C . HIS A 1 182 ? -1.283 14.438 17.047 1 95.06 182 HIS A C 1
ATOM 1386 O O . HIS A 1 182 ? -1.812 13.445 16.531 1 95.06 182 HIS A O 1
ATOM 1392 N N . LYS A 1 183 ? -1.349 15.578 16.516 1 93 183 LYS A N 1
ATOM 1393 C CA . LYS A 1 183 ? -1.99 15.805 15.219 1 93 183 LYS A CA 1
ATOM 1394 C C . LYS A 1 183 ? -1.261 15.055 14.109 1 93 183 LYS A C 1
ATOM 1396 O O . LYS A 1 183 ? -1.895 14.469 13.227 1 93 183 LYS A O 1
ATOM 1401 N N . PHE A 1 184 ? 0.029 15.109 14.203 1 94.25 184 PHE A N 1
ATOM 1402 C CA . PHE A 1 184 ? 0.88 14.461 13.211 1 94.25 184 PHE A CA 1
ATOM 1403 C C . PHE A 1 184 ? 0.639 12.953 13.195 1 94.25 184 PHE A C 1
ATOM 1405 O O . PHE A 1 184 ? 0.597 12.336 12.133 1 94.25 184 PHE A O 1
ATOM 1412 N N . MET A 1 185 ? 0.514 12.398 14.352 1 96.69 185 MET A N 1
ATOM 1413 C CA . MET A 1 185 ? 0.223 10.984 14.516 1 96.69 185 MET A CA 1
ATOM 1414 C C . MET A 1 185 ? -1.052 10.594 13.766 1 96.69 185 MET A C 1
ATOM 1416 O O . MET A 1 185 ? -1.063 9.625 13.008 1 96.69 185 MET A O 1
ATOM 1420 N N . LEU A 1 186 ? -2.029 11.398 13.93 1 94.56 186 LEU A N 1
ATOM 1421 C CA . LEU A 1 186 ? -3.303 11.148 13.266 1 94.56 186 LEU A CA 1
ATOM 1422 C C . LEU A 1 186 ? -3.168 11.32 11.758 1 94.56 186 LEU A C 1
ATOM 1424 O O . LEU A 1 186 ? -3.646 10.484 10.984 1 94.56 186 LEU A O 1
ATOM 1428 N N . ILE A 1 187 ? -2.539 12.352 11.328 1 93.81 187 ILE A N 1
ATOM 1429 C CA . ILE A 1 187 ? -2.408 12.688 9.914 1 93.81 187 ILE A CA 1
ATOM 1430 C C . ILE A 1 187 ? -1.654 11.57 9.188 1 93.81 187 ILE A C 1
ATOM 1432 O O . ILE A 1 187 ? -2.08 11.117 8.125 1 93.81 187 ILE A O 1
ATOM 1436 N N . CYS A 1 188 ? -0.592 11.102 9.758 1 96.56 188 CYS A N 1
ATOM 1437 C CA . CYS A 1 188 ? 0.21 10.047 9.141 1 96.56 188 CYS A CA 1
ATOM 1438 C C . CYS A 1 188 ? -0.594 8.766 9 1 96.56 188 CYS A C 1
ATOM 1440 O O . CYS A 1 188 ? -0.518 8.094 7.965 1 96.56 188 CYS A O 1
ATOM 1442 N N . ALA A 1 189 ? -1.333 8.438 10.062 1 97.69 189 ALA A N 1
ATOM 1443 C CA . ALA A 1 189 ? -2.1 7.195 10.047 1 97.69 189 ALA A CA 1
ATOM 1444 C C . ALA A 1 189 ? -3.221 7.254 9.008 1 97.69 189 ALA A C 1
ATOM 1446 O O . ALA A 1 189 ? -3.359 6.348 8.18 1 97.69 189 ALA A O 1
ATOM 1447 N N . VAL A 1 190 ? -3.988 8.336 9 1 96.06 190 VAL A N 1
ATOM 1448 C CA . VAL A 1 190 ? -5.152 8.461 8.133 1 96.06 190 VAL A CA 1
ATOM 1449 C C . VAL A 1 190 ? -4.699 8.625 6.68 1 96.06 190 VAL A C 1
ATOM 1451 O O . VAL A 1 190 ? -5.23 7.965 5.781 1 96.06 190 VAL A O 1
ATOM 1454 N N . SER A 1 191 ? -3.754 9.477 6.461 1 95.81 191 SER A N 1
ATOM 1455 C CA . SER A 1 191 ? -3.277 9.727 5.105 1 95.81 191 SER A CA 1
ATOM 1456 C C . SER A 1 191 ? -2.566 8.508 4.527 1 95.81 191 SER A C 1
ATOM 1458 O O . SER A 1 191 ? -2.811 8.125 3.383 1 95.81 191 SER A O 1
ATOM 1460 N N . GLY A 1 192 ? -1.665 7.961 5.336 1 97.69 192 GLY A N 1
ATOM 1461 C CA . GLY A 1 192 ? -0.91 6.805 4.879 1 97.69 192 GLY A CA 1
ATOM 1462 C C . GLY A 1 192 ? -1.788 5.617 4.535 1 97.69 192 GLY A C 1
ATOM 1463 O O . GLY A 1 192 ? -1.688 5.059 3.441 1 97.69 192 GLY A O 1
ATOM 1464 N N . LEU A 1 193 ? -2.652 5.266 5.461 1 98 193 LEU A N 1
ATOM 1465 C CA . LEU A 1 193 ? -3.512 4.105 5.254 1 98 193 LEU A CA 1
ATOM 1466 C C . LEU A 1 193 ? -4.551 4.387 4.172 1 98 193 LEU A C 1
ATOM 1468 O O . LEU A 1 193 ? -4.859 3.51 3.361 1 98 193 LEU A O 1
ATOM 1472 N N . GLY A 1 194 ? -5.113 5.574 4.207 1 97.38 194 GLY A N 1
ATOM 1473 C CA . GLY A 1 194 ? -6.047 5.914 3.143 1 97.38 194 GLY A CA 1
ATOM 1474 C C . GLY A 1 194 ? -5.453 5.754 1.756 1 97.38 194 GLY A C 1
ATOM 1475 O O . GLY A 1 194 ? -6.094 5.203 0.86 1 97.38 194 GLY A O 1
ATOM 1476 N N . ALA A 1 195 ? -4.234 6.23 1.621 1 97.44 195 ALA A N 1
ATOM 1477 C CA . ALA A 1 195 ? -3.586 6.227 0.312 1 97.44 195 ALA A CA 1
ATOM 1478 C C . ALA A 1 195 ? -3.242 4.809 -0.128 1 97.44 195 ALA A C 1
ATOM 1480 O O . ALA A 1 195 ? -3.467 4.438 -1.283 1 97.44 195 ALA A O 1
ATOM 1481 N N . ILE A 1 196 ? -2.74 3.979 0.779 1 97.69 196 ILE A N 1
ATOM 1482 C CA . ILE A 1 196 ? -2.252 2.668 0.361 1 97.69 196 ILE A CA 1
ATOM 1483 C C . ILE A 1 196 ? -3.428 1.703 0.219 1 97.69 196 ILE A C 1
ATOM 1485 O O . ILE A 1 196 ? -3.377 0.769 -0.585 1 97.69 196 ILE A O 1
ATOM 1489 N N . THR A 1 197 ? -4.516 1.922 0.954 1 97.69 197 THR A N 1
ATOM 1490 C CA . THR A 1 197 ? -5.668 1.027 0.899 1 97.69 197 THR A CA 1
ATOM 1491 C C . THR A 1 197 ? -6.66 1.489 -0.165 1 97.69 197 THR A C 1
ATOM 1493 O O . THR A 1 197 ? -7.539 0.728 -0.572 1 97.69 197 THR A O 1
ATOM 1496 N N . ARG A 1 198 ? -6.566 2.699 -0.529 1 96.94 198 ARG A N 1
ATOM 1497 C CA . ARG A 1 198 ? -7.531 3.33 -1.426 1 96.94 198 ARG A CA 1
ATOM 1498 C C . ARG A 1 198 ? -8.945 3.238 -0.86 1 96.94 198 ARG A C 1
ATOM 1500 O O . ARG A 1 198 ? -9.906 3.012 -1.603 1 96.94 198 ARG A O 1
ATOM 1507 N N . ALA A 1 199 ? -9.047 3.293 0.42 1 96.94 199 ALA A N 1
ATOM 1508 C CA . ALA A 1 199 ? -10.328 3.207 1.11 1 96.94 199 ALA A CA 1
ATOM 1509 C C . ALA A 1 199 ? -10.508 4.363 2.088 1 96.94 199 ALA A C 1
ATOM 1511 O O . ALA A 1 199 ? -9.531 4.832 2.686 1 96.94 199 ALA A O 1
ATOM 1512 N N . PRO A 1 200 ? -11.773 4.824 2.287 1 96.25 200 PRO A N 1
ATOM 1513 C CA . PRO A 1 200 ? -12.008 5.871 3.283 1 96.25 200 PRO A CA 1
ATOM 1514 C C . PRO A 1 200 ? -11.781 5.391 4.715 1 96.25 200 PRO A C 1
ATOM 1516 O O . PRO A 1 200 ? -11.758 4.184 4.965 1 96.25 200 PRO A O 1
ATOM 1519 N N . LEU A 1 201 ? -11.656 6.32 5.609 1 95.94 201 LEU A N 1
ATOM 1520 C CA . LEU A 1 201 ? -11.289 6.094 7 1 95.94 201 LEU A CA 1
ATOM 1521 C C . LEU A 1 201 ? -12.219 5.082 7.652 1 95.94 201 LEU A C 1
ATOM 1523 O O . LEU A 1 201 ? -11.766 4.074 8.203 1 95.94 201 LEU A O 1
ATOM 1527 N N . GLY A 1 202 ? -13.477 5.297 7.527 1 96.31 202 GLY A N 1
ATOM 1528 C CA . GLY A 1 202 ? -14.422 4.402 8.18 1 96.31 202 GLY A CA 1
ATOM 1529 C C . GLY A 1 202 ? -14.391 2.992 7.617 1 96.31 202 GLY A C 1
ATOM 1530 O O . GLY A 1 202 ? -14.633 2.023 8.344 1 96.31 202 GLY A O 1
ATOM 1531 N N . VAL A 1 203 ? -14.078 2.865 6.363 1 96.5 203 VAL A N 1
ATOM 1532 C CA . VAL A 1 203 ? -14.055 1.578 5.676 1 96.5 203 VAL A CA 1
ATOM 1533 C C . VAL A 1 203 ? -12.852 0.762 6.137 1 96.5 203 VAL A C 1
ATOM 1535 O O . VAL A 1 203 ? -13 -0.394 6.543 1 96.5 203 VAL A O 1
ATOM 1538 N N . PHE A 1 204 ? -11.656 1.408 6.125 1 96.5 204 PHE A N 1
ATOM 1539 C CA . PHE A 1 204 ? -10.508 0.588 6.477 1 96.5 204 PHE A CA 1
ATOM 1540 C C . PHE A 1 204 ? -10.477 0.317 7.977 1 96.5 204 PHE A C 1
ATOM 1542 O O . PHE A 1 204 ? -9.875 -0.666 8.422 1 96.5 204 PHE A O 1
ATOM 1549 N N . LEU A 1 205 ? -11.148 1.119 8.805 1 97.38 205 LEU A N 1
ATOM 1550 C CA . LEU A 1 205 ? -11.273 0.822 10.234 1 97.38 205 LEU A CA 1
ATOM 1551 C C . LEU A 1 205 ? -12.219 -0.356 10.461 1 97.38 205 LEU A C 1
ATOM 1553 O O . LEU A 1 205 ? -12.172 -0.999 11.508 1 97.38 205 LEU A O 1
ATOM 1557 N N . GLY A 1 206 ? -13.07 -0.606 9.484 1 96.31 206 GLY A N 1
ATOM 1558 C CA . GLY A 1 206 ? -14.039 -1.689 9.594 1 96.31 206 GLY A CA 1
ATOM 1559 C C . GLY A 1 206 ? -13.453 -3.047 9.25 1 96.31 206 GLY A C 1
ATOM 1560 O O . GLY A 1 206 ? -14.094 -4.078 9.469 1 96.31 206 GLY A O 1
ATOM 1561 N N . VAL A 1 207 ? -12.344 -3.074 8.664 1 96.88 207 VAL A N 1
ATOM 1562 C CA . VAL A 1 207 ? -11.633 -4.301 8.32 1 96.88 207 VAL A CA 1
ATOM 1563 C C . VAL A 1 207 ? -10.539 -4.574 9.352 1 96.88 207 VAL A C 1
ATOM 1565 O O . VAL A 1 207 ? -9.656 -3.742 9.562 1 96.88 207 VAL A O 1
ATOM 1568 N N . GLU A 1 208 ? -10.555 -5.699 9.961 1 96.81 208 GLU A N 1
ATOM 1569 C CA . GLU A 1 208 ? -9.695 -6.016 11.094 1 96.81 208 GLU A CA 1
ATOM 1570 C C . GLU A 1 208 ? -8.219 -5.844 10.734 1 96.81 208 GLU A C 1
ATOM 1572 O O . GLU A 1 208 ? -7.461 -5.223 11.484 1 96.81 208 GLU A O 1
ATOM 1577 N N . GLU A 1 209 ? -7.832 -6.383 9.578 1 97.25 209 GLU A N 1
ATOM 1578 C CA . GLU A 1 209 ? -6.43 -6.355 9.172 1 97.25 209 GLU A CA 1
ATOM 1579 C C . GLU A 1 209 ? -5.938 -4.922 8.992 1 97.25 209 GLU A C 1
ATOM 1581 O O . GLU A 1 209 ? -4.82 -4.59 9.391 1 97.25 209 GLU A O 1
ATOM 1586 N N . THR A 1 210 ? -6.762 -4.031 8.414 1 97.75 210 THR A N 1
ATOM 1587 C CA . THR A 1 210 ? -6.363 -2.648 8.188 1 97.75 210 THR A CA 1
ATOM 1588 C C . THR A 1 210 ? -6.449 -1.839 9.477 1 97.75 210 THR A C 1
ATOM 1590 O O . THR A 1 210 ? -5.66 -0.917 9.695 1 97.75 210 THR A O 1
ATOM 1593 N N . ARG A 1 211 ? -7.398 -2.189 10.281 1 97.25 211 ARG A N 1
ATOM 1594 C CA . ARG A 1 211 ? -7.527 -1.562 11.594 1 97.25 211 ARG A CA 1
ATOM 1595 C C . ARG A 1 211 ? -6.273 -1.777 12.43 1 97.25 211 ARG A C 1
ATOM 1597 O O . ARG A 1 211 ? -5.809 -0.859 13.109 1 97.25 211 ARG A O 1
ATOM 1604 N N . ASP A 1 212 ? -5.762 -2.945 12.383 1 97.19 212 ASP A N 1
ATOM 1605 C CA . ASP A 1 212 ? -4.535 -3.262 13.102 1 97.19 212 ASP A CA 1
ATOM 1606 C C . ASP A 1 212 ? -3.363 -2.428 12.586 1 97.19 212 ASP A C 1
ATOM 1608 O O . ASP A 1 212 ? -2.496 -2.018 13.359 1 97.19 212 ASP A O 1
ATOM 1612 N N . LEU A 1 213 ? -3.342 -2.221 11.32 1 97 213 LEU A N 1
ATOM 1613 C CA . LEU A 1 213 ? -2.303 -1.389 10.727 1 97 213 LEU A CA 1
ATOM 1614 C C . LEU A 1 213 ? -2.426 0.056 11.195 1 97 213 LEU A C 1
ATOM 1616 O O . LEU A 1 213 ? -1.418 0.721 11.445 1 97 213 LEU A O 1
ATOM 1620 N N . PHE A 1 214 ? -3.666 0.531 11.297 1 98.19 214 PHE A N 1
ATOM 1621 C CA . PHE A 1 214 ? -3.93 1.867 11.812 1 98.19 214 PHE A CA 1
ATOM 1622 C C . PHE A 1 214 ? -3.34 2.031 13.211 1 98.19 214 PHE A C 1
ATOM 1624 O O . PHE A 1 214 ? -2.607 2.99 13.469 1 98.19 214 PHE A O 1
ATOM 1631 N N . ARG A 1 215 ? -3.609 1.1 14.023 1 98.19 215 ARG A N 1
ATOM 1632 C CA . ARG A 1 215 ? -3.088 1.104 15.391 1 98.19 215 ARG A CA 1
ATOM 1633 C C . ARG A 1 215 ? -1.563 1.086 15.391 1 98.19 215 ARG A C 1
ATOM 1635 O O . ARG A 1 215 ? -0.931 1.821 16.156 1 98.19 215 ARG A O 1
ATOM 1642 N N . GLN A 1 216 ? -1.012 0.278 14.555 1 98.06 216 GLN A N 1
ATOM 1643 C CA . GLN A 1 216 ? 0.44 0.151 14.477 1 98.06 216 GLN A CA 1
ATOM 1644 C C . GLN A 1 216 ? 1.091 1.48 14.109 1 98.06 216 GLN A C 1
ATOM 1646 O O . GLN A 1 216 ? 2.105 1.866 14.688 1 98.06 216 GLN A O 1
ATOM 1651 N N . VAL A 1 217 ? 0.542 2.156 13.125 1 98.44 217 VAL A N 1
ATOM 1652 C CA . VAL A 1 217 ? 1.099 3.43 12.68 1 98.44 217 VAL A CA 1
ATOM 1653 C C . VAL A 1 217 ? 1.023 4.449 13.82 1 98.44 217 VAL A C 1
ATOM 1655 O O . VAL A 1 217 ? 1.992 5.164 14.086 1 98.44 217 VAL A O 1
ATOM 1658 N N . LEU A 1 218 ? -0.127 4.5 14.523 1 98.62 218 LEU A N 1
ATOM 1659 C CA . LEU A 1 218 ? -0.27 5.41 15.648 1 98.62 218 LEU A CA 1
ATOM 1660 C C . LEU A 1 218 ? 0.833 5.18 16.672 1 98.62 218 LEU A C 1
ATOM 1662 O O . LEU A 1 218 ? 1.491 6.125 17.109 1 98.62 218 LEU A O 1
ATOM 1666 N N . PHE A 1 219 ? 1.113 3.959 16.953 1 98.69 219 PHE A N 1
ATOM 1667 C CA . PHE A 1 219 ? 2.078 3.617 18 1 98.69 219 PHE A CA 1
ATOM 1668 C C . PHE A 1 219 ? 3.5 3.893 17.516 1 98.69 219 PHE A C 1
ATOM 1670 O O . PHE A 1 219 ? 4.352 4.309 18.312 1 98.69 219 PHE A O 1
ATOM 1677 N N . GLU A 1 220 ? 3.779 3.633 16.25 1 98.56 220 GLU A N 1
ATOM 1678 C CA . GLU A 1 220 ? 5.105 3.934 15.719 1 98.56 220 GLU A CA 1
ATOM 1679 C C . GLU A 1 220 ? 5.418 5.426 15.828 1 98.56 220 GLU A C 1
ATOM 1681 O O . GLU A 1 220 ? 6.523 5.805 16.219 1 98.56 220 GLU A O 1
ATOM 1686 N N . VAL A 1 221 ? 4.441 6.258 15.523 1 98.31 221 VAL A N 1
ATOM 1687 C CA . VAL A 1 221 ? 4.648 7.699 15.57 1 98.31 221 VAL A CA 1
ATOM 1688 C C . VAL A 1 221 ? 4.781 8.156 17.016 1 98.31 221 VAL A C 1
ATOM 1690 O O . VAL A 1 221 ? 5.625 9 17.344 1 98.31 221 VAL A O 1
ATOM 1693 N N . ALA A 1 222 ? 3.971 7.582 17.906 1 98.44 222 ALA A N 1
ATOM 1694 C CA . ALA A 1 222 ? 4.066 7.91 19.328 1 98.44 222 ALA A CA 1
ATOM 1695 C C . ALA A 1 222 ? 5.445 7.551 19.891 1 98.44 222 ALA A C 1
ATOM 1697 O O . ALA A 1 222 ? 6.059 8.344 20.609 1 98.44 222 ALA A O 1
ATOM 1698 N N . LYS A 1 223 ? 5.953 6.391 19.531 1 98.5 223 LYS A N 1
ATOM 1699 C CA . LYS A 1 223 ? 7.266 5.949 20 1 98.5 223 LYS A CA 1
ATOM 1700 C C . LYS A 1 223 ? 8.367 6.859 19.469 1 98.5 223 LYS A C 1
ATOM 1702 O O . LYS A 1 223 ? 9.336 7.141 20.172 1 98.5 223 LYS A O 1
ATOM 1707 N N . LEU A 1 224 ? 8.195 7.219 18.266 1 98.12 224 LEU A N 1
ATOM 1708 C CA . LEU A 1 224 ? 9.164 8.133 17.672 1 98.12 224 LEU A CA 1
ATOM 1709 C C . LEU A 1 224 ? 9.18 9.469 18.406 1 98.12 224 LEU A C 1
ATOM 1711 O O . LEU A 1 224 ? 10.25 10.023 18.672 1 98.12 224 LEU A O 1
ATOM 1715 N N . ALA A 1 225 ? 7.992 9.992 18.719 1 97.5 225 ALA A N 1
ATOM 1716 C CA . ALA A 1 225 ? 7.891 11.227 19.5 1 97.5 225 ALA A CA 1
ATOM 1717 C C . ALA A 1 225 ? 8.562 11.07 20.859 1 97.5 225 ALA A C 1
ATOM 1719 O O . ALA A 1 225 ? 9.328 11.938 21.281 1 97.5 225 ALA A O 1
ATOM 1720 N N . GLN A 1 226 ? 8.367 9.977 21.516 1 97.75 226 GLN A N 1
ATOM 1721 C CA . GLN A 1 226 ? 8.961 9.695 22.812 1 97.75 226 GLN A CA 1
ATOM 1722 C C . GLN A 1 226 ? 10.484 9.664 22.734 1 97.75 226 GLN A C 1
ATOM 1724 O O . GLN A 1 226 ? 11.172 10.164 23.625 1 97.75 226 GLN A O 1
ATOM 1729 N N . ALA A 1 227 ? 10.961 9.133 21.703 1 97.44 227 ALA A N 1
ATOM 1730 C CA . ALA A 1 227 ? 12.406 9.039 21.5 1 97.44 227 ALA A CA 1
ATOM 1731 C C . ALA A 1 227 ? 13.023 10.43 21.344 1 97.44 227 ALA A C 1
ATOM 1733 O O . ALA A 1 227 ? 14.227 10.602 21.531 1 97.44 227 ALA A O 1
ATOM 1734 N N . GLN A 1 228 ? 12.18 11.391 21.047 1 94.25 228 GLN A N 1
ATOM 1735 C CA . GLN A 1 228 ? 12.648 12.766 20.891 1 94.25 228 GLN A CA 1
ATOM 1736 C C . GLN A 1 228 ? 12.375 13.586 22.141 1 94.25 228 GLN A C 1
ATOM 1738 O O . GLN A 1 228 ? 12.523 14.812 22.141 1 94.25 228 GLN A O 1
ATOM 1743 N N . GLY A 1 229 ? 11.867 12.93 23.172 1 93.56 229 GLY A N 1
ATOM 1744 C CA . GLY A 1 229 ? 11.617 13.602 24.438 1 93.56 229 GLY A CA 1
ATOM 1745 C C . GLY A 1 229 ? 10.273 14.305 24.5 1 93.56 229 GLY A C 1
ATOM 1746 O O . GLY A 1 229 ? 10.047 15.156 25.344 1 93.56 229 GLY A O 1
ATOM 1747 N N . ILE A 1 230 ? 9.414 13.977 23.562 1 93.69 230 ILE A N 1
ATOM 1748 C CA . ILE A 1 230 ? 8.07 14.539 23.547 1 93.69 230 ILE A CA 1
ATOM 1749 C C . ILE A 1 230 ? 7.113 13.633 24.312 1 93.69 230 ILE A C 1
ATOM 1751 O O . ILE A 1 230 ? 7.09 12.422 24.094 1 93.69 230 ILE A O 1
ATOM 1755 N N . GLU A 1 231 ? 6.34 14.219 25.188 1 92.44 231 GLU A N 1
ATOM 1756 C CA . GLU A 1 231 ? 5.473 13.43 26.062 1 92.44 231 GLU A CA 1
ATOM 1757 C C . GLU A 1 231 ? 4.184 13.031 25.344 1 92.44 231 GLU A C 1
ATOM 1759 O O . GLU A 1 231 ? 3.094 13.445 25.734 1 92.44 231 GLU A O 1
ATOM 1764 N N . LEU A 1 232 ? 4.297 12.281 24.344 1 95.56 232 LEU A N 1
ATOM 1765 C CA . LEU A 1 232 ? 3.188 11.625 23.656 1 95.56 232 LEU A CA 1
ATOM 1766 C C . LEU A 1 232 ? 3.117 10.148 24.031 1 95.56 232 LEU A C 1
ATOM 1768 O O . LEU A 1 232 ? 3.746 9.305 23.391 1 95.56 232 LEU A O 1
ATOM 1772 N N . THR A 1 233 ? 2.275 9.781 24.922 1 94.06 233 THR A N 1
ATOM 1773 C CA . THR A 1 233 ? 2.291 8.484 25.578 1 94.06 233 THR A CA 1
ATOM 1774 C C . THR A 1 233 ? 1.589 7.43 24.734 1 94.06 233 THR A C 1
ATOM 1776 O O . THR A 1 233 ? 0.86 7.762 23.797 1 94.06 233 THR A O 1
ATOM 1779 N N . ASP A 1 234 ? 1.866 6.172 25.125 1 96.75 234 ASP A N 1
ATOM 1780 C CA . ASP A 1 234 ? 1.14 5.062 24.516 1 96.75 234 ASP A CA 1
ATOM 1781 C C . ASP A 1 234 ? -0.36 5.18 24.766 1 96.75 234 ASP A C 1
ATOM 1783 O O . ASP A 1 234 ? -1.174 4.777 23.938 1 96.75 234 ASP A O 1
ATOM 1787 N N . GLU A 1 235 ? -0.644 5.711 25.859 1 97 235 GLU A N 1
ATOM 1788 C CA . GLU A 1 235 ? -2.047 5.918 26.203 1 97 235 GLU A CA 1
ATOM 1789 C C . GLU A 1 235 ? -2.713 6.898 25.234 1 97 235 GLU A C 1
ATOM 1791 O O . GLU A 1 235 ? -3.879 6.727 24.875 1 97 235 GLU A O 1
ATOM 1796 N N . ALA A 1 236 ? -1.991 7.949 24.875 1 96.19 236 ALA A N 1
ATOM 1797 C CA . ALA A 1 236 ? -2.523 8.914 23.922 1 96.19 236 ALA A CA 1
ATOM 1798 C C . ALA A 1 236 ? -2.811 8.242 22.578 1 96.19 236 ALA A C 1
ATOM 1800 O O . ALA A 1 236 ? -3.838 8.508 21.953 1 96.19 236 ALA A O 1
ATOM 1801 N N . ALA A 1 237 ? -1.903 7.375 22.172 1 97.75 237 ALA A N 1
ATOM 1802 C CA . ALA A 1 237 ? -2.092 6.633 20.938 1 97.75 237 ALA A CA 1
ATOM 1803 C C . ALA A 1 237 ? -3.305 5.715 21.016 1 97.75 237 ALA A C 1
ATOM 1805 O O . ALA A 1 237 ? -4.113 5.648 20.094 1 97.75 237 ALA A O 1
ATOM 1806 N N . GLU A 1 238 ? -3.43 5.004 22.125 1 98.12 238 GLU A N 1
ATOM 1807 C CA . GLU A 1 238 ? -4.551 4.09 22.328 1 98.12 238 GLU A CA 1
ATOM 1808 C C . GLU A 1 238 ? -5.879 4.84 22.359 1 98.12 238 GLU A C 1
ATOM 1810 O O . GLU A 1 238 ? -6.887 4.352 21.844 1 98.12 238 GLU A O 1
ATOM 1815 N N . LYS A 1 239 ? -5.883 5.969 23.031 1 97.19 239 LYS A N 1
ATOM 1816 C CA . LYS A 1 239 ? -7.086 6.793 23.109 1 97.19 239 LYS A CA 1
ATOM 1817 C C . LYS A 1 239 ? -7.52 7.254 21.719 1 97.19 239 LYS A C 1
ATOM 1819 O O . LYS A 1 239 ? -8.711 7.258 21.406 1 97.19 239 LYS A O 1
ATOM 1824 N N . LEU A 1 240 ? -6.578 7.668 20.984 1 96.5 240 LEU A N 1
ATOM 1825 C CA . LEU A 1 240 ? -6.879 8.086 19.609 1 96.5 240 LEU A CA 1
ATOM 1826 C C . LEU A 1 240 ? -7.426 6.926 18.797 1 96.5 240 LEU A C 1
ATOM 1828 O O . LEU A 1 240 ? -8.383 7.09 18.031 1 96.5 240 LEU A O 1
ATOM 1832 N N . TYR A 1 241 ? -6.793 5.742 18.938 1 97.75 241 TYR A N 1
ATOM 1833 C CA . TYR A 1 241 ? -7.25 4.535 18.266 1 97.75 241 TYR A CA 1
ATOM 1834 C C . TYR A 1 241 ? -8.695 4.223 18.625 1 97.75 241 TYR A C 1
ATOM 1836 O O . TYR A 1 241 ? -9.531 4.031 17.734 1 97.75 241 TYR A O 1
ATOM 1844 N N . THR A 1 242 ? -8.992 4.211 19.891 1 97.25 242 THR A N 1
ATOM 1845 C CA . THR A 1 242 ? -10.32 3.887 20.391 1 97.25 242 THR A CA 1
ATOM 1846 C C . THR A 1 242 ? -11.336 4.934 19.938 1 97.25 242 THR A C 1
ATOM 1848 O O . THR A 1 242 ? -12.477 4.602 19.625 1 97.25 242 THR A O 1
ATOM 1851 N N . TYR A 1 243 ? -10.898 6.148 19.969 1 95.44 243 TYR A N 1
ATOM 1852 C CA . TYR A 1 243 ? -11.75 7.25 19.531 1 95.44 243 TYR A CA 1
ATOM 1853 C C . TYR A 1 243 ? -12.227 7.043 18.094 1 95.44 243 TYR A C 1
ATOM 1855 O O . TYR A 1 243 ? -13.422 7.152 17.812 1 95.44 243 TYR A O 1
ATOM 1863 N N . PHE A 1 244 ? -11.359 6.684 17.234 1 94.94 244 PHE A N 1
ATOM 1864 C CA . PHE A 1 244 ? -11.719 6.551 15.828 1 94.94 244 PHE A CA 1
ATOM 1865 C C . PHE A 1 244 ? -12.414 5.219 15.57 1 94.94 244 PHE A C 1
ATOM 1867 O O . PHE A 1 244 ? -13.266 5.121 14.68 1 94.94 244 PHE A O 1
ATOM 1874 N N . LEU A 1 245 ? -12.016 4.219 16.344 1 94.69 245 LEU A N 1
ATOM 1875 C CA . LEU A 1 245 ? -12.758 2.967 16.234 1 94.69 245 LEU A CA 1
ATOM 1876 C C . LEU A 1 245 ? -14.242 3.191 16.469 1 94.69 245 LEU A C 1
ATOM 1878 O O . LEU A 1 245 ? -15.086 2.629 15.766 1 94.69 245 LEU A O 1
ATOM 1882 N N . GLY A 1 246 ? -14.531 4.027 17.391 1 93.56 246 GLY A N 1
ATOM 1883 C CA . GLY A 1 246 ? -15.914 4.348 17.719 1 93.56 246 GLY A CA 1
ATOM 1884 C C . GLY A 1 246 ? -16.578 5.227 16.688 1 93.56 246 GLY A C 1
ATOM 1885 O O . GLY A 1 246 ? -17.812 5.375 16.688 1 93.56 246 GLY A O 1
ATOM 1886 N N . ARG A 1 247 ? -15.828 5.746 15.711 1 91.19 247 ARG A N 1
ATOM 1887 C CA . ARG A 1 247 ? -16.375 6.684 14.727 1 91.19 247 ARG A CA 1
ATOM 1888 C C . ARG A 1 247 ? -16.234 6.129 13.312 1 91.19 247 ARG A C 1
ATOM 1890 O O . ARG A 1 247 ? -16.297 6.883 12.336 1 91.19 247 ARG A O 1
ATOM 1897 N N . ALA A 1 248 ? -16.016 4.934 13.234 1 90.56 248 ALA A N 1
ATOM 1898 C CA . ALA A 1 248 ? -15.828 4.312 11.922 1 90.56 248 ALA A CA 1
ATOM 1899 C C . ALA A 1 248 ? -17.047 4.551 11.023 1 90.56 248 ALA A C 1
ATOM 1901 O O . ALA A 1 248 ? -16.891 4.879 9.844 1 90.56 248 ALA A O 1
ATOM 1902 N N . GLU A 1 249 ? -18.203 4.434 11.617 1 88.81 249 GLU A N 1
ATOM 1903 C CA . GLU A 1 249 ? -19.422 4.605 10.836 1 88.81 249 GLU A CA 1
ATOM 1904 C C . GLU A 1 249 ? -19.641 6.066 10.461 1 88.81 249 GLU A C 1
ATOM 1906 O O . GLU A 1 249 ? -20 6.375 9.328 1 88.81 249 GLU A O 1
ATOM 1911 N N . SER A 1 250 ? -19.406 6.945 11.383 1 88.5 250 SER A N 1
ATOM 1912 C CA . SER A 1 250 ? -19.625 8.359 11.109 1 88.5 250 SER A CA 1
ATOM 1913 C C . SER A 1 250 ? -18.578 8.898 10.141 1 88.5 250 SER A C 1
ATOM 1915 O O . SER A 1 250 ? -18.828 9.883 9.438 1 88.5 250 SER A O 1
ATOM 1917 N N . GLU A 1 251 ? -17.5 8.25 10.102 1 87.19 251 GLU A N 1
ATOM 1918 C CA . GLU A 1 251 ? -16.406 8.664 9.227 1 87.19 251 GLU A CA 1
ATOM 1919 C C . GLU A 1 251 ? -16.312 7.742 8.008 1 87.19 251 GLU A C 1
ATOM 1921 O O . GLU A 1 251 ? -15.227 7.57 7.445 1 87.19 251 GLU A O 1
ATOM 1926 N N . ARG A 1 252 ? -17.359 7.18 7.633 1 90.38 252 ARG A N 1
ATOM 1927 C CA . ARG A 1 252 ? -17.375 6.125 6.629 1 90.38 252 ARG A CA 1
ATOM 1928 C C . ARG A 1 252 ? -16.781 6.602 5.312 1 90.38 252 ARG A C 1
ATOM 1930 O O . ARG A 1 252 ? -16.109 5.84 4.621 1 90.38 252 ARG A O 1
ATOM 1937 N N . ASN A 1 253 ? -16.984 7.887 4.992 1 91.38 253 ASN A N 1
ATOM 1938 C CA . ASN A 1 253 ? -16.562 8.375 3.682 1 91.38 253 ASN A CA 1
ATOM 1939 C C . ASN A 1 253 ? -15.414 9.367 3.793 1 91.38 253 ASN A C 1
ATOM 1941 O O . ASN A 1 253 ? -15.016 9.977 2.799 1 91.38 253 ASN A O 1
ATOM 1945 N N . ALA A 1 254 ? -14.883 9.477 4.977 1 90.25 254 ALA A N 1
ATOM 1946 C CA . ALA A 1 254 ? -13.828 10.461 5.203 1 90.25 254 ALA A CA 1
ATOM 1947 C C . ALA A 1 254 ? -12.523 10.047 4.527 1 90.25 254 ALA A C 1
ATOM 1949 O O . ALA A 1 254 ? -12.117 8.883 4.621 1 90.25 254 ALA A O 1
ATOM 1950 N N . THR A 1 255 ? -11.891 10.984 3.783 1 91.94 255 THR A N 1
ATOM 1951 C CA . THR A 1 255 ? -10.594 10.773 3.158 1 91.94 255 THR A CA 1
ATOM 1952 C C . THR A 1 255 ? -9.625 11.891 3.531 1 91.94 255 THR A C 1
ATOM 1954 O O . THR A 1 255 ? -10.031 12.898 4.113 1 91.94 255 THR A O 1
ATOM 1957 N N . SER A 1 256 ? -8.383 11.617 3.289 1 89.25 256 SER A N 1
ATOM 1958 C CA . SER A 1 256 ? -7.371 12.641 3.523 1 89.25 256 SER A CA 1
ATOM 1959 C C . SER A 1 256 ? -6.965 13.328 2.221 1 89.25 256 SER A C 1
ATOM 1961 O O . SER A 1 256 ? -7.156 12.773 1.137 1 89.25 256 SER A O 1
ATOM 1963 N N . SER A 1 257 ? -6.43 14.562 2.326 1 84.69 257 SER A N 1
ATOM 1964 C CA . SER A 1 257 ? -5.949 15.305 1.162 1 84.69 257 SER A CA 1
ATOM 1965 C C . SER A 1 257 ? -4.828 14.555 0.454 1 84.69 257 SER A C 1
ATOM 1967 O O . SER A 1 257 ? -4.793 14.492 -0.777 1 84.69 257 SER A O 1
ATOM 1969 N N . MET A 1 258 ? -3.936 13.953 1.197 1 90.81 258 MET A N 1
ATOM 1970 C CA . MET A 1 258 ? -2.828 13.203 0.603 1 90.81 258 MET A CA 1
ATOM 1971 C C . MET A 1 258 ? -3.34 12 -0.178 1 90.81 258 MET A C 1
ATOM 1973 O O . MET A 1 258 ? -2.857 11.719 -1.275 1 90.81 258 MET A O 1
ATOM 1977 N N . GLN A 1 259 ? -4.297 11.305 0.412 1 94.38 259 GLN A N 1
ATOM 1978 C CA . GLN A 1 259 ? -4.914 10.172 -0.268 1 94.38 259 GLN A CA 1
ATOM 1979 C C . GLN A 1 259 ? -5.48 10.586 -1.623 1 94.38 259 GLN A C 1
ATOM 1981 O O . GLN A 1 259 ? -5.219 9.93 -2.635 1 94.38 259 GLN A O 1
ATOM 1986 N N . ARG A 1 260 ? -6.176 11.656 -1.682 1 90.69 260 ARG A N 1
ATOM 1987 C CA . ARG A 1 260 ? -6.801 12.141 -2.91 1 90.69 260 ARG A CA 1
ATOM 1988 C C . ARG A 1 260 ? -5.75 12.547 -3.934 1 90.69 260 ARG A C 1
ATOM 1990 O O . ARG A 1 260 ? -5.871 12.234 -5.117 1 90.69 260 ARG A O 1
ATOM 1997 N N . ASP A 1 261 ? -4.742 13.25 -3.459 1 90.56 261 ASP A N 1
ATOM 1998 C CA . ASP A 1 261 ? -3.676 13.68 -4.359 1 90.56 261 ASP A CA 1
ATOM 1999 C C . ASP A 1 261 ? -2.965 12.484 -4.98 1 90.56 261 ASP A C 1
ATOM 2001 O O . ASP A 1 261 ? -2.752 12.438 -6.195 1 90.56 2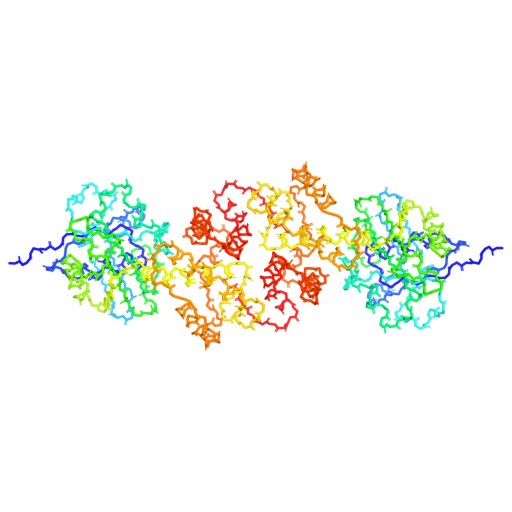61 ASP A O 1
ATOM 2005 N N . ILE A 1 262 ? -2.66 11.516 -4.207 1 95 262 ILE A N 1
ATOM 2006 C CA . ILE A 1 262 ? -1.946 10.336 -4.695 1 95 262 ILE A CA 1
ATOM 2007 C C . ILE A 1 262 ? -2.822 9.578 -5.691 1 95 262 ILE A C 1
ATOM 2009 O O . ILE A 1 262 ? -2.354 9.172 -6.758 1 95 262 ILE A O 1
ATOM 2013 N N . MET A 1 263 ? -4.066 9.422 -5.414 1 93.75 263 MET A N 1
ATOM 2014 C CA . MET A 1 263 ? -4.98 8.672 -6.27 1 93.75 263 MET A CA 1
ATOM 2015 C C . MET A 1 263 ? -5.234 9.414 -7.578 1 93.75 263 MET A C 1
ATOM 2017 O O . MET A 1 263 ? -5.523 8.789 -8.602 1 93.75 263 MET A O 1
ATOM 2021 N N . ARG A 1 264 ? -5.02 10.727 -7.574 1 92.19 264 ARG A N 1
ATOM 2022 C CA . ARG A 1 264 ? -5.207 11.547 -8.766 1 92.19 264 ARG A CA 1
ATOM 2023 C C . ARG A 1 264 ? -3.898 11.719 -9.523 1 92.19 264 ARG A C 1
ATOM 2025 O O . ARG A 1 264 ? -3.857 12.391 -10.555 1 92.19 264 ARG A O 1
ATOM 2032 N N . GLY A 1 265 ? -2.865 11.188 -8.961 1 94.12 265 GLY A N 1
ATOM 2033 C CA . GLY A 1 265 ? -1.574 11.289 -9.625 1 94.12 265 GLY A CA 1
ATOM 2034 C C . GLY A 1 265 ? -0.93 12.648 -9.484 1 94.12 265 GLY A C 1
ATOM 2035 O O . GLY A 1 265 ? -0.225 13.109 -10.383 1 94.12 265 GLY A O 1
ATOM 2036 N N . LEU A 1 266 ? -1.174 13.336 -8.375 1 91.69 266 LEU A N 1
ATOM 2037 C CA . LEU A 1 266 ? -0.624 14.656 -8.109 1 91.69 266 LEU A CA 1
ATOM 2038 C C . LEU A 1 266 ? 0.448 14.594 -7.027 1 91.69 266 LEU A C 1
ATOM 2040 O O . LEU A 1 266 ? 0.445 13.68 -6.199 1 91.69 266 LEU A O 1
ATOM 2044 N N . PRO A 1 267 ? 1.399 15.586 -7.102 1 93.19 267 PRO A N 1
ATOM 2045 C CA . PRO A 1 267 ? 2.336 15.672 -5.98 1 93.19 267 PRO A CA 1
ATOM 2046 C C . PRO A 1 267 ? 1.632 15.797 -4.633 1 93.19 267 PRO A C 1
ATOM 2048 O O . PRO A 1 267 ? 0.614 16.484 -4.523 1 93.19 267 PRO A O 1
ATOM 2051 N N . SER A 1 268 ? 2.172 15.102 -3.639 1 91.62 268 SER A N 1
ATOM 2052 C CA . SER A 1 268 ? 1.496 15.047 -2.346 1 91.62 268 SER A CA 1
ATOM 2053 C C . SER A 1 268 ? 2.443 15.422 -1.213 1 91.62 268 SER A C 1
ATOM 2055 O O . SER A 1 268 ? 3.568 15.867 -1.457 1 91.62 268 SER A O 1
ATOM 2057 N N . GLU A 1 269 ? 1.949 15.281 0.009 1 90.25 269 GLU A N 1
ATOM 2058 C CA . GLU A 1 269 ? 2.713 15.57 1.22 1 90.25 269 GLU A CA 1
ATOM 2059 C C . GLU A 1 269 ? 3.41 14.32 1.745 1 90.25 269 GLU A C 1
ATOM 2061 O O . GLU A 1 269 ? 3.828 14.273 2.904 1 90.25 269 GLU A O 1
ATOM 2066 N N . LEU A 1 270 ? 3.574 13.328 0.926 1 95.06 270 LEU A N 1
ATOM 2067 C CA . LEU A 1 270 ? 4.121 12.039 1.338 1 95.06 270 LEU A CA 1
ATOM 2068 C C . LEU A 1 270 ? 5.441 12.227 2.08 1 95.06 270 LEU A C 1
ATOM 2070 O O . LEU A 1 270 ? 5.617 11.695 3.182 1 95.06 270 LEU A O 1
ATOM 2074 N N . GLU A 1 271 ? 6.328 13.047 1.555 1 93.44 271 GLU A N 1
ATOM 2075 C CA . GLU A 1 271 ? 7.66 13.25 2.113 1 93.44 271 GLU A CA 1
ATOM 2076 C C . GLU A 1 271 ? 7.59 13.945 3.473 1 93.44 271 GLU A C 1
ATOM 2078 O O . GLU A 1 271 ? 8.43 13.703 4.344 1 93.44 271 GLU A O 1
ATOM 2083 N N . TRP A 1 272 ? 6.539 14.664 3.654 1 91 272 TRP A N 1
ATOM 2084 C CA . TRP A 1 272 ? 6.48 15.516 4.836 1 91 272 TRP A CA 1
ATOM 2085 C C . TRP A 1 272 ? 5.633 14.883 5.93 1 91 272 TRP A C 1
ATOM 2087 O O . TRP A 1 272 ? 5.66 15.32 7.082 1 91 272 TRP A O 1
ATOM 2097 N N . GLN A 1 273 ? 4.887 13.922 5.562 1 93.75 273 GLN A N 1
ATOM 2098 C CA . GLN A 1 273 ? 4.102 13.172 6.539 1 93.75 273 GLN A CA 1
ATOM 2099 C C . GLN A 1 273 ? 4.754 11.828 6.855 1 93.75 273 GLN A C 1
ATOM 2101 O O . GLN A 1 273 ? 5.777 11.773 7.539 1 93.75 273 GLN A O 1
ATOM 2106 N N . VAL A 1 274 ? 4.422 10.82 6.137 1 96.81 274 VAL A N 1
ATOM 2107 C CA . VAL A 1 274 ? 4.961 9.492 6.422 1 96.81 274 VAL A CA 1
ATOM 2108 C C . VAL A 1 274 ? 6.465 9.477 6.16 1 96.81 274 VAL A C 1
ATOM 2110 O O . VAL A 1 274 ? 7.219 8.805 6.863 1 96.81 274 VAL A O 1
ATOM 2113 N N . GLY A 1 275 ? 6.906 10.18 5.152 1 96.44 275 GLY A N 1
ATOM 2114 C CA . GLY A 1 275 ? 8.328 10.281 4.871 1 96.44 275 GLY A CA 1
ATOM 2115 C C . GLY A 1 275 ? 9.125 10.875 6.016 1 96.44 275 GLY A C 1
ATOM 2116 O O . GLY A 1 275 ? 10.25 10.453 6.285 1 96.44 275 GLY A O 1
ATOM 2117 N N . ALA A 1 276 ? 8.57 11.859 6.656 1 95.12 276 ALA A N 1
ATOM 2118 C CA . ALA A 1 276 ? 9.227 12.453 7.824 1 95.12 276 ALA A CA 1
ATOM 2119 C C . ALA A 1 276 ? 9.406 11.422 8.93 1 95.12 276 ALA A C 1
ATOM 2121 O O . ALA A 1 276 ? 10.453 11.391 9.586 1 95.12 276 ALA A O 1
ATOM 2122 N N . VAL A 1 277 ? 8.383 10.594 9.156 1 97.62 277 VAL A N 1
ATOM 2123 C CA . VAL A 1 277 ? 8.477 9.539 10.156 1 97.62 277 VAL A CA 1
ATOM 2124 C C . VAL A 1 277 ? 9.641 8.609 9.82 1 97.62 277 VAL A C 1
ATOM 2126 O O . VAL A 1 277 ? 10.461 8.297 10.688 1 97.62 277 VAL A O 1
ATOM 2129 N N . VAL A 1 278 ? 9.742 8.227 8.578 1 97.81 278 VAL A N 1
ATOM 2130 C CA . VAL A 1 278 ? 10.75 7.266 8.133 1 97.81 278 VAL A CA 1
ATOM 2131 C C . VAL A 1 278 ? 12.141 7.859 8.32 1 97.81 278 VAL A C 1
ATOM 2133 O O . VAL A 1 278 ? 13.031 7.211 8.883 1 97.81 278 VAL A O 1
ATOM 2136 N N . ARG A 1 279 ? 12.32 9.102 7.922 1 96.38 279 ARG A N 1
ATOM 2137 C CA . ARG A 1 279 ? 13.617 9.758 8.031 1 96.38 279 ARG A CA 1
ATOM 2138 C C . ARG A 1 279 ? 14.031 9.922 9.492 1 96.38 279 ARG A C 1
ATOM 2140 O O . ARG A 1 279 ? 15.156 9.594 9.867 1 96.38 279 ARG A O 1
ATOM 2147 N N . LYS A 1 280 ? 13.125 10.383 10.297 1 96.69 280 LYS A N 1
ATOM 2148 C CA . LYS A 1 280 ? 13.438 10.617 11.711 1 96.69 280 LYS A CA 1
ATOM 2149 C C . LYS A 1 280 ? 13.672 9.305 12.445 1 96.69 280 LYS A C 1
ATOM 2151 O O . LYS A 1 280 ? 14.555 9.219 13.305 1 96.69 280 LYS A O 1
ATOM 2156 N N . ALA A 1 281 ? 12.883 8.297 12.156 1 98.25 281 ALA A N 1
ATOM 2157 C CA . ALA A 1 281 ? 13.047 6.98 12.773 1 98.25 281 ALA A CA 1
ATOM 2158 C C . ALA A 1 281 ? 14.422 6.398 12.453 1 98.25 281 ALA A C 1
ATOM 2160 O O . ALA A 1 281 ? 15.102 5.875 13.344 1 98.25 281 ALA A O 1
ATOM 2161 N N . LYS A 1 282 ? 14.789 6.488 11.25 1 97.25 282 LYS A N 1
ATOM 2162 C CA . LYS A 1 282 ? 16.109 6.012 10.836 1 97.25 282 LYS A CA 1
ATOM 2163 C C . LYS A 1 282 ? 17.219 6.742 11.586 1 97.25 282 LYS A C 1
ATOM 2165 O O . LYS A 1 282 ? 18.156 6.117 12.07 1 97.25 282 LYS A O 1
ATOM 2170 N N . ALA A 1 283 ? 17.109 8.008 11.695 1 96.62 283 ALA A N 1
ATOM 2171 C CA . ALA A 1 283 ? 18.125 8.836 12.336 1 96.62 283 ALA A CA 1
ATOM 2172 C C . ALA A 1 283 ? 18.266 8.484 13.82 1 96.62 283 ALA A C 1
ATOM 2174 O O . ALA A 1 283 ? 19.359 8.523 14.375 1 96.62 283 ALA A O 1
ATOM 2175 N N . LEU A 1 284 ? 17.188 8.07 14.461 1 97.62 284 LEU A N 1
ATOM 2176 C CA . LEU A 1 284 ? 17.172 7.836 15.906 1 97.62 284 LEU A CA 1
ATOM 2177 C C . LEU A 1 284 ? 17.281 6.348 16.219 1 97.62 284 LEU A C 1
ATOM 2179 O O . LEU A 1 284 ? 17.359 5.957 17.375 1 97.62 284 LEU A O 1
ATOM 2183 N N . GLY A 1 285 ? 17.234 5.535 15.188 1 97.75 285 GLY A N 1
ATOM 2184 C CA . GLY A 1 285 ? 17.266 4.094 15.383 1 97.75 285 GLY A CA 1
ATOM 2185 C C . GLY A 1 285 ? 16 3.539 15.992 1 97.75 285 GLY A C 1
ATOM 2186 O O . GLY A 1 285 ? 16.047 2.59 16.781 1 97.75 285 GLY A O 1
ATOM 2187 N N . VAL A 1 286 ? 14.867 4.18 15.805 1 97.75 286 VAL A N 1
ATOM 2188 C CA . VAL A 1 286 ? 13.555 3.738 16.281 1 97.75 286 VAL A CA 1
ATOM 2189 C C . VAL A 1 286 ? 12.836 2.967 15.188 1 97.75 286 VAL A C 1
ATOM 2191 O O . VAL A 1 286 ? 12.734 3.439 14.055 1 97.75 286 VAL A O 1
ATOM 2194 N N . PRO A 1 287 ? 12.336 1.734 15.438 1 97.44 287 PRO A N 1
ATOM 2195 C CA . PRO A 1 287 ? 11.633 0.968 14.406 1 97.44 287 PRO A CA 1
ATOM 2196 C C . PRO A 1 287 ? 10.305 1.606 14 1 97.44 287 PRO A C 1
ATOM 2198 O O . PRO A 1 287 ? 9.523 2.021 14.859 1 97.44 287 PRO A O 1
ATOM 2201 N N . ALA A 1 288 ? 10.125 1.76 12.734 1 98 288 ALA A N 1
ATOM 2202 C CA . ALA A 1 288 ? 8.852 2.199 12.164 1 98 288 ALA A CA 1
ATOM 2203 C C . ALA A 1 288 ? 8.5 1.4 10.914 1 98 288 ALA A C 1
ATOM 2205 O O . ALA A 1 288 ? 8.312 1.974 9.836 1 98 288 ALA A O 1
ATOM 2206 N N . PRO A 1 289 ? 8.32 0.083 11.086 1 97.38 289 PRO A N 1
ATOM 2207 C CA . PRO A 1 289 ? 8.188 -0.782 9.914 1 97.38 289 PRO A CA 1
ATOM 2208 C C . PRO A 1 289 ? 6.922 -0.481 9.109 1 97.38 289 PRO A C 1
ATOM 2210 O O . PRO A 1 289 ? 6.945 -0.54 7.875 1 97.38 289 PRO A O 1
ATOM 2213 N N . ALA A 1 290 ? 5.812 -0.231 9.758 1 98.12 290 ALA A N 1
ATOM 2214 C CA . ALA A 1 290 ? 4.582 0.067 9.031 1 98.12 290 ALA A CA 1
ATOM 2215 C C . ALA A 1 290 ? 4.723 1.353 8.219 1 98.12 290 ALA A C 1
ATOM 2217 O O . ALA A 1 290 ? 4.371 1.39 7.035 1 98.12 290 ALA A O 1
ATOM 2218 N N . CYS A 1 291 ? 5.273 2.383 8.852 1 98.56 291 CYS A N 1
ATOM 2219 C CA . CYS A 1 291 ? 5.465 3.656 8.164 1 98.56 291 CYS A CA 1
ATOM 2220 C C . CYS A 1 291 ? 6.453 3.514 7.016 1 98.56 291 CYS A C 1
ATOM 2222 O O . CYS A 1 291 ? 6.266 4.109 5.953 1 98.56 291 CYS A O 1
ATOM 2224 N N . SER A 1 292 ? 7.492 2.736 7.266 1 98.19 292 SER A N 1
ATOM 2225 C CA . SER A 1 292 ? 8.484 2.508 6.223 1 98.19 292 SER A CA 1
ATOM 2226 C C . SER A 1 292 ? 7.863 1.822 5.0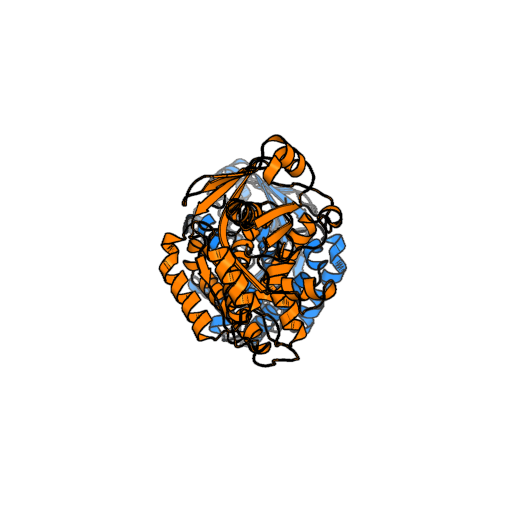08 1 98.19 292 SER A C 1
ATOM 2228 O O . SER A 1 292 ? 8.148 2.186 3.867 1 98.19 292 SER A O 1
ATOM 2230 N N . LEU A 1 293 ? 7.055 0.886 5.258 1 98.06 293 LEU A N 1
ATOM 2231 C CA . LEU A 1 293 ? 6.426 0.154 4.164 1 98.06 293 LEU A CA 1
ATOM 2232 C C . LEU A 1 293 ? 5.426 1.036 3.424 1 98.06 293 LEU A C 1
ATOM 2234 O O . LEU A 1 293 ? 5.379 1.029 2.191 1 98.06 293 LEU A O 1
ATOM 2238 N N . ILE A 1 294 ? 4.629 1.759 4.145 1 98.69 294 ILE A N 1
ATOM 2239 C CA . ILE A 1 294 ? 3.66 2.666 3.537 1 98.69 294 ILE A CA 1
ATOM 2240 C C . ILE A 1 294 ? 4.387 3.68 2.656 1 98.69 294 ILE A C 1
ATOM 2242 O O . ILE A 1 294 ? 3.988 3.916 1.514 1 98.69 294 ILE A O 1
ATOM 2246 N N . TYR A 1 295 ? 5.465 4.215 3.191 1 98.56 295 TYR A N 1
ATOM 2247 C CA . TYR A 1 295 ? 6.258 5.188 2.441 1 98.56 295 TYR A CA 1
ATOM 2248 C C . TYR A 1 295 ? 6.809 4.57 1.163 1 98.56 295 TYR A C 1
ATOM 2250 O O . TYR A 1 295 ? 6.664 5.137 0.078 1 98.56 295 TYR A O 1
ATOM 2258 N N . ALA A 1 296 ? 7.406 3.428 1.294 1 98.44 296 ALA A N 1
ATOM 2259 C CA . ALA A 1 296 ? 8.008 2.744 0.149 1 98.44 296 ALA A CA 1
ATOM 2260 C C . ALA A 1 296 ? 6.957 2.447 -0.919 1 98.44 296 ALA A C 1
ATOM 2262 O O . ALA A 1 296 ? 7.203 2.643 -2.111 1 98.44 296 ALA A O 1
ATOM 2263 N N . ALA A 1 297 ? 5.812 2.008 -0.521 1 98.38 297 ALA A N 1
ATOM 2264 C CA . ALA A 1 297 ? 4.746 1.599 -1.433 1 98.38 297 ALA A CA 1
ATOM 2265 C C . ALA A 1 297 ? 4.23 2.785 -2.238 1 98.38 297 ALA A C 1
ATOM 2267 O O . ALA A 1 297 ? 3.859 2.637 -3.406 1 98.38 297 ALA A O 1
ATOM 2268 N N . LEU A 1 298 ? 4.191 3.973 -1.64 1 98.5 298 LEU A N 1
ATOM 2269 C CA . LEU A 1 298 ? 3.564 5.129 -2.268 1 98.5 298 LEU A CA 1
ATOM 2270 C C . LEU A 1 298 ? 4.594 5.949 -3.043 1 98.5 298 LEU A C 1
ATOM 2272 O O . LEU A 1 298 ? 4.227 6.805 -3.854 1 98.5 298 LEU A O 1
ATOM 2276 N N . LEU A 1 299 ? 5.867 5.66 -2.818 1 98.44 299 LEU A N 1
ATOM 2277 C CA . LEU A 1 299 ? 6.957 6.492 -3.312 1 98.44 299 LEU A CA 1
ATOM 2278 C C . LEU A 1 299 ? 7.004 6.48 -4.836 1 98.44 299 LEU A C 1
ATOM 2280 O O . LEU A 1 299 ? 7.18 7.527 -5.461 1 98.44 299 LEU A O 1
ATOM 2284 N N . PRO A 1 300 ? 6.816 5.297 -5.543 1 98.06 300 PRO A N 1
ATOM 2285 C CA . PRO A 1 300 ? 6.852 5.332 -7.008 1 98.06 300 PRO A CA 1
ATOM 2286 C C . PRO A 1 300 ? 5.809 6.277 -7.598 1 98.06 300 PRO A C 1
ATOM 2288 O O . PRO A 1 300 ? 6.109 7.027 -8.531 1 98.06 300 PRO A O 1
ATOM 2291 N N . GLN A 1 301 ? 4.621 6.285 -7.07 1 97.25 301 GLN A N 1
ATOM 2292 C CA . GLN A 1 301 ? 3.574 7.172 -7.562 1 97.25 301 GLN A CA 1
ATOM 2293 C C . GLN A 1 301 ? 3.916 8.633 -7.289 1 97.25 301 GLN A C 1
ATOM 2295 O O . GLN A 1 301 ? 3.652 9.5 -8.125 1 97.25 301 GLN A O 1
ATOM 2300 N N . GLU A 1 302 ? 4.477 8.859 -6.062 1 97.69 302 GLU A N 1
ATOM 2301 C CA . GLU A 1 302 ? 4.891 10.219 -5.715 1 97.69 302 GLU A CA 1
ATOM 2302 C C . GLU A 1 302 ? 5.965 10.727 -6.672 1 97.69 302 GLU A C 1
ATOM 2304 O O . GLU A 1 302 ? 5.891 11.867 -7.145 1 97.69 302 GLU A O 1
ATOM 2309 N N . LEU A 1 303 ? 6.941 9.922 -6.973 1 97.94 303 LEU A N 1
ATOM 2310 C CA . LEU A 1 303 ? 8.023 10.289 -7.875 1 97.94 303 LEU A CA 1
ATOM 2311 C C . LEU A 1 303 ? 7.5 10.539 -9.281 1 97.94 303 LEU A C 1
ATOM 2313 O O . LEU A 1 303 ? 7.953 11.453 -9.969 1 97.94 303 LEU A O 1
ATOM 2317 N N . LYS A 1 304 ? 6.57 9.734 -9.703 1 97.19 304 LYS A N 1
ATOM 2318 C CA . LYS A 1 304 ? 5.945 9.938 -11.008 1 97.19 304 LYS A CA 1
ATOM 2319 C C . LYS A 1 304 ? 5.211 11.273 -11.062 1 97.19 304 LYS A C 1
ATOM 2321 O O . LYS A 1 304 ? 5.352 12.023 -12.031 1 97.19 304 LYS A O 1
ATOM 2326 N N . ALA A 1 305 ? 4.43 11.547 -10.062 1 96.06 305 ALA A N 1
ATOM 2327 C CA . ALA A 1 305 ? 3.656 12.789 -9.984 1 96.06 305 ALA A CA 1
ATOM 2328 C C . ALA A 1 305 ? 4.57 14.008 -10.047 1 96.06 305 ALA A C 1
ATOM 2330 O O . ALA A 1 305 ? 4.188 15.047 -10.586 1 96.06 305 ALA A O 1
ATOM 2331 N N . ARG A 1 306 ? 5.754 13.867 -9.555 1 96.56 306 ARG A N 1
ATOM 2332 C CA . ARG A 1 306 ? 6.695 14.984 -9.492 1 96.56 306 ARG A CA 1
ATOM 2333 C C . ARG A 1 306 ? 7.602 15 -10.727 1 96.56 306 ARG A C 1
ATOM 2335 O O . ARG A 1 306 ? 8.523 15.82 -10.812 1 96.56 306 ARG A O 1
ATOM 2342 N N . GLY A 1 307 ? 7.445 14.086 -11.617 1 96 307 GLY A N 1
ATOM 2343 C CA . GLY A 1 307 ? 8.195 14.055 -12.859 1 96 307 GLY A CA 1
ATOM 2344 C C . GLY A 1 307 ? 9.578 13.453 -12.703 1 96 307 GLY A C 1
ATOM 2345 O O . GLY A 1 307 ? 10.445 13.648 -13.562 1 96 307 GLY A O 1
ATOM 2346 N N . LYS A 1 308 ? 9.789 12.758 -11.633 1 96.5 308 LYS A N 1
ATOM 2347 C CA . LYS A 1 308 ? 11.109 12.203 -11.359 1 96.5 308 LYS A CA 1
ATOM 2348 C C . LYS A 1 308 ? 11.195 10.742 -11.805 1 96.5 308 LYS A C 1
ATOM 2350 O O . LYS A 1 308 ? 12.281 10.156 -11.82 1 96.5 308 LYS A O 1
ATOM 2355 N N . LEU A 1 309 ? 10.133 10.133 -12.141 1 95 309 LEU A N 1
ATOM 2356 C CA . LEU A 1 309 ? 10.016 8.75 -12.594 1 95 309 LEU A CA 1
ATOM 2357 C C . LEU A 1 309 ? 8.914 8.609 -13.641 1 95 309 LEU A C 1
ATOM 2359 O O . LEU A 1 309 ? 7.836 9.195 -13.492 1 95 309 LEU A O 1
ATOM 2363 N N . ALA A 1 310 ? 9.242 7.965 -14.719 1 94.25 310 ALA A N 1
ATOM 2364 C CA . ALA A 1 310 ? 8.266 7.812 -15.789 1 94.25 310 ALA A CA 1
ATOM 2365 C C . ALA A 1 310 ? 7.898 6.344 -16 1 94.25 310 ALA A C 1
ATOM 2367 O O . ALA A 1 310 ? 8.781 5.492 -16.125 1 94.25 310 ALA A O 1
ATOM 2368 N N . PHE A 1 311 ? 6.586 6.109 -15.891 1 93.31 311 PHE A N 1
ATOM 2369 C CA . PHE A 1 311 ? 6.078 4.781 -16.234 1 93.31 311 PHE A CA 1
ATOM 2370 C C . PHE A 1 311 ? 4.574 4.82 -16.469 1 93.31 311 PHE A C 1
ATOM 2372 O O . PHE A 1 311 ? 3.912 5.801 -16.109 1 93.31 311 PHE A O 1
ATOM 2379 N N . SER A 1 312 ? 4.031 3.877 -17.219 1 85.31 312 SER A N 1
ATOM 2380 C CA . SER A 1 312 ? 2.602 3.721 -17.453 1 85.31 312 SER A CA 1
ATOM 2381 C C . SER A 1 312 ? 2.064 2.463 -16.781 1 85.31 312 SER A C 1
ATOM 2383 O O . SER A 1 312 ? 2.797 1.487 -16.609 1 85.31 312 SER A O 1
ATOM 2385 N N . ILE A 1 313 ? 0.876 2.717 -16.109 1 70.25 313 ILE A N 1
ATOM 2386 C CA . ILE A 1 313 ? 0.244 1.505 -15.594 1 70.25 313 ILE A CA 1
ATOM 2387 C C . ILE A 1 313 ? -1.004 1.188 -16.422 1 70.25 313 ILE A C 1
ATOM 2389 O O . ILE A 1 313 ? -1.918 2.012 -16.516 1 70.25 313 ILE A O 1
ATOM 2393 N N . GLU A 1 314 ? -0.974 0.442 -17.438 1 59.81 314 GLU A N 1
ATOM 2394 C CA . GLU A 1 314 ? -2.139 0.066 -18.234 1 59.81 314 GLU A CA 1
ATOM 2395 C C . GLU A 1 314 ? -2.957 -1.017 -17.547 1 59.81 314 GLU A C 1
ATOM 2397 O O . GLU A 1 314 ? -2.412 -1.827 -16.781 1 59.81 314 GLU A O 1
ATOM 2402 N N . MET B 1 1 ? 0.03 -52.938 -26.953 1 39.62 1 MET B N 1
ATOM 2403 C CA . MET B 1 1 ? -0.389 -51.531 -27.109 1 39.62 1 MET B CA 1
ATOM 2404 C C . MET B 1 1 ? -0.413 -50.812 -25.781 1 39.62 1 MET B C 1
ATOM 2406 O O . MET B 1 1 ? -1.044 -51.281 -24.828 1 39.62 1 MET B O 1
ATOM 2410 N N . GLU B 1 2 ? 0.656 -50.125 -25.422 1 55.03 2 GLU B N 1
ATOM 2411 C CA . GLU B 1 2 ? 0.729 -49.5 -24.094 1 55.03 2 GLU B CA 1
ATOM 2412 C C . GLU B 1 2 ? -0.558 -48.781 -23.75 1 55.03 2 GLU B C 1
ATOM 2414 O O . GLU B 1 2 ? -1.263 -48.281 -24.656 1 55.03 2 GLU B O 1
ATOM 2419 N N . ALA B 1 3 ? -1.227 -49.094 -22.703 1 73.62 3 ALA B N 1
ATOM 2420 C CA . ALA B 1 3 ? -2.559 -48.625 -22.297 1 73.62 3 ALA B CA 1
ATOM 2421 C C . ALA B 1 3 ? -2.695 -47.125 -22.453 1 73.62 3 ALA B C 1
ATOM 2423 O O . ALA B 1 3 ? -1.752 -46.375 -22.188 1 73.62 3 ALA B O 1
ATOM 2424 N N . MET B 1 4 ? -3.521 -46.656 -23.281 1 89.75 4 MET B N 1
ATOM 2425 C CA . MET B 1 4 ? -3.893 -45.281 -23.562 1 89.75 4 MET B CA 1
ATOM 2426 C C . MET B 1 4 ? -4.242 -44.531 -22.266 1 89.75 4 MET B C 1
ATOM 2428 O O . MET B 1 4 ? -4.953 -45.062 -21.422 1 89.75 4 MET B O 1
ATOM 2432 N N . TRP B 1 5 ? -3.551 -43.344 -22.141 1 95.44 5 TRP B N 1
ATOM 2433 C CA . TRP B 1 5 ? -3.916 -42.5 -21.016 1 95.44 5 TRP B CA 1
ATOM 2434 C C . TRP B 1 5 ? -5.289 -41.875 -21.219 1 95.44 5 TRP B C 1
ATOM 2436 O O . TRP B 1 5 ? -5.566 -41.312 -22.281 1 95.44 5 TRP B O 1
ATOM 2446 N N . LYS B 1 6 ? -6.152 -42.094 -20.328 1 97.06 6 LYS B N 1
ATOM 2447 C CA . LYS B 1 6 ? -7.363 -41.281 -20.281 1 97.06 6 LYS B CA 1
ATOM 2448 C C . LYS B 1 6 ? -7.184 -40.094 -19.328 1 97.06 6 LYS B C 1
ATOM 2450 O O . LYS B 1 6 ? -6.91 -40.281 -18.141 1 97.06 6 LYS B O 1
ATOM 2455 N N . ILE B 1 7 ? -7.367 -38.844 -19.875 1 96 7 ILE B N 1
ATOM 2456 C CA . ILE B 1 7 ? -7.008 -37.656 -19.125 1 96 7 ILE B CA 1
ATOM 2457 C C . ILE B 1 7 ? -8.195 -36.688 -19.078 1 96 7 ILE B C 1
ATOM 2459 O O . ILE B 1 7 ? -8.875 -36.469 -20.094 1 96 7 ILE B O 1
ATOM 2463 N N . ALA B 1 8 ? -8.5 -36.188 -17.906 1 95.94 8 ALA B N 1
ATOM 2464 C CA . ALA B 1 8 ? -9.469 -35.125 -17.766 1 95.94 8 ALA B CA 1
ATOM 2465 C C . ALA B 1 8 ? -8.781 -33.812 -17.453 1 95.94 8 ALA B C 1
ATOM 2467 O O . ALA B 1 8 ? -8.008 -33.719 -16.484 1 95.94 8 ALA B O 1
ATOM 2468 N N . VAL B 1 9 ? -9.062 -32.812 -18.25 1 94.88 9 VAL B N 1
ATOM 2469 C CA . VAL B 1 9 ? -8.555 -31.453 -18 1 94.88 9 VAL B CA 1
ATOM 2470 C C . VAL B 1 9 ? -9.688 -30.562 -17.5 1 94.88 9 VAL B C 1
ATOM 2472 O O . VAL B 1 9 ? -10.625 -30.266 -18.25 1 94.88 9 VAL B O 1
ATOM 2475 N N . ILE B 1 10 ? -9.562 -30.172 -16.234 1 92.44 10 ILE B N 1
ATOM 2476 C CA . ILE B 1 10 ? -10.578 -29.312 -15.648 1 92.44 10 ILE B CA 1
ATOM 2477 C C . ILE B 1 10 ? -10.195 -27.844 -15.852 1 92.44 10 ILE B C 1
ATOM 2479 O O . ILE B 1 10 ? -9.305 -27.328 -15.172 1 92.44 10 ILE B O 1
ATOM 2483 N N . GLY B 1 11 ? -10.867 -27.172 -16.734 1 90.19 11 GLY B N 1
ATOM 2484 C CA . GLY B 1 11 ? -10.539 -25.797 -17.109 1 90.19 11 GLY B CA 1
ATOM 2485 C C . GLY B 1 11 ? -9.719 -25.719 -18.391 1 90.19 11 GLY B C 1
ATOM 2486 O O . GLY B 1 11 ? -8.578 -26.188 -18.438 1 90.19 11 GLY B O 1
ATOM 2487 N N . THR B 1 12 ? -10.289 -25.078 -19.344 1 89.12 12 THR B N 1
ATOM 2488 C CA . THR B 1 12 ? -9.609 -24.938 -20.625 1 89.12 12 THR B CA 1
ATOM 2489 C C . THR B 1 12 ? -9.273 -23.484 -20.906 1 89.12 12 THR B C 1
ATOM 2491 O O . THR B 1 12 ? -9.609 -22.953 -21.969 1 89.12 12 THR B O 1
ATOM 2494 N N . GLY B 1 13 ? -8.57 -22.922 -20 1 88.69 13 GLY B N 1
ATOM 2495 C CA . GLY B 1 13 ? -7.988 -21.594 -20.219 1 88.69 13 GLY B CA 1
ATOM 2496 C C . GLY B 1 13 ? -6.605 -21.656 -20.844 1 88.69 13 GLY B C 1
ATOM 2497 O O . GLY B 1 13 ? -6.305 -22.562 -21.609 1 88.69 13 GLY B O 1
ATOM 2498 N N . GLY B 1 14 ? -5.797 -20.641 -20.625 1 88.44 14 GLY B N 1
ATOM 2499 C CA . GLY B 1 14 ? -4.465 -20.578 -21.203 1 88.44 14 GLY B CA 1
ATOM 2500 C C . GLY B 1 14 ? -3.609 -21.781 -20.891 1 88.44 14 GLY B C 1
ATOM 2501 O O . GLY B 1 14 ? -2.908 -22.297 -21.766 1 88.44 14 GLY B O 1
ATOM 2502 N N . VAL B 1 15 ? -3.701 -22.234 -19.641 1 89.62 15 VAL B N 1
ATOM 2503 C CA . VAL B 1 15 ? -2.848 -23.344 -19.203 1 89.62 15 VAL B CA 1
ATOM 2504 C C . VAL B 1 15 ? -3.496 -24.672 -19.578 1 89.62 15 VAL B C 1
ATOM 2506 O O . VAL B 1 15 ? -2.893 -25.484 -20.281 1 89.62 15 VAL B O 1
ATOM 2509 N N . GLY B 1 16 ? -4.738 -24.859 -19.219 1 92.81 16 GLY B N 1
ATOM 2510 C CA . GLY B 1 16 ? -5.438 -26.094 -19.5 1 92.81 16 GLY B CA 1
ATOM 2511 C C . GLY B 1 16 ? -5.629 -26.359 -20.984 1 92.81 16 GLY B C 1
ATOM 2512 O O . GLY B 1 16 ? -5.527 -27.5 -21.438 1 92.81 16 GLY B O 1
ATOM 2513 N N . GLY B 1 17 ? -5.922 -25.312 -21.672 1 94.12 17 GLY B N 1
ATOM 2514 C CA . GLY B 1 17 ? -6.078 -25.453 -23.109 1 94.12 17 GLY B CA 1
ATOM 2515 C C . GLY B 1 17 ? -4.781 -25.781 -23.828 1 94.12 17 GLY B C 1
ATOM 2516 O O . GLY B 1 17 ? -4.766 -26.578 -24.766 1 94.12 17 GLY B O 1
ATOM 2517 N N . TYR B 1 18 ? -3.729 -25.172 -23.344 1 94.69 18 TYR B N 1
ATOM 2518 C CA . TYR B 1 18 ? -2.447 -25.406 -24 1 94.69 18 TYR B CA 1
ATOM 2519 C C . TYR B 1 18 ? -1.938 -26.812 -23.719 1 94.69 18 TYR B C 1
ATOM 2521 O O . TYR B 1 18 ? -1.725 -27.609 -24.656 1 94.69 18 TYR B O 1
ATOM 2529 N N . PHE B 1 19 ? -1.801 -27.172 -22.516 1 95 19 PHE B N 1
ATOM 2530 C CA . PHE B 1 19 ? -1.199 -28.453 -22.172 1 95 19 PHE B CA 1
ATOM 2531 C C . PHE B 1 19 ? -2.166 -29.594 -22.453 1 95 19 PHE B C 1
ATOM 2533 O O . PHE B 1 19 ? -1.749 -30.672 -22.875 1 95 19 PHE B O 1
ATOM 2540 N N . GLY B 1 20 ? -3.426 -29.344 -22.141 1 95.62 20 GLY B N 1
ATOM 2541 C CA . GLY B 1 20 ? -4.418 -30.328 -22.547 1 95.62 20 GLY B CA 1
ATOM 2542 C C . GLY B 1 20 ? -4.445 -30.562 -24.047 1 95.62 20 GLY B C 1
ATOM 2543 O O . GLY B 1 20 ? -4.566 -31.703 -24.5 1 95.62 20 GLY B O 1
ATOM 2544 N N . GLY B 1 21 ? -4.359 -29.516 -24.781 1 96.94 21 GLY B N 1
ATOM 2545 C CA . GLY B 1 21 ? -4.305 -29.609 -26.234 1 96.94 21 GLY B CA 1
ATOM 2546 C C . GLY B 1 21 ? -3.08 -30.359 -26.734 1 96.94 21 GLY B C 1
ATOM 2547 O O . GLY B 1 21 ? -3.18 -31.188 -27.641 1 96.94 21 GLY B O 1
ATOM 2548 N N . ARG B 1 22 ? -1.968 -30.031 -26.172 1 97 22 ARG B N 1
ATOM 2549 C CA . ARG B 1 22 ? -0.735 -30.719 -26.562 1 97 22 ARG B CA 1
ATOM 2550 C C . ARG B 1 22 ? -0.828 -32.219 -26.281 1 97 22 ARG B C 1
ATOM 2552 O O . ARG B 1 22 ? -0.372 -33.031 -27.094 1 97 22 ARG B O 1
ATOM 2559 N N . LEU B 1 23 ? -1.408 -32.562 -25.188 1 96.56 23 LEU B N 1
ATOM 2560 C CA . LEU B 1 23 ? -1.595 -34 -24.875 1 96.56 23 LEU B CA 1
ATOM 2561 C C . LEU B 1 23 ? -2.613 -34.625 -25.812 1 96.56 23 LEU B C 1
ATOM 2563 O O . LEU B 1 23 ? -2.457 -35.781 -26.219 1 96.56 23 LEU B O 1
ATOM 2567 N N . ALA B 1 24 ? -3.615 -33.844 -26.203 1 97.38 24 ALA B N 1
ATOM 2568 C CA . ALA B 1 24 ? -4.652 -34.344 -27.094 1 97.38 24 ALA B CA 1
ATOM 2569 C C . ALA B 1 24 ? -4.086 -34.656 -28.484 1 97.38 24 ALA B C 1
ATOM 2571 O O . ALA B 1 24 ? -4.648 -35.438 -29.234 1 97.38 24 ALA B O 1
ATOM 2572 N N . GLN B 1 25 ? -2.996 -34 -28.766 1 97.06 25 GLN B N 1
ATOM 2573 C CA . GLN B 1 25 ? -2.336 -34.25 -30.047 1 97.06 25 GLN B CA 1
ATOM 2574 C C . GLN B 1 25 ? -1.735 -35.656 -30.078 1 97.06 25 GLN B C 1
ATOM 2576 O O . GLN B 1 25 ? -1.455 -36.188 -31.156 1 97.06 25 GLN B O 1
ATOM 2581 N N . LEU B 1 26 ? -1.475 -36.25 -28.938 1 96.06 26 LEU B N 1
ATOM 2582 C CA . LEU B 1 26 ? -0.972 -37.625 -28.844 1 96.06 26 LEU B CA 1
ATOM 2583 C C . LEU B 1 26 ? -2.109 -38.625 -28.969 1 96.06 26 LEU B C 1
ATOM 2585 O O . LEU B 1 26 ? -2.344 -39.406 -28.062 1 96.06 26 LEU B O 1
ATOM 2589 N N . GLN B 1 27 ? -2.699 -38.688 -30.078 1 90.94 27 GLN B N 1
ATOM 2590 C CA . GLN B 1 27 ? -3.963 -39.375 -30.312 1 90.94 27 GLN B CA 1
ATOM 2591 C C . GLN B 1 27 ? -3.838 -40.875 -30.016 1 90.94 27 GLN B C 1
ATOM 2593 O O . GLN B 1 27 ? -4.805 -41.531 -29.594 1 90.94 27 GLN B O 1
ATOM 2598 N N . ASP B 1 28 ? -2.727 -41.406 -30.219 1 91.06 28 ASP B N 1
ATOM 2599 C CA . ASP B 1 28 ? -2.551 -42.844 -30.047 1 91.06 28 ASP B CA 1
ATOM 2600 C C . ASP B 1 28 ? -2.18 -43.188 -28.609 1 91.06 28 ASP B C 1
ATOM 2602 O O . ASP B 1 28 ? -2.201 -44.344 -28.219 1 91.06 28 ASP B O 1
ATOM 2606 N N . GLU B 1 29 ? -1.98 -42.156 -27.844 1 93.88 29 GLU B N 1
ATOM 2607 C CA . GLU B 1 29 ? -1.473 -42.406 -26.5 1 93.88 29 GLU B CA 1
ATOM 2608 C C . GLU B 1 29 ? -2.387 -41.812 -25.438 1 93.88 29 GLU B C 1
ATOM 2610 O O . GLU B 1 29 ? -2.373 -42.219 -24.281 1 93.88 29 GLU B O 1
ATOM 2615 N N . CYS B 1 30 ? -3.139 -40.781 -25.891 1 95.31 30 CYS B N 1
ATOM 2616 C CA . CYS B 1 30 ? -3.932 -40.062 -24.906 1 95.31 30 CYS B CA 1
ATOM 2617 C C . CYS B 1 30 ? -5.352 -39.844 -25.406 1 95.31 30 CYS B C 1
ATOM 2619 O O . CYS B 1 30 ? -5.559 -39.5 -26.578 1 95.31 30 CYS B O 1
ATOM 2621 N N . GLN B 1 31 ? -6.301 -40.062 -24.625 1 96.69 31 GLN B 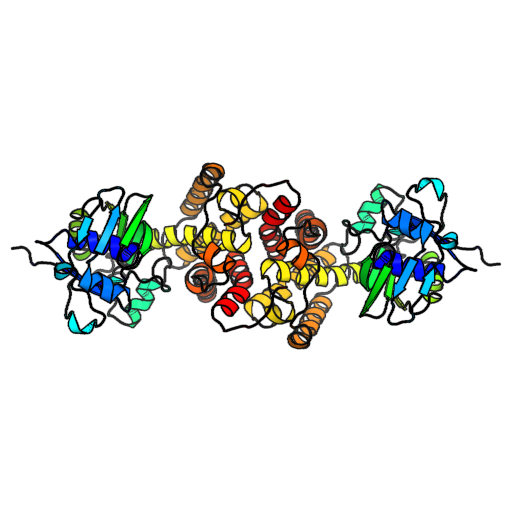N 1
ATOM 2622 C CA . GLN B 1 31 ? -7.668 -39.594 -24.766 1 96.69 31 GLN B CA 1
ATOM 2623 C C . GLN B 1 31 ? -7.973 -38.469 -23.75 1 96.69 31 GLN B C 1
ATOM 2625 O O . GLN B 1 31 ? -8.141 -38.75 -22.562 1 96.69 31 GLN B O 1
ATOM 2630 N N . VAL B 1 32 ? -8.094 -37.281 -24.281 1 97.06 32 VAL B N 1
ATOM 2631 C CA . VAL B 1 32 ? -8.242 -36.125 -23.391 1 97.06 32 VAL B CA 1
ATOM 2632 C C . VAL B 1 32 ? -9.703 -35.688 -23.375 1 97.06 32 VAL B C 1
ATOM 2634 O O . VAL B 1 32 ? -10.359 -35.625 -24.422 1 97.06 32 VAL B O 1
ATOM 2637 N N . HIS B 1 33 ? -10.219 -35.531 -22.219 1 97.31 33 HIS B N 1
ATOM 2638 C CA . HIS B 1 33 ? -11.539 -34.938 -21.984 1 97.31 33 HIS B CA 1
ATOM 2639 C C . HIS B 1 33 ? -11.43 -33.531 -21.406 1 97.31 33 HIS B C 1
ATOM 2641 O O . HIS B 1 33 ? -10.914 -33.375 -20.297 1 97.31 33 HIS B O 1
ATOM 2647 N N . PHE B 1 34 ? -11.914 -32.562 -22.141 1 97.31 34 PHE B N 1
ATOM 2648 C CA . PHE B 1 34 ? -11.922 -31.188 -21.641 1 97.31 34 PHE B CA 1
ATOM 2649 C C . PHE B 1 34 ? -13.211 -30.906 -20.859 1 97.31 34 PHE B C 1
ATOM 2651 O O . PHE B 1 34 ? -14.297 -30.938 -21.438 1 97.31 34 PHE B O 1
ATOM 2658 N N . VAL B 1 35 ? -13.07 -30.625 -19.578 1 95.69 35 VAL B N 1
ATOM 2659 C CA . VAL B 1 35 ? -14.219 -30.328 -18.719 1 95.69 35 VAL B CA 1
ATOM 2660 C C . VAL B 1 35 ? -14.375 -28.812 -18.609 1 95.69 35 VAL B C 1
ATOM 2662 O O . VAL B 1 35 ? -13.57 -28.141 -17.953 1 95.69 35 VAL B O 1
ATOM 2665 N N . VAL B 1 36 ? -15.375 -28.25 -19.188 1 94.25 36 VAL B N 1
ATOM 2666 C CA . VAL B 1 36 ? -15.617 -26.812 -19.281 1 94.25 36 VAL B CA 1
ATOM 2667 C C . VAL B 1 36 ? -17.109 -26.547 -19.281 1 94.25 36 VAL B C 1
ATOM 2669 O O . VAL B 1 36 ? -17.922 -27.469 -19.391 1 94.25 36 VAL B O 1
ATOM 2672 N N . ARG B 1 37 ? -17.484 -25.328 -19.031 1 93.19 37 ARG B N 1
ATOM 2673 C CA . ARG B 1 37 ? -18.891 -24.969 -18.984 1 93.19 37 ARG B CA 1
ATOM 2674 C C . ARG B 1 37 ? -19.172 -23.75 -19.859 1 93.19 37 ARG B C 1
ATOM 2676 O O . ARG B 1 37 ? -18.25 -23.172 -20.438 1 93.19 37 ARG B O 1
ATOM 2683 N N . GLY B 1 38 ? -20.406 -23.578 -20.094 1 94.12 38 GLY B N 1
ATOM 2684 C CA . GLY B 1 38 ? -20.859 -22.344 -20.703 1 94.12 38 GLY B CA 1
ATOM 2685 C C . GLY B 1 38 ? -20.5 -22.234 -22.172 1 94.12 38 GLY B C 1
ATOM 2686 O O . GLY B 1 38 ? -20.594 -23.219 -22.922 1 94.12 38 GLY B O 1
ATOM 2687 N N . GLU B 1 39 ? -20.109 -21 -22.547 1 95.69 39 GLU B N 1
ATOM 2688 C CA . GLU B 1 39 ? -19.828 -20.703 -23.953 1 95.69 39 GLU B CA 1
ATOM 2689 C C . GLU B 1 39 ? -18.609 -21.5 -24.438 1 95.69 39 GLU B C 1
ATOM 2691 O O . GLU B 1 39 ? -18.562 -21.906 -25.609 1 95.69 39 GLU B O 1
ATOM 2696 N N . THR B 1 40 ? -17.719 -21.688 -23.609 1 95.88 40 THR B N 1
ATOM 2697 C CA . THR B 1 40 ? -16.531 -22.453 -24 1 95.88 40 THR B CA 1
ATOM 2698 C C . THR B 1 40 ? -16.891 -23.875 -24.375 1 95.88 40 THR B C 1
ATOM 2700 O O . THR B 1 40 ? -16.359 -24.438 -25.328 1 95.88 40 THR B O 1
ATOM 2703 N N . LEU B 1 41 ? -17.781 -24.484 -23.641 1 96.94 41 LEU B N 1
ATOM 2704 C CA . LEU B 1 41 ? -18.25 -25.828 -23.938 1 96.94 41 LEU B CA 1
ATOM 2705 C C . LEU B 1 41 ? -18.859 -25.891 -25.328 1 96.94 41 LEU B C 1
ATOM 2707 O O . LEU B 1 41 ? -18.547 -26.781 -26.125 1 96.94 41 LEU B O 1
ATOM 2711 N N . GLN B 1 42 ? -19.656 -24.906 -25.578 1 97.75 42 GLN B N 1
ATOM 2712 C CA . GLN B 1 42 ? -20.344 -24.875 -26.859 1 97.75 42 GLN B CA 1
ATOM 2713 C C . GLN B 1 42 ? -19.344 -24.719 -28.016 1 97.75 42 GLN B C 1
ATOM 2715 O O . GLN B 1 42 ? -19.469 -25.406 -29.031 1 97.75 42 GLN B O 1
ATOM 2720 N N . VAL B 1 43 ? -18.406 -23.922 -27.828 1 97.94 43 VAL B N 1
ATOM 2721 C CA . VAL B 1 43 ? -17.422 -23.656 -28.875 1 97.94 43 VAL B CA 1
ATOM 2722 C C . VAL B 1 43 ? -16.547 -24.891 -29.094 1 97.94 43 VAL B C 1
ATOM 2724 O O . VAL B 1 43 ? -16.25 -25.25 -30.234 1 97.94 43 VAL B O 1
ATOM 2727 N N . LEU B 1 44 ? -16.125 -25.562 -28.062 1 97.94 44 LEU B N 1
ATOM 2728 C CA . LEU B 1 44 ? -15.281 -26.75 -28.188 1 97.94 44 LEU B CA 1
ATOM 2729 C C . LEU B 1 44 ? -16.031 -27.875 -28.906 1 97.94 44 LEU B C 1
ATOM 2731 O O . LEU B 1 44 ? -15.43 -28.641 -29.672 1 97.94 44 LEU B O 1
ATOM 2735 N N . LYS B 1 45 ? -17.312 -27.984 -28.656 1 97.69 45 LYS B N 1
ATOM 2736 C CA . LYS B 1 45 ? -18.141 -29.031 -29.266 1 97.69 45 LYS B CA 1
ATOM 2737 C C . LYS B 1 45 ? -18.375 -28.734 -30.75 1 97.69 45 LYS B C 1
ATOM 2739 O O . LYS B 1 45 ? -18.531 -29.656 -31.547 1 97.69 45 LYS B O 1
ATOM 2744 N N . ARG B 1 46 ? -18.359 -27.438 -31.016 1 97.88 46 ARG B N 1
ATOM 2745 C CA . ARG B 1 46 ? -18.672 -27.031 -32.375 1 97.88 46 ARG B CA 1
ATOM 2746 C C . ARG B 1 46 ? -17.406 -26.906 -33.219 1 97.88 46 ARG B C 1
ATOM 2748 O O . ARG B 1 46 ? -17.344 -27.422 -34.344 1 97.88 46 ARG B O 1
ATOM 2755 N N . ASP B 1 47 ? -16.406 -26.203 -32.719 1 98 47 ASP B N 1
ATOM 2756 C CA . ASP B 1 47 ? -15.281 -25.781 -33.531 1 98 47 ASP B CA 1
ATOM 2757 C C . ASP B 1 47 ? -13.984 -26.438 -33.062 1 98 47 ASP B C 1
ATOM 2759 O O . ASP B 1 47 ? -12.984 -26.422 -33.781 1 98 47 ASP B O 1
ATOM 2763 N N . GLY B 1 48 ? -14.008 -27.016 -31.906 1 98.31 48 GLY B N 1
ATOM 2764 C CA . GLY B 1 48 ? -12.781 -27.562 -31.344 1 98.31 48 GLY B CA 1
ATOM 2765 C C . GLY B 1 48 ? -11.922 -26.531 -30.656 1 98.31 48 GLY B C 1
ATOM 2766 O O . GLY B 1 48 ? -12.406 -25.453 -30.281 1 98.31 48 GLY B O 1
ATOM 2767 N N . LEU B 1 49 ? -10.672 -26.938 -30.312 1 98.5 49 LEU B N 1
ATOM 2768 C CA . LEU B 1 49 ? -9.719 -26.094 -29.609 1 98.5 49 LEU B CA 1
ATOM 2769 C C . LEU B 1 49 ? -8.617 -25.625 -30.547 1 98.5 49 LEU B C 1
ATOM 2771 O O . LEU B 1 49 ? -7.938 -26.438 -31.172 1 98.5 49 LEU B O 1
ATOM 2775 N N . ARG B 1 50 ? -8.469 -24.344 -30.625 1 98.5 50 ARG B N 1
ATOM 2776 C CA . ARG B 1 50 ? -7.402 -23.75 -31.422 1 98.5 50 ARG B CA 1
ATOM 2777 C C . ARG B 1 50 ? -6.332 -23.125 -30.531 1 98.5 50 ARG B C 1
ATOM 2779 O O . ARG B 1 50 ? -6.656 -22.422 -29.578 1 98.5 50 ARG B O 1
ATOM 2786 N N . VAL B 1 51 ? -5.055 -23.406 -30.859 1 98 51 VAL B N 1
ATOM 2787 C CA . VAL B 1 51 ? -3.953 -22.828 -30.094 1 98 51 VAL B CA 1
ATOM 2788 C C . VAL B 1 51 ? -2.926 -22.219 -31.047 1 98 51 VAL B C 1
ATOM 2790 O O . VAL B 1 51 ? -2.371 -22.922 -31.891 1 98 51 VAL B O 1
ATOM 2793 N N . ASP B 1 52 ? -2.748 -20.922 -30.938 1 98.25 52 ASP B N 1
ATOM 2794 C CA . ASP B 1 52 ? -1.62 -20.25 -31.578 1 98.25 52 ASP B CA 1
ATOM 2795 C C . ASP B 1 52 ? -0.382 -20.281 -30.688 1 98.25 52 ASP B C 1
ATOM 2797 O O . ASP B 1 52 ? -0.372 -19.688 -29.609 1 98.25 52 ASP B O 1
ATOM 2801 N N . SER B 1 53 ? 0.652 -20.984 -31.188 1 97.06 53 SER B N 1
ATOM 2802 C CA . SER B 1 53 ? 1.797 -21.219 -30.312 1 97.06 53 SER B CA 1
ATOM 2803 C C . SER B 1 53 ? 3.107 -20.891 -31.016 1 97.06 53 SER B C 1
ATOM 2805 O O . SER B 1 53 ? 3.252 -21.156 -32.219 1 97.06 53 SER B O 1
ATOM 2807 N N . LEU B 1 54 ? 4.035 -20.406 -30.266 1 95.38 54 LEU B N 1
ATOM 2808 C CA . LEU B 1 54 ? 5.387 -20.156 -30.766 1 95.38 54 LEU B CA 1
ATOM 2809 C C . LEU B 1 54 ? 6.098 -21.469 -31.078 1 95.38 54 LEU B C 1
ATOM 2811 O O . LEU B 1 54 ? 7.094 -21.484 -31.812 1 95.38 54 LEU B O 1
ATOM 2815 N N . VAL B 1 55 ? 5.598 -22.562 -30.531 1 95.44 55 VAL B N 1
ATOM 2816 C CA . VAL B 1 55 ? 6.223 -23.859 -30.75 1 95.44 55 VAL B CA 1
ATOM 2817 C C . VAL B 1 55 ? 5.352 -24.703 -31.672 1 95.44 55 VAL B C 1
ATOM 2819 O O . VAL B 1 55 ? 5.309 -25.938 -31.547 1 95.44 55 VAL B O 1
ATOM 2822 N N . GLY B 1 56 ? 4.535 -24.031 -32.531 1 96.25 56 GLY B N 1
ATOM 2823 C CA . GLY B 1 56 ? 3.707 -24.703 -33.531 1 96.25 56 GLY B CA 1
ATOM 2824 C C . GLY B 1 56 ? 2.225 -24.625 -33.219 1 96.25 56 GLY B C 1
ATOM 2825 O O . GLY B 1 56 ? 1.765 -25.125 -32.188 1 96.25 56 GLY B O 1
ATOM 2826 N N . ASP B 1 57 ? 1.554 -24.031 -34.094 1 97.75 57 ASP B N 1
ATOM 2827 C CA . ASP B 1 57 ? 0.101 -23.922 -34 1 97.75 57 ASP B CA 1
ATOM 2828 C C . ASP B 1 57 ? -0.551 -25.297 -34.125 1 97.75 57 ASP B C 1
ATOM 2830 O O . ASP B 1 57 ? -0.012 -26.188 -34.781 1 97.75 57 ASP B O 1
ATOM 2834 N N . PHE B 1 58 ? -1.746 -25.438 -33.438 1 97.81 58 PHE B N 1
ATOM 2835 C CA . PHE B 1 58 ? -2.457 -26.703 -33.625 1 97.81 58 PHE B CA 1
ATOM 2836 C C . PHE B 1 58 ? -3.947 -26.531 -33.375 1 97.81 58 PHE B C 1
ATOM 2838 O O . PHE B 1 58 ? -4.371 -25.5 -32.812 1 97.81 58 PHE B O 1
ATOM 2845 N N . HIS B 1 59 ? -4.664 -27.469 -33.844 1 98.38 59 HIS B N 1
ATOM 2846 C CA . HIS B 1 59 ? -6.113 -27.531 -33.688 1 98.38 59 HIS B CA 1
ATOM 2847 C C . HIS B 1 59 ? -6.57 -28.922 -33.281 1 98.38 59 HIS B C 1
ATOM 2849 O O . HIS B 1 59 ? -6.148 -29.922 -33.906 1 98.38 59 HIS B O 1
ATOM 2855 N N . ILE B 1 60 ? -7.293 -29 -32.25 1 98.25 60 ILE B N 1
ATOM 2856 C CA . ILE B 1 60 ? -7.945 -30.234 -31.859 1 98.25 60 ILE B CA 1
ATOM 2857 C C . ILE B 1 60 ? -9.398 -30.234 -32.344 1 98.25 60 ILE B C 1
ATOM 2859 O O . ILE B 1 60 ? -10.203 -29.422 -31.875 1 98.25 60 ILE B O 1
ATOM 2863 N N . PRO B 1 61 ? -9.734 -31.094 -33.188 1 97.88 61 PRO B N 1
ATOM 2864 C CA . PRO B 1 61 ? -11.102 -31.109 -33.688 1 97.88 61 PRO B CA 1
ATOM 2865 C C . PRO B 1 61 ? -12.133 -31.469 -32.625 1 97.88 61 PRO B C 1
ATOM 2867 O O . PRO B 1 61 ? -11.789 -32.094 -31.625 1 97.88 61 PRO B O 1
ATOM 2870 N N . PRO B 1 62 ? -13.375 -31.062 -32.844 1 97.44 62 PRO B N 1
ATOM 2871 C CA . PRO B 1 62 ? -14.438 -31.25 -31.844 1 97.44 62 PRO B CA 1
ATOM 2872 C C . PRO B 1 62 ? -14.547 -32.688 -31.375 1 97.44 62 PRO B C 1
ATOM 2874 O O . PRO B 1 62 ? -14.742 -32.938 -30.172 1 97.44 62 PRO B O 1
ATOM 2877 N N . ASP B 1 63 ? -14.422 -33.625 -32.219 1 94.75 63 ASP B N 1
ATOM 2878 C CA . ASP B 1 63 ? -14.633 -35.031 -31.891 1 94.75 63 ASP B CA 1
ATOM 2879 C C . ASP B 1 63 ? -13.5 -35.562 -31.016 1 94.75 63 ASP B C 1
ATOM 2881 O O . ASP B 1 63 ? -13.641 -36.594 -30.375 1 94.75 63 ASP B O 1
ATOM 2885 N N . ARG B 1 64 ? -12.445 -34.812 -30.906 1 95.62 64 ARG B N 1
ATOM 2886 C CA . ARG B 1 64 ? -11.312 -35.219 -30.094 1 95.62 64 ARG B CA 1
ATOM 2887 C C . ARG B 1 64 ? -11.203 -34.406 -28.828 1 95.62 64 ARG B C 1
ATOM 2889 O O . ARG B 1 64 ? -10.383 -34.688 -27.953 1 95.62 64 ARG B O 1
ATOM 2896 N N . CYS B 1 65 ? -11.961 -33.406 -28.719 1 96.44 65 CYS B N 1
ATOM 2897 C CA . CYS B 1 65 ? -11.969 -32.594 -27.531 1 96.44 65 CYS B CA 1
ATOM 2898 C C . CYS B 1 65 ? -12.719 -33.281 -26.391 1 96.44 65 CYS B C 1
ATOM 2900 O O . CYS B 1 65 ? -12.469 -33 -25.219 1 96.44 65 CYS B O 1
ATOM 2902 N N . ASN B 1 66 ? -13.68 -34.125 -26.797 1 96.56 66 ASN B N 1
ATOM 2903 C CA . ASN B 1 66 ? -14.523 -34.781 -25.797 1 96.56 66 ASN B CA 1
ATOM 2904 C C . ASN B 1 66 ? -14.984 -33.781 -24.734 1 96.56 66 ASN B C 1
ATOM 2906 O O . ASN B 1 66 ? -14.867 -34.031 -23.531 1 96.56 66 ASN B O 1
ATOM 2910 N N . ALA B 1 67 ? -15.438 -32.594 -25.141 1 97.81 67 ALA B N 1
ATOM 2911 C CA . ALA B 1 67 ? -15.789 -31.5 -24.219 1 97.81 67 ALA B CA 1
ATOM 2912 C C . ALA B 1 67 ? -17.078 -31.828 -23.453 1 97.81 67 ALA B C 1
ATOM 2914 O O . ALA B 1 67 ? -18.031 -32.344 -24.031 1 97.81 67 ALA B O 1
ATOM 2915 N N . THR B 1 68 ? -17.078 -31.578 -22.156 1 97.44 68 THR B N 1
ATOM 2916 C CA . THR B 1 68 ? -18.25 -31.859 -21.344 1 97.44 68 THR B CA 1
ATOM 2917 C C . THR B 1 68 ? -18.297 -30.953 -20.125 1 97.44 68 THR B C 1
ATOM 2919 O O . THR B 1 68 ? -17.281 -30.375 -19.734 1 97.44 68 THR B O 1
ATOM 2922 N N . ASP B 1 69 ? -19.469 -30.672 -19.547 1 96.31 69 ASP B N 1
ATOM 2923 C CA . ASP B 1 69 ? -19.609 -29.969 -18.281 1 96.31 69 ASP B CA 1
ATOM 2924 C C . ASP B 1 69 ? -20 -30.922 -17.156 1 96.31 69 ASP B C 1
ATOM 2926 O O . ASP B 1 69 ? -20.234 -30.484 -16.016 1 96.31 69 ASP B O 1
ATOM 2930 N N . ASP B 1 70 ? -20.016 -32.188 -17.5 1 94.31 70 ASP B N 1
ATOM 2931 C CA . ASP B 1 70 ? -20.391 -33.25 -16.547 1 94.31 70 ASP B CA 1
ATOM 2932 C C . ASP B 1 70 ? -19.203 -34.156 -16.25 1 94.31 70 ASP B C 1
ATOM 2934 O O . ASP B 1 70 ? -18.938 -35.094 -17 1 94.31 70 ASP B O 1
ATOM 2938 N N . LEU B 1 71 ? -18.562 -33.969 -15.117 1 89.94 71 LEU B N 1
ATOM 2939 C CA . LEU B 1 71 ? -17.375 -34.719 -14.75 1 89.94 71 LEU B CA 1
ATOM 2940 C C . LEU B 1 71 ? -17.719 -36.219 -14.594 1 89.94 71 LEU B C 1
ATOM 2942 O O . LEU B 1 71 ? -16.891 -37.062 -14.891 1 89.94 71 LEU B O 1
ATOM 2946 N N . ALA B 1 72 ? -18.844 -36.469 -14.133 1 91.94 72 ALA B N 1
ATOM 2947 C CA . ALA B 1 72 ? -19.281 -37.844 -13.906 1 91.94 72 ALA B CA 1
ATOM 2948 C C . ALA B 1 72 ? -19.328 -38.625 -15.219 1 91.94 72 ALA B C 1
ATOM 2950 O O . ALA B 1 72 ? -19.047 -39.812 -15.25 1 91.94 72 ALA B O 1
ATOM 2951 N N . SER B 1 73 ? -19.672 -37.938 -16.219 1 93.62 73 SER B N 1
ATOM 2952 C CA . SER B 1 73 ? -19.828 -38.594 -17.516 1 93.62 73 SER B CA 1
ATOM 2953 C C . SER B 1 73 ? -18.484 -39.031 -18.078 1 93.62 73 SER B C 1
ATOM 2955 O O . SER B 1 73 ? -18.406 -39.875 -18.953 1 93.62 73 SER B O 1
ATOM 2957 N N . VAL B 1 74 ? -17.391 -38.469 -17.672 1 94.38 74 VAL B N 1
ATOM 2958 C CA . VAL B 1 74 ? -16.047 -38.812 -18.141 1 94.38 74 VAL B CA 1
ATOM 2959 C C . VAL B 1 74 ? -15.656 -40.188 -17.641 1 94.38 74 VAL B C 1
ATOM 2961 O O . VAL B 1 74 ? -14.977 -40.938 -18.344 1 94.38 74 VAL B O 1
ATOM 2964 N N . GLY B 1 75 ? -16.109 -40.531 -16.406 1 93.69 75 GLY B N 1
ATOM 2965 C CA . GLY B 1 75 ? -15.734 -41.812 -15.805 1 93.69 75 GLY B CA 1
ATOM 2966 C C . GLY B 1 75 ? -14.336 -41.812 -15.227 1 93.69 75 GLY B C 1
ATOM 2967 O O . GLY B 1 75 ? -13.75 -40.75 -14.992 1 93.69 75 GLY B O 1
ATOM 2968 N N . PRO B 1 76 ? -13.797 -43.062 -14.875 1 94.69 76 PRO B N 1
ATOM 2969 C CA . PRO B 1 76 ? -12.453 -43.156 -14.312 1 94.69 76 PRO B CA 1
ATOM 2970 C C . PRO B 1 76 ? -11.367 -42.719 -15.297 1 94.69 76 PRO B C 1
ATOM 2972 O O . PRO B 1 76 ? -11.445 -43.031 -16.484 1 94.69 76 PRO B O 1
ATOM 2975 N N . VAL B 1 77 ? -10.461 -41.969 -14.805 1 96 77 VAL B N 1
ATOM 2976 C CA . VAL B 1 77 ? -9.367 -41.5 -15.641 1 96 77 VAL B CA 1
ATOM 2977 C C . VAL B 1 77 ? -8.023 -41.844 -14.992 1 96 77 VAL B C 1
ATOM 2979 O O . VAL B 1 77 ? -7.977 -42.188 -13.805 1 96 77 VAL B O 1
ATOM 2982 N N . ASP B 1 78 ? -6.988 -41.75 -15.828 1 95.56 78 ASP B N 1
ATOM 2983 C CA . ASP B 1 78 ? -5.633 -42.031 -15.352 1 95.56 78 ASP B CA 1
ATOM 2984 C C . ASP B 1 78 ? -5.012 -40.75 -14.758 1 95.56 78 ASP B C 1
ATOM 2986 O O . ASP B 1 78 ? -4.117 -40.844 -13.914 1 95.56 78 ASP B O 1
ATOM 2990 N N . LEU B 1 79 ? -5.465 -39.625 -15.211 1 94.75 79 LEU B N 1
ATOM 2991 C CA . LEU B 1 79 ? -4.887 -38.344 -14.828 1 94.75 79 LEU B CA 1
ATOM 2992 C C . LEU B 1 79 ? -5.938 -37.25 -14.883 1 94.75 79 LEU B C 1
ATOM 2994 O O . LEU B 1 79 ? -6.703 -37.156 -15.844 1 94.75 79 LEU B O 1
ATOM 2998 N N . VAL B 1 80 ? -6.008 -36.5 -13.797 1 93.75 80 VAL B N 1
ATOM 2999 C CA . VAL B 1 80 ? -6.789 -35.25 -13.781 1 93.75 80 VAL B CA 1
ATOM 3000 C C . VAL B 1 80 ? -5.855 -34.062 -13.695 1 93.75 80 VAL B C 1
ATOM 3002 O O . VAL B 1 80 ? -5.02 -33.969 -12.789 1 93.75 80 VAL B O 1
ATOM 3005 N N . ILE B 1 81 ? -5.969 -33.156 -14.672 1 91.75 81 ILE B N 1
ATOM 3006 C CA . ILE B 1 81 ? -5.242 -31.875 -14.648 1 91.75 81 ILE B CA 1
ATOM 3007 C C . ILE B 1 81 ? -6.184 -30.75 -14.234 1 91.75 81 ILE B C 1
ATOM 3009 O O . ILE B 1 81 ? -7.129 -30.438 -14.961 1 91.75 81 ILE B O 1
ATOM 3013 N N . THR B 1 82 ? -5.941 -30.188 -13.078 1 89.81 82 THR B N 1
ATOM 3014 C CA . THR B 1 82 ? -6.734 -29.062 -12.609 1 89.81 82 THR B CA 1
ATOM 3015 C C . THR B 1 82 ? -6.117 -27.734 -13.055 1 89.81 82 THR B C 1
ATOM 3017 O O . THR B 1 82 ? -5.09 -27.312 -12.516 1 89.81 82 THR B O 1
ATOM 3020 N N . ALA B 1 83 ? -6.688 -27.062 -14.047 1 81.12 83 ALA B N 1
ATOM 3021 C CA . ALA B 1 83 ? -6.125 -25.844 -14.625 1 81.12 83 ALA B CA 1
ATOM 3022 C C . ALA B 1 83 ? -7.078 -24.672 -14.469 1 81.12 83 ALA B C 1
ATOM 3024 O O . ALA B 1 83 ? -7.207 -23.828 -15.367 1 81.12 83 ALA B O 1
ATOM 3025 N N . VAL B 1 84 ? -7.93 -24.562 -13.445 1 64.94 84 VAL B N 1
ATOM 3026 C CA . VAL B 1 84 ? -8.828 -23.453 -13.172 1 64.94 84 VAL B CA 1
ATOM 3027 C C . VAL B 1 84 ? -8.109 -22.391 -12.328 1 64.94 84 VAL B C 1
ATOM 3029 O O . VAL B 1 84 ? -7.156 -22.719 -11.609 1 64.94 84 VAL B O 1
ATOM 3032 N N . LYS B 1 85 ? -8.273 -20.969 -12.758 1 54.78 85 LYS B N 1
ATOM 3033 C CA . LYS B 1 85 ? -7.695 -19.859 -12.008 1 54.78 85 LYS B CA 1
ATOM 3034 C C . LYS B 1 85 ? -7.922 -20.016 -10.508 1 54.78 85 LYS B C 1
ATOM 3036 O O . LYS B 1 85 ? -7.34 -19.297 -9.703 1 54.78 85 LYS B O 1
ATOM 3041 N N . LEU B 1 86 ? -8.953 -20.484 -10.125 1 44.47 86 LEU B N 1
ATOM 3042 C CA . LEU B 1 86 ? -9.156 -20.453 -8.688 1 44.47 86 LEU B CA 1
ATOM 3043 C C . LEU B 1 86 ? -7.824 -20.531 -7.941 1 44.47 86 LEU B C 1
ATOM 3045 O O . LEU B 1 86 ? -6.801 -20.875 -8.539 1 44.47 86 LEU B O 1
ATOM 3049 N N . PRO B 1 87 ? -7.762 -20.5 -6.523 1 41.59 87 PRO B N 1
ATOM 3050 C CA . PRO B 1 87 ? -6.723 -20.562 -5.492 1 41.59 87 PRO B CA 1
ATOM 3051 C C . PRO B 1 87 ? -5.445 -21.25 -5.977 1 41.59 87 PRO B C 1
ATOM 3053 O O . PRO B 1 87 ? -4.363 -20.984 -5.445 1 41.59 87 PRO B O 1
ATOM 3056 N N . LEU B 1 88 ? -5.594 -22.219 -6.93 1 42.03 88 LEU B N 1
ATOM 3057 C CA . LEU B 1 88 ? -4.68 -23.359 -6.918 1 42.03 88 LEU B CA 1
ATOM 3058 C C . LEU B 1 88 ? -3.41 -23.047 -7.703 1 42.03 88 LEU B C 1
ATOM 3060 O O . LEU B 1 88 ? -2.336 -23.562 -7.391 1 42.03 88 LEU B O 1
ATOM 3064 N N . GLN B 1 89 ? -3.502 -22.203 -8.805 1 53 89 GLN B N 1
ATOM 3065 C CA . GLN B 1 89 ? -2.393 -22.5 -9.703 1 53 89 GLN B CA 1
ATOM 3066 C C . GLN B 1 89 ? -1.154 -21.688 -9.336 1 53 89 GLN B C 1
ATOM 3068 O O . GLN B 1 89 ? -0.026 -22.156 -9.508 1 53 89 GLN B O 1
ATOM 3073 N N . ASN B 1 90 ? -1.464 -20.547 -8.734 1 62.88 90 ASN B N 1
ATOM 3074 C CA . ASN B 1 90 ? -0.199 -19.891 -8.422 1 62.88 90 ASN B CA 1
ATOM 3075 C C . ASN B 1 90 ? 0.028 -19.797 -6.914 1 62.88 90 ASN B C 1
ATOM 3077 O O . ASN B 1 90 ? 0.763 -18.922 -6.449 1 62.88 90 ASN B O 1
ATOM 3081 N N . GLY B 1 91 ? -0.609 -20.75 -6.277 1 77.94 91 GLY B N 1
ATOM 3082 C CA . GLY B 1 91 ? -0.394 -20.812 -4.84 1 77.94 91 GLY B CA 1
ATOM 3083 C C . GLY B 1 91 ? 0.264 -22.094 -4.387 1 77.94 91 GLY B C 1
ATOM 3084 O O . GLY B 1 91 ? 0.849 -22.828 -5.195 1 77.94 91 GLY B O 1
ATOM 3085 N N . VAL B 1 92 ? 0.362 -22.25 -3.125 1 85.75 92 VAL B N 1
ATOM 3086 C CA . VAL B 1 92 ? 1.039 -23.391 -2.531 1 85.75 92 VAL B CA 1
ATOM 3087 C C . VAL B 1 92 ? 0.036 -24.234 -1.754 1 85.75 92 VAL B C 1
ATOM 3089 O O . VAL B 1 92 ? 0.419 -25.172 -1.052 1 85.75 92 VAL B O 1
ATOM 3092 N N . GLU B 1 93 ? -1.258 -23.938 -1.964 1 87.56 93 GLU B N 1
ATOM 3093 C CA . GLU B 1 93 ? -2.252 -24.609 -1.133 1 87.56 93 GLU B CA 1
ATOM 3094 C C . GLU B 1 93 ? -3.061 -25.625 -1.946 1 87.56 93 GLU B C 1
ATOM 3096 O O . GLU B 1 93 ? -3.857 -26.391 -1.389 1 87.56 93 GLU B O 1
ATOM 3101 N N . ALA B 1 94 ? -2.844 -25.75 -3.217 1 86 94 ALA B N 1
ATOM 3102 C CA . ALA B 1 94 ? -3.67 -26.562 -4.109 1 86 94 ALA B CA 1
ATOM 3103 C C . ALA B 1 94 ? -3.668 -28.031 -3.688 1 86 94 ALA B C 1
ATOM 3105 O O . ALA B 1 94 ? -4.723 -28.656 -3.621 1 86 94 ALA B O 1
ATOM 3106 N N . ALA B 1 95 ? -2.527 -28.578 -3.4 1 86 95 ALA B N 1
ATOM 3107 C CA . ALA B 1 95 ? -2.422 -29.984 -3.025 1 86 95 ALA B CA 1
ATOM 3108 C C . ALA B 1 95 ? -3.186 -30.266 -1.736 1 86 95 ALA B C 1
ATOM 3110 O O . ALA B 1 95 ? -3.902 -31.266 -1.638 1 86 95 ALA B O 1
ATOM 3111 N N . ASP B 1 96 ? -3.008 -29.344 -0.8 1 86 96 ASP B N 1
ATOM 3112 C CA . ASP B 1 96 ? -3.701 -29.5 0.475 1 86 96 ASP B CA 1
ATOM 3113 C C . ASP B 1 96 ? -5.215 -29.453 0.286 1 86 96 ASP B C 1
ATOM 3115 O O . ASP B 1 96 ? -5.949 -30.203 0.918 1 86 96 ASP B O 1
ATOM 3119 N N . ILE B 1 97 ? -5.637 -28.578 -0.513 1 85.75 97 ILE B N 1
ATOM 3120 C CA . ILE B 1 97 ? -7.066 -28.422 -0.769 1 85.75 97 ILE B CA 1
ATOM 3121 C C . ILE B 1 97 ? -7.609 -29.672 -1.451 1 85.75 97 ILE B C 1
ATOM 3123 O O . ILE B 1 97 ? -8.656 -30.203 -1.059 1 85.75 97 ILE B O 1
ATOM 3127 N N . LEU B 1 98 ? -6.914 -30.188 -2.436 1 86.88 98 LEU B N 1
ATOM 3128 C CA . LEU B 1 98 ? -7.332 -31.391 -3.15 1 86.88 98 LEU B CA 1
ATOM 3129 C C . LEU B 1 98 ? -7.359 -32.594 -2.219 1 86.88 98 LEU B C 1
ATOM 3131 O O . LEU B 1 98 ? -8.234 -33.469 -2.34 1 86.88 98 LEU B O 1
ATOM 3135 N N . ALA B 1 99 ? -6.457 -32.625 -1.32 1 88.06 99 ALA B N 1
ATOM 3136 C CA . ALA B 1 99 ? -6.312 -33.75 -0.411 1 88.06 99 ALA B CA 1
ATOM 3137 C C . ALA B 1 99 ? -7.484 -33.844 0.565 1 88.06 99 ALA B C 1
ATOM 3139 O O . ALA B 1 99 ? -7.703 -34.875 1.211 1 88.06 99 ALA B O 1
ATOM 3140 N N . ARG B 1 100 ? -8.211 -32.75 0.669 1 89.44 100 ARG B N 1
ATOM 3141 C CA . ARG B 1 100 ? -9.422 -32.781 1.483 1 89.44 100 ARG B CA 1
ATOM 3142 C C . ARG B 1 100 ? -10.547 -33.5 0.774 1 89.44 100 ARG B C 1
ATOM 3144 O O . ARG B 1 100 ? -11.461 -34.031 1.421 1 89.44 100 ARG B O 1
ATOM 3151 N N . ALA B 1 101 ? -10.43 -33.594 -0.534 1 88.25 101 ALA B N 1
ATOM 3152 C CA . ALA B 1 101 ? -11.508 -34.188 -1.331 1 88.25 101 ALA B CA 1
ATOM 3153 C C . ALA B 1 101 ? -11.109 -35.562 -1.859 1 88.25 101 ALA B C 1
ATOM 3155 O O . ALA B 1 101 ? -11.977 -36.406 -2.141 1 88.25 101 ALA B O 1
ATOM 3156 N N . VAL B 1 102 ? -9.82 -35.812 -2.104 1 90.12 102 VAL B N 1
ATOM 3157 C CA . VAL B 1 102 ? -9.312 -37.062 -2.66 1 90.12 102 VAL B CA 1
ATOM 3158 C C . VAL B 1 102 ? -8.156 -37.562 -1.803 1 90.12 102 VAL B C 1
ATOM 3160 O O . VAL B 1 102 ? -7.469 -36.781 -1.143 1 90.12 102 VAL B O 1
ATOM 3163 N N . ASP B 1 103 ? -8.031 -38.875 -1.748 1 91.31 103 ASP B N 1
ATOM 3164 C CA . ASP B 1 103 ? -6.914 -39.469 -1.013 1 91.31 103 ASP B CA 1
ATOM 3165 C C . ASP B 1 103 ? -5.586 -38.844 -1.459 1 91.31 103 ASP B C 1
ATOM 3167 O O . ASP B 1 103 ? -5.324 -38.719 -2.658 1 91.31 103 ASP B O 1
ATOM 3171 N N . LYS B 1 104 ? -4.723 -38.5 -0.54 1 89.69 104 LYS B N 1
ATOM 3172 C CA . LYS B 1 104 ? -3.436 -37.875 -0.78 1 89.69 104 LYS B CA 1
ATOM 3173 C C . LYS B 1 104 ? -2.58 -38.688 -1.738 1 89.69 104 LYS B C 1
ATOM 3175 O O . LYS B 1 104 ? -1.772 -38.156 -2.488 1 89.69 104 LYS B O 1
ATOM 3180 N N . LYS B 1 105 ? -2.807 -40 -1.711 1 88.88 105 LYS B N 1
ATOM 3181 C CA . LYS B 1 105 ? -1.989 -40.875 -2.539 1 88.88 105 LYS B CA 1
ATOM 3182 C C . LYS B 1 105 ? -2.248 -40.625 -4.023 1 88.88 105 LYS B C 1
ATOM 3184 O O . LYS B 1 105 ? -1.449 -41.031 -4.871 1 88.88 105 LYS B O 1
ATOM 3189 N N . HIS B 1 106 ? -3.342 -39.875 -4.352 1 90.94 106 HIS B N 1
ATOM 3190 C CA . HIS B 1 106 ? -3.699 -39.625 -5.742 1 90.94 106 HIS B CA 1
ATOM 3191 C C . HIS B 1 106 ? -3.328 -38.219 -6.152 1 90.94 106 HIS B C 1
ATOM 3193 O O . HIS B 1 106 ? -3.611 -37.781 -7.277 1 90.94 106 HIS B O 1
ATOM 3199 N N . VAL B 1 107 ? -2.617 -37.5 -5.277 1 90.94 107 VAL B N 1
ATOM 3200 C CA . VAL B 1 107 ? -2.342 -36.094 -5.539 1 90.94 107 VAL B CA 1
ATOM 3201 C C . VAL B 1 107 ? -0.853 -35.875 -5.816 1 90.94 107 VAL B C 1
ATOM 3203 O O . VAL B 1 107 ? -0.007 -36.375 -5.066 1 90.94 107 VAL B O 1
ATOM 3206 N N . VAL B 1 108 ? -0.587 -35.281 -6.945 1 88.62 108 VAL B N 1
ATOM 3207 C CA . VAL B 1 108 ? 0.759 -34.844 -7.309 1 88.62 108 VAL B CA 1
ATOM 3208 C C . VAL B 1 108 ? 0.815 -33.312 -7.383 1 88.62 108 VAL B C 1
ATOM 3210 O O . VAL B 1 108 ? -0.134 -32.688 -7.84 1 88.62 108 VAL B O 1
ATOM 3213 N N . GLY B 1 109 ? 1.91 -32.781 -6.805 1 88.38 109 GLY B N 1
ATOM 3214 C CA . GLY B 1 109 ? 2.102 -31.328 -6.938 1 88.38 109 GLY B CA 1
ATOM 3215 C C . GLY B 1 109 ? 2.744 -30.938 -8.25 1 88.38 109 GLY B C 1
ATOM 3216 O O . GLY B 1 109 ? 3.467 -31.734 -8.859 1 88.38 109 GLY B O 1
ATOM 3217 N N . GLY B 1 110 ? 2.459 -29.719 -8.695 1 89.25 110 GLY B N 1
ATOM 3218 C CA . GLY B 1 110 ? 3.1 -29.266 -9.914 1 89.25 110 GLY B CA 1
ATOM 3219 C C . GLY B 1 110 ? 2.848 -27.797 -10.211 1 89.25 110 GLY B C 1
ATOM 3220 O O . GLY B 1 110 ? 2.029 -27.156 -9.547 1 89.25 110 GLY B O 1
ATOM 3221 N N . PHE B 1 111 ? 3.652 -27.219 -11.07 1 88.88 111 PHE B N 1
ATOM 3222 C CA . PHE B 1 111 ? 3.488 -25.891 -11.633 1 88.88 111 PHE B CA 1
ATOM 3223 C C . PHE B 1 111 ? 3.959 -25.844 -13.086 1 88.88 111 PHE B C 1
ATOM 3225 O O . PHE B 1 111 ? 4.477 -26.828 -13.602 1 88.88 111 PHE B O 1
ATOM 3232 N N . CYS B 1 112 ? 3.609 -24.797 -13.758 1 89.69 112 CYS B N 1
ATOM 3233 C CA . CYS B 1 112 ? 4.051 -24.656 -15.141 1 89.69 112 CYS B CA 1
ATOM 3234 C C . CYS B 1 112 ? 4.645 -23.281 -15.391 1 89.69 112 CYS B C 1
ATOM 3236 O O . CYS B 1 112 ? 4.512 -22.391 -14.555 1 89.69 112 CYS B O 1
ATOM 3238 N N . LYS B 1 113 ? 5.414 -23.203 -16.328 1 88.31 113 LYS B N 1
ATOM 3239 C CA . LYS B 1 113 ? 5.969 -21.969 -16.875 1 88.31 113 LYS B CA 1
ATOM 3240 C C . LYS B 1 113 ? 5.543 -21.75 -18.312 1 88.31 113 LYS B C 1
ATOM 3242 O O . LYS B 1 113 ? 5.953 -22.516 -19.203 1 88.31 113 LYS B O 1
ATOM 3247 N N . ILE B 1 114 ? 4.652 -20.75 -18.484 1 88.94 114 ILE B N 1
ATOM 3248 C CA . ILE B 1 114 ? 4.168 -20.422 -19.812 1 88.94 114 ILE B CA 1
ATOM 3249 C C . ILE B 1 114 ? 3.447 -19.078 -19.797 1 88.94 114 ILE B C 1
ATOM 3251 O O . ILE B 1 114 ? 2.914 -18.672 -18.75 1 88.94 114 ILE B O 1
ATOM 3255 N N . ILE B 1 115 ? 3.596 -18.344 -20.812 1 86.75 115 ILE B N 1
ATOM 3256 C CA . ILE B 1 115 ? 2.748 -17.172 -21.016 1 86.75 115 ILE B CA 1
ATOM 3257 C C . ILE B 1 115 ? 1.727 -17.469 -22.125 1 86.75 115 ILE B C 1
ATOM 3259 O O . ILE B 1 115 ? 2.062 -17.453 -23.312 1 86.75 115 ILE B O 1
ATOM 3263 N N . SER B 1 116 ? 0.518 -17.766 -21.656 1 88.12 116 SER B N 1
ATOM 3264 C CA . SER B 1 116 ? -0.596 -18.078 -22.547 1 88.12 116 SER B CA 1
ATOM 3265 C C . SER B 1 116 ? -1.907 -17.516 -22 1 88.12 116 SER B C 1
ATOM 3267 O O . SER B 1 116 ? -2.053 -17.312 -20.797 1 88.12 116 SER B O 1
ATOM 3269 N N . TYR B 1 117 ? -2.791 -17.203 -22.906 1 86.81 117 TYR B N 1
ATOM 3270 C CA . TYR B 1 117 ? -4.055 -16.609 -22.5 1 86.81 117 TYR B CA 1
ATOM 3271 C C . TYR B 1 117 ? -5.164 -16.922 -23.484 1 86.81 117 TYR B C 1
ATOM 3273 O O . TYR B 1 117 ? -4.895 -17.359 -24.609 1 86.81 117 TYR B O 1
ATOM 3281 N N . ILE B 1 118 ? -6.387 -16.734 -23.047 1 90.19 118 ILE B N 1
ATOM 3282 C CA . ILE B 1 118 ? -7.57 -16.938 -23.875 1 90.19 118 ILE B CA 1
ATOM 3283 C C . ILE B 1 118 ? -7.762 -15.734 -24.812 1 90.19 118 ILE B C 1
ATOM 3285 O O . ILE B 1 118 ? -7.848 -14.594 -24.344 1 90.19 118 ILE B O 1
ATOM 3289 N N . VAL B 1 119 ? -7.773 -15.898 -26.016 1 93.06 119 VAL B N 1
ATOM 3290 C CA . VAL B 1 119 ? -8.109 -14.867 -26.984 1 93.06 119 VAL B CA 1
ATOM 3291 C C . VAL B 1 119 ? -9.625 -14.727 -27.109 1 93.06 119 VAL B C 1
ATOM 3293 O O . VAL B 1 119 ? -10.156 -13.609 -27.062 1 93.06 119 VAL B O 1
ATOM 3296 N N . LYS B 1 120 ? -10.312 -15.766 -27.203 1 94.31 120 LYS B N 1
ATOM 3297 C CA . LYS B 1 120 ? -11.758 -15.977 -27.172 1 94.31 120 LYS B CA 1
ATOM 3298 C C . LYS B 1 120 ? -12.102 -17.422 -26.812 1 94.31 120 LYS B C 1
ATOM 3300 O O . LYS B 1 120 ? -11.211 -18.25 -26.641 1 94.31 120 LYS B O 1
ATOM 3305 N N . HIS B 1 121 ? -13.32 -17.703 -26.625 1 94.81 121 HIS B N 1
ATOM 3306 C CA . HIS B 1 121 ? -13.719 -19.062 -26.281 1 94.81 121 HIS B CA 1
ATOM 3307 C C . HIS B 1 121 ? -13.18 -20.078 -27.297 1 94.81 121 HIS B C 1
ATOM 3309 O O . HIS B 1 121 ? -13.383 -19.922 -28.5 1 94.81 121 HIS B O 1
ATOM 3315 N N . GLY B 1 122 ? -12.414 -21.031 -26.766 1 95.94 122 GLY B N 1
ATOM 3316 C CA . GLY B 1 122 ? -11.898 -22.109 -27.609 1 95.94 122 GLY B CA 1
ATOM 3317 C C . GLY B 1 122 ? -10.633 -21.719 -28.344 1 95.94 122 GLY B C 1
ATOM 3318 O O . GLY B 1 122 ? -10.156 -22.453 -29.203 1 95.94 122 GLY B O 1
ATOM 3319 N N . HIS B 1 123 ? -10.109 -20.609 -28.062 1 97.81 123 HIS B N 1
ATOM 3320 C CA . HIS B 1 123 ? -8.906 -20.125 -28.734 1 97.81 123 HIS B CA 1
ATOM 3321 C C . HIS B 1 123 ? -7.891 -19.609 -27.719 1 97.81 123 HIS B C 1
ATOM 3323 O O . HIS B 1 123 ? -8.156 -18.641 -27.016 1 97.81 123 HIS B O 1
ATOM 3329 N N . ILE B 1 124 ? -6.688 -20.281 -27.734 1 96.06 124 ILE B N 1
ATOM 3330 C CA . ILE B 1 124 ? -5.617 -19.953 -26.797 1 96.06 124 ILE B CA 1
ATOM 3331 C C . ILE B 1 124 ? -4.398 -19.438 -27.562 1 96.06 124 ILE B C 1
ATOM 3333 O O . ILE B 1 124 ? -4.105 -19.922 -28.656 1 96.06 124 ILE B O 1
ATOM 3337 N N . ARG B 1 125 ? -3.754 -18.453 -27 1 95.75 125 ARG B N 1
ATOM 3338 C CA . ARG B 1 125 ? -2.496 -17.969 -27.547 1 95.75 125 ARG B CA 1
ATOM 3339 C C . ARG B 1 125 ? -1.345 -18.172 -26.578 1 95.75 125 ARG B C 1
ATOM 3341 O O . ARG B 1 125 ? -1.451 -17.812 -25.406 1 95.75 125 ARG B O 1
ATOM 3348 N N . HIS B 1 126 ? -0.352 -18.828 -27.031 1 94.12 126 HIS B N 1
ATOM 3349 C CA . HIS B 1 126 ? 0.941 -18.922 -26.359 1 94.12 126 HIS B CA 1
ATOM 3350 C C . HIS B 1 126 ? 1.894 -17.844 -26.859 1 94.12 126 HIS B C 1
ATOM 3352 O O . HIS B 1 126 ? 2.352 -17.891 -28 1 94.12 126 HIS B O 1
ATOM 3358 N N . ASP B 1 127 ? 2.256 -16.938 -25.938 1 88.31 127 ASP B N 1
ATOM 3359 C CA . ASP B 1 127 ? 2.877 -15.695 -26.359 1 88.31 127 ASP B CA 1
ATOM 3360 C C . ASP B 1 127 ? 4.352 -15.656 -25.969 1 88.31 127 ASP B C 1
ATOM 3362 O O . ASP B 1 127 ? 5.141 -14.922 -26.578 1 88.31 127 ASP B O 1
ATOM 3366 N N . ALA B 1 128 ? 4.633 -16.344 -24.906 1 85.19 128 ALA B N 1
ATOM 3367 C CA . ALA B 1 128 ? 6.031 -16.266 -24.484 1 85.19 128 ALA B CA 1
ATOM 3368 C C . ALA B 1 128 ? 6.367 -17.391 -23.516 1 85.19 128 ALA B C 1
ATOM 3370 O O . ALA B 1 128 ? 5.477 -18.109 -23.047 1 85.19 128 ALA B O 1
ATOM 3371 N N . ALA B 1 129 ? 7.711 -17.672 -23.234 1 85.31 129 ALA B N 1
ATOM 3372 C CA . ALA B 1 129 ? 8.297 -18.656 -22.328 1 85.31 129 ALA B CA 1
ATOM 3373 C C . ALA B 1 129 ? 8.258 -20.047 -22.938 1 85.31 129 ALA B C 1
ATOM 3375 O O . ALA B 1 129 ? 7.328 -20.406 -23.656 1 85.31 129 ALA B O 1
ATOM 3376 N N . ASP B 1 130 ? 9.242 -20.781 -22.703 1 91.31 130 ASP B N 1
ATOM 3377 C CA . ASP B 1 130 ? 9.242 -22.203 -23.062 1 91.31 130 ASP B CA 1
ATOM 3378 C C . ASP B 1 130 ? 8.242 -22.984 -22.219 1 91.31 130 ASP B C 1
ATOM 3380 O O . ASP B 1 130 ? 8.344 -23.016 -20.984 1 91.31 130 ASP B O 1
ATOM 3384 N N . PRO B 1 131 ? 7.309 -23.547 -22.875 1 93.5 131 PRO B N 1
ATOM 3385 C CA . PRO B 1 131 ? 6.336 -24.312 -22.078 1 93.5 131 PRO B CA 1
ATOM 3386 C C . PRO B 1 131 ? 6.984 -25.375 -21.203 1 93.5 131 PRO B C 1
ATOM 3388 O O . PRO B 1 131 ? 7.645 -26.281 -21.734 1 93.5 131 PRO B O 1
ATOM 3391 N N . THR B 1 132 ? 6.867 -25.266 -20 1 93.62 132 THR B N 1
ATOM 3392 C CA . THR B 1 132 ? 7.492 -26.172 -19.047 1 93.62 132 THR B CA 1
ATOM 3393 C C . THR B 1 132 ? 6.492 -26.609 -17.984 1 93.62 132 THR B C 1
ATOM 3395 O O . THR B 1 132 ? 5.707 -25.797 -17.5 1 93.62 132 THR B O 1
ATOM 3398 N N . VAL B 1 133 ? 6.473 -27.922 -17.688 1 93.62 133 VAL B N 1
ATOM 3399 C CA . VAL B 1 133 ? 5.703 -28.453 -16.562 1 93.62 133 VAL B CA 1
ATOM 3400 C C . VAL B 1 133 ? 6.645 -29.094 -15.539 1 93.62 133 VAL B C 1
ATOM 3402 O O . VAL B 1 133 ? 7.629 -29.734 -15.914 1 93.62 133 VAL B O 1
ATOM 3405 N N . ALA B 1 134 ? 6.34 -28.812 -14.328 1 91.81 134 ALA B N 1
ATOM 3406 C CA . ALA B 1 134 ? 7.051 -29.453 -13.219 1 91.81 134 ALA B CA 1
ATOM 3407 C C . ALA B 1 134 ? 6.078 -30.156 -12.281 1 91.81 134 ALA B C 1
ATOM 3409 O O . ALA B 1 134 ? 4.984 -29.656 -12.008 1 91.81 134 ALA B O 1
ATOM 3410 N N . PHE B 1 135 ? 6.395 -31.391 -11.891 1 90.19 135 PHE B N 1
ATOM 3411 C CA . PHE B 1 135 ? 5.551 -32.094 -10.938 1 90.19 135 PHE B CA 1
ATOM 3412 C C . PHE B 1 135 ? 6.375 -33.062 -10.102 1 90.19 135 PHE B C 1
ATOM 3414 O O . PHE B 1 135 ? 7.516 -33.375 -10.453 1 90.19 135 PHE B O 1
ATOM 3421 N N . GLY B 1 136 ? 5.887 -33.438 -9.047 1 89.25 136 GLY B N 1
ATOM 3422 C CA . GLY B 1 136 ? 6.523 -34.312 -8.102 1 89.25 136 GLY B CA 1
ATOM 3423 C C . GLY B 1 136 ? 5.641 -34.656 -6.91 1 89.25 136 GLY B C 1
ATOM 3424 O O . GLY B 1 136 ? 4.52 -34.156 -6.801 1 89.25 136 GLY B O 1
ATOM 3425 N N . GLU B 1 137 ? 6.152 -35.562 -6.094 1 89.69 137 GLU B N 1
ATOM 3426 C CA . GLU B 1 137 ? 5.426 -35.969 -4.895 1 89.69 137 GLU B CA 1
ATOM 3427 C C . GLU B 1 137 ? 5.383 -34.844 -3.865 1 89.69 137 GLU B C 1
ATOM 3429 O O . GLU B 1 137 ? 6.391 -34.188 -3.635 1 89.69 137 GLU B O 1
ATOM 3434 N N . VAL B 1 138 ? 4.203 -34.625 -3.209 1 88 138 VAL B N 1
ATOM 3435 C CA . VAL B 1 138 ? 4.043 -33.594 -2.215 1 88 138 VAL B CA 1
ATOM 3436 C C . VAL B 1 138 ? 4.258 -34.156 -0.815 1 88 138 VAL B C 1
ATOM 3438 O O . VAL B 1 138 ? 4.648 -33.438 0.105 1 88 138 VAL B O 1
ATOM 3441 N N . TRP B 1 139 ? 3.906 -35.375 -0.655 1 86.12 139 TRP B N 1
ATOM 3442 C CA . TRP B 1 139 ? 4.035 -36.062 0.633 1 86.12 139 TRP B CA 1
ATOM 3443 C C . TRP B 1 139 ? 4.867 -37.344 0.502 1 86.12 139 TRP B C 1
ATOM 3445 O O . TRP B 1 139 ? 4.934 -37.938 -0.575 1 86.12 139 TRP B O 1
ATOM 3455 N N . ALA B 1 140 ? 5.562 -37.594 1.63 1 76.12 140 ALA B N 1
ATOM 3456 C CA . ALA B 1 140 ? 6.242 -38.875 1.681 1 76.12 140 ALA B CA 1
ATOM 3457 C C . ALA B 1 140 ? 5.238 -40.031 1.769 1 76.12 140 ALA B C 1
ATOM 3459 O O . ALA B 1 140 ? 4.164 -39.875 2.355 1 76.12 140 ALA B O 1
ATOM 3460 N N . SER B 1 141 ? 5.516 -40.969 0.962 1 64.69 141 SER B N 1
ATOM 3461 C CA . SER B 1 141 ? 4.656 -42.156 1.035 1 64.69 141 SER B CA 1
ATOM 3462 C C . SER B 1 141 ? 4.777 -42.844 2.389 1 64.69 141 SER B C 1
ATOM 3464 O O . SER B 1 141 ? 5.855 -42.875 2.984 1 64.69 141 SER B O 1
ATOM 3466 N N . GLU B 1 142 ? 3.598 -42.969 2.916 1 59.53 142 GLU B N 1
ATOM 3467 C CA . GLU B 1 142 ? 3.633 -43.75 4.16 1 59.53 142 GLU B CA 1
ATOM 3468 C C . GLU B 1 142 ? 4.477 -45 4.008 1 59.53 142 GLU B C 1
ATOM 3470 O O . GLU B 1 142 ? 5.176 -45.406 4.941 1 59.53 142 GLU B O 1
ATOM 3475 N N . THR B 1 143 ? 4.344 -45.656 2.92 1 50.59 143 THR B N 1
ATOM 3476 C CA . THR B 1 143 ? 5.02 -46.938 2.678 1 50.59 143 THR B CA 1
ATOM 3477 C C . THR B 1 143 ? 6.441 -46.688 2.178 1 50.59 143 THR B C 1
ATOM 3479 O O . THR B 1 143 ? 7.246 -47.625 2.121 1 50.59 143 THR B O 1
ATOM 3482 N N . ALA B 1 144 ? 6.785 -45.531 1.81 1 59 144 ALA B N 1
ATOM 3483 C CA . ALA B 1 144 ? 8.117 -45.188 1.335 1 59 144 ALA B CA 1
ATOM 3484 C C . ALA B 1 144 ? 8.484 -43.75 1.73 1 59 144 ALA B C 1
ATOM 3486 O O . ALA B 1 144 ? 8.414 -42.844 0.909 1 59 144 ALA B O 1
ATOM 3487 N N . PRO B 1 145 ? 8.75 -43.562 3.035 1 57.47 145 PRO B N 1
ATOM 3488 C CA . PRO B 1 145 ? 8.984 -42.219 3.592 1 57.47 145 PRO B CA 1
ATOM 3489 C C . PRO B 1 145 ? 9.977 -41.406 2.768 1 57.47 145 PRO B C 1
ATOM 3491 O O . PRO B 1 145 ? 9.914 -40.188 2.76 1 57.47 145 PRO B O 1
ATOM 3494 N N . GLY B 1 146 ? 10.875 -42.125 2.049 1 55.94 146 GLY B N 1
ATOM 3495 C CA . GLY B 1 146 ? 11.891 -41.406 1.277 1 55.94 146 GLY B CA 1
ATOM 3496 C C . GLY B 1 146 ? 11.367 -40.844 -0.034 1 55.94 146 GLY B C 1
ATOM 3497 O O . GLY B 1 146 ? 12.117 -40.25 -0.806 1 55.94 146 GLY B O 1
ATOM 3498 N N . THR B 1 147 ? 10.062 -40.938 -0.194 1 57.84 147 THR B N 1
ATOM 3499 C CA . THR B 1 147 ? 9.508 -40.594 -1.503 1 57.84 147 THR B CA 1
ATOM 3500 C C . THR B 1 147 ? 9.547 -39.094 -1.754 1 57.84 147 THR B C 1
ATOM 3502 O O . THR B 1 147 ? 9.531 -38.656 -2.904 1 57.84 147 THR B O 1
ATOM 3505 N N . LEU B 1 148 ? 9.578 -38.312 -0.785 1 67.44 148 LEU B N 1
ATOM 3506 C CA . LEU B 1 148 ? 9.703 -36.875 -0.993 1 67.44 148 LEU B CA 1
ATOM 3507 C C . LEU B 1 148 ? 11.109 -36.5 -1.486 1 67.44 148 LEU B C 1
ATOM 3509 O O . LEU B 1 148 ? 11.289 -35.5 -2.164 1 67.44 148 LEU B O 1
ATOM 3513 N N . ASN B 1 149 ? 11.836 -37.531 -1.472 1 66.19 149 ASN B N 1
ATOM 3514 C CA . ASN B 1 149 ? 13.195 -37.219 -1.911 1 66.19 149 ASN B CA 1
ATOM 3515 C C . ASN B 1 149 ? 13.617 -38.125 -3.078 1 66.19 149 ASN B C 1
ATOM 3517 O O . ASN B 1 149 ? 14.805 -38.406 -3.252 1 66.19 149 ASN B O 1
ATOM 3521 N N . SER B 1 150 ? 12.539 -38.594 -3.662 1 73.25 150 SER B N 1
ATOM 3522 C CA . SER B 1 150 ? 12.852 -39.438 -4.812 1 73.25 150 SER B CA 1
ATOM 3523 C C . SER B 1 150 ? 11.789 -39.312 -5.895 1 73.25 150 SER B C 1
ATOM 3525 O O . SER B 1 150 ? 10.68 -38.844 -5.629 1 73.25 150 SER B O 1
ATOM 3527 N N . ILE B 1 151 ? 12.203 -39.625 -7.121 1 85.06 151 ILE B N 1
ATOM 3528 C CA . ILE B 1 151 ? 11.281 -39.688 -8.25 1 85.06 151 ILE B CA 1
ATOM 3529 C C . ILE B 1 151 ? 10.57 -41.031 -8.281 1 85.06 151 ILE B C 1
ATOM 3531 O O . ILE B 1 151 ? 11.188 -42.062 -8.57 1 85.06 151 ILE B O 1
ATOM 3535 N N . SER B 1 152 ? 9.305 -41 -7.973 1 88.06 152 SER B N 1
ATOM 3536 C CA . SER B 1 152 ? 8.523 -42.25 -7.949 1 88.06 152 SER B CA 1
ATOM 3537 C C . SER B 1 152 ? 8.234 -42.75 -9.359 1 88.06 152 SER B C 1
ATOM 3539 O O . SER B 1 152 ? 8.453 -42.031 -10.336 1 88.06 152 SER B O 1
ATOM 3541 N N . ASP B 1 153 ? 7.691 -43.938 -9.453 1 88.88 153 ASP B N 1
ATOM 3542 C CA . ASP B 1 153 ? 7.359 -44.562 -10.742 1 88.88 153 ASP B CA 1
ATOM 3543 C C . ASP B 1 153 ? 6.262 -43.75 -11.445 1 88.88 153 ASP B C 1
ATOM 3545 O O . ASP B 1 153 ? 6.305 -43.562 -12.664 1 88.88 153 ASP B O 1
ATOM 3549 N N . ARG B 1 154 ? 5.289 -43.281 -10.703 1 90.25 154 ARG B N 1
ATOM 3550 C CA . ARG B 1 154 ? 4.203 -42.562 -11.344 1 90.25 154 ARG B CA 1
ATOM 3551 C C . ARG B 1 154 ? 4.691 -41.219 -11.883 1 90.25 154 ARG B C 1
ATOM 3553 O O . ARG B 1 154 ? 4.223 -40.75 -12.922 1 90.25 154 ARG B O 1
ATOM 3560 N N . ILE B 1 155 ? 5.621 -40.656 -11.164 1 91.81 155 ILE B N 1
ATOM 3561 C CA . ILE B 1 155 ? 6.191 -39.406 -11.625 1 91.81 155 ILE B CA 1
ATOM 3562 C C . ILE B 1 155 ? 6.992 -39.625 -12.898 1 91.81 155 ILE B C 1
ATOM 3564 O O . ILE B 1 155 ? 6.938 -38.812 -13.828 1 91.81 155 ILE B O 1
ATOM 3568 N N . THR B 1 156 ? 7.723 -40.688 -12.93 1 92.69 156 THR B N 1
ATOM 3569 C CA . THR B 1 156 ? 8.477 -41.031 -14.125 1 92.69 156 THR B CA 1
ATOM 3570 C C . THR B 1 156 ? 7.539 -41.281 -15.305 1 92.69 156 THR B C 1
ATOM 3572 O O . THR B 1 156 ? 7.812 -40.844 -16.422 1 92.69 156 THR B O 1
ATOM 3575 N N . LYS B 1 157 ? 6.453 -41.906 -15.062 1 93.56 157 LYS B N 1
ATOM 3576 C CA . LYS B 1 157 ? 5.461 -42.156 -16.109 1 93.56 157 LYS B CA 1
ATOM 3577 C C . LYS B 1 157 ? 4.875 -40.844 -16.625 1 93.56 157 LYS B C 1
ATOM 3579 O O . LYS B 1 157 ? 4.672 -40.688 -17.828 1 93.56 157 LYS B O 1
ATOM 3584 N N . LEU B 1 158 ? 4.59 -40 -15.766 1 93.44 158 LEU B N 1
ATOM 3585 C CA . LEU B 1 158 ? 4.07 -38.688 -16.141 1 93.44 158 LEU B CA 1
ATOM 3586 C C . LEU B 1 158 ? 5.098 -37.906 -16.969 1 93.44 158 LEU B C 1
ATOM 3588 O O . LEU B 1 158 ? 4.746 -37.25 -17.938 1 93.44 158 LEU B O 1
ATOM 3592 N N . LYS B 1 159 ? 6.305 -37.938 -16.484 1 94.5 159 LYS B N 1
ATOM 3593 C CA . LYS B 1 159 ? 7.391 -37.312 -17.234 1 94.5 159 LYS B CA 1
ATOM 3594 C C . LYS B 1 159 ? 7.441 -37.812 -18.672 1 94.5 159 LYS B C 1
ATOM 3596 O O . LYS B 1 159 ? 7.516 -37 -19.609 1 94.5 159 LYS B O 1
ATOM 3601 N N . ASP B 1 160 ? 7.422 -39.094 -18.781 1 95.19 160 ASP B N 1
ATOM 3602 C CA . ASP B 1 160 ? 7.496 -39.719 -20.094 1 95.19 160 ASP B CA 1
ATOM 3603 C C . ASP B 1 160 ? 6.324 -39.281 -20.969 1 95.19 160 ASP B C 1
ATOM 3605 O O . ASP B 1 160 ? 6.496 -39.031 -22.172 1 95.19 160 ASP B O 1
ATOM 3609 N N . LEU B 1 161 ? 5.207 -39.125 -20.391 1 94.75 161 LEU B N 1
ATOM 3610 C CA . LEU B 1 161 ? 4.012 -38.719 -21.125 1 94.75 161 LEU B CA 1
ATOM 3611 C C . LEU B 1 161 ? 4.16 -37.281 -21.641 1 94.75 161 LEU B C 1
ATOM 3613 O O . LEU B 1 161 ? 3.986 -37.031 -22.828 1 94.75 161 LEU B O 1
ATOM 3617 N N . PHE B 1 162 ? 4.547 -36.375 -20.781 1 95.81 162 PHE B N 1
ATOM 3618 C CA . PHE B 1 162 ? 4.59 -34.938 -21.125 1 95.81 162 PHE B CA 1
ATOM 3619 C C . PHE B 1 162 ? 5.746 -34.656 -22.078 1 95.81 162 PHE B C 1
ATOM 3621 O O . PHE B 1 162 ? 5.652 -33.75 -22.922 1 95.81 162 PHE B O 1
ATOM 3628 N N . GLU B 1 163 ? 6.766 -35.406 -21.953 1 95.75 163 GLU B N 1
ATOM 3629 C CA . GLU B 1 163 ? 7.918 -35.219 -22.828 1 95.75 163 GLU B CA 1
ATOM 3630 C C . GLU B 1 163 ? 7.582 -35.562 -24.266 1 95.75 163 GLU B C 1
ATOM 3632 O O . GLU B 1 163 ? 8.273 -35.156 -25.203 1 95.75 163 GLU B O 1
ATOM 3637 N N . LYS B 1 164 ? 6.559 -36.375 -24.453 1 96.5 164 LYS B N 1
ATOM 3638 C CA . LYS B 1 164 ? 6.133 -36.75 -25.797 1 96.5 164 LYS B CA 1
ATOM 3639 C C . LYS B 1 164 ? 5.348 -35.594 -26.453 1 96.5 164 LYS B C 1
ATOM 3641 O O . LYS B 1 164 ? 5.156 -35.594 -27.672 1 96.5 164 LYS B O 1
ATOM 3646 N N . ALA B 1 165 ? 4.82 -34.719 -25.641 1 95.75 165 ALA B N 1
ATOM 3647 C CA . ALA B 1 165 ? 4.07 -33.594 -26.156 1 95.75 165 ALA B CA 1
ATOM 3648 C C . ALA B 1 165 ? 5 -32.562 -26.812 1 95.75 165 ALA B C 1
ATOM 3650 O O . ALA B 1 165 ? 6.016 -32.188 -26.219 1 95.75 165 ALA B O 1
ATOM 3651 N N . GLN B 1 166 ? 4.695 -32.156 -27.922 1 95.88 166 GLN B N 1
ATOM 3652 C CA . GLN B 1 166 ? 5.547 -31.281 -28.703 1 95.88 166 GLN B CA 1
ATOM 3653 C C . GLN B 1 166 ? 5.828 -29.984 -27.953 1 95.88 166 GLN B C 1
ATOM 3655 O O . GLN B 1 166 ? 4.898 -29.281 -27.531 1 95.88 166 GLN B O 1
ATOM 3660 N N . GLY B 1 167 ? 7.09 -29.734 -27.797 1 95.44 167 GLY B N 1
ATOM 3661 C CA . GLY B 1 167 ? 7.52 -28.453 -27.266 1 95.44 167 GLY B CA 1
ATOM 3662 C C . GLY B 1 167 ? 7.422 -28.359 -25.75 1 95.44 167 GLY B C 1
ATOM 3663 O O . GLY B 1 167 ? 7.77 -27.344 -25.156 1 95.44 167 GLY B O 1
ATOM 3664 N N . VAL B 1 168 ? 6.945 -29.391 -25.062 1 95.5 168 VAL B N 1
ATOM 3665 C CA . VAL B 1 168 ? 6.77 -29.359 -23.609 1 95.5 168 VAL B CA 1
ATOM 3666 C C . VAL B 1 168 ? 8.023 -29.891 -22.922 1 95.5 168 VAL B C 1
ATOM 3668 O O . VAL B 1 168 ? 8.508 -30.969 -23.25 1 95.5 168 VAL B O 1
ATOM 3671 N N . LYS B 1 169 ? 8.539 -29.047 -22.078 1 96.38 169 LYS B N 1
ATOM 3672 C CA . LYS B 1 169 ? 9.664 -29.469 -21.234 1 96.38 169 LYS B CA 1
ATOM 3673 C C . LYS B 1 169 ? 9.188 -29.906 -19.859 1 96.38 169 LYS B C 1
ATOM 3675 O O . LYS B 1 169 ? 8.211 -29.391 -19.328 1 96.38 169 LYS B O 1
ATOM 3680 N N . VAL B 1 170 ? 9.883 -30.891 -19.312 1 94.94 170 VAL B N 1
ATOM 3681 C CA . VAL B 1 170 ? 9.523 -31.375 -17.984 1 94.94 170 VAL B CA 1
ATOM 3682 C C . VAL B 1 170 ? 10.688 -31.156 -17.031 1 94.94 170 VAL B C 1
ATOM 3684 O O . VAL B 1 170 ? 11.844 -31.406 -17.359 1 94.94 170 VAL B O 1
ATOM 3687 N N . GLU B 1 171 ? 10.398 -30.578 -15.906 1 92.44 171 GLU B N 1
ATOM 3688 C CA . GLU B 1 171 ? 11.344 -30.422 -14.805 1 92.44 171 GLU B CA 1
ATOM 3689 C C . GLU B 1 171 ? 10.945 -31.266 -13.602 1 92.44 171 GLU B C 1
ATOM 3691 O O . GLU B 1 171 ? 9.789 -31.219 -13.164 1 92.44 171 GLU B O 1
ATOM 3696 N N . LEU B 1 172 ? 11.859 -32.062 -13.125 1 89.44 172 LEU B N 1
ATOM 3697 C CA . LEU B 1 172 ? 11.586 -32.875 -11.945 1 89.44 172 LEU B CA 1
ATOM 3698 C C . LEU B 1 172 ? 12.336 -32.344 -10.727 1 89.44 172 LEU B C 1
ATOM 3700 O O . LEU B 1 172 ? 13.422 -31.766 -10.859 1 89.44 172 LEU B O 1
ATOM 3704 N N . PHE B 1 173 ? 11.672 -32.5 -9.57 1 86.69 173 PHE B N 1
ATOM 3705 C CA . PHE B 1 173 ? 12.227 -32.125 -8.273 1 86.69 173 PHE B CA 1
ATOM 3706 C C . PHE B 1 173 ? 12.211 -33.312 -7.316 1 86.69 173 PHE B C 1
ATOM 3708 O O . PHE B 1 173 ? 11.25 -34.094 -7.301 1 86.69 173 PHE B O 1
ATOM 3715 N N . ASP B 1 174 ? 13.297 -33.469 -6.617 1 84.31 174 ASP B N 1
ATOM 3716 C CA . ASP B 1 174 ? 13.25 -34.469 -5.555 1 84.31 174 ASP B CA 1
ATOM 3717 C C . ASP B 1 174 ? 12.141 -34.125 -4.555 1 84.31 174 ASP B C 1
ATOM 3719 O O . ASP B 1 174 ? 11.453 -35.031 -4.078 1 84.31 174 ASP B O 1
ATOM 3723 N N . ASP B 1 175 ? 12.023 -32.906 -4.336 1 89.69 175 ASP B N 1
ATOM 3724 C CA . ASP B 1 175 ? 10.938 -32.344 -3.541 1 89.69 175 ASP B CA 1
ATOM 3725 C C . ASP B 1 175 ? 10.242 -31.203 -4.289 1 89.69 175 ASP B C 1
ATOM 3727 O O . ASP B 1 175 ? 10.742 -30.078 -4.328 1 89.69 175 ASP B O 1
ATOM 3731 N N . ILE B 1 176 ? 9.039 -31.484 -4.816 1 91.19 176 ILE B N 1
ATOM 3732 C CA . ILE B 1 176 ? 8.336 -30.547 -5.688 1 91.19 176 ILE B CA 1
ATOM 3733 C C . ILE B 1 176 ? 7.988 -29.281 -4.914 1 91.19 176 ILE B C 1
ATOM 3735 O O . ILE B 1 176 ? 7.797 -28.219 -5.508 1 91.19 176 ILE B O 1
ATOM 3739 N N . ARG B 1 177 ? 7.992 -29.438 -3.574 1 94 177 ARG B N 1
ATOM 3740 C CA . ARG B 1 177 ? 7.637 -28.281 -2.75 1 94 177 ARG B CA 1
ATOM 3741 C C . ARG B 1 177 ? 8.664 -27.172 -2.896 1 94 177 ARG B C 1
ATOM 3743 O O . ARG B 1 177 ? 8.328 -25.984 -2.799 1 94 177 ARG B O 1
ATOM 3750 N N . VAL B 1 178 ? 9.875 -27.5 -3.17 1 93.69 178 VAL B N 1
ATOM 3751 C CA . VAL B 1 178 ? 10.93 -26.516 -3.35 1 93.69 178 VAL B CA 1
ATOM 3752 C C . VAL B 1 178 ? 10.633 -25.656 -4.582 1 93.69 178 VAL B C 1
ATOM 3754 O O . VAL B 1 178 ? 10.703 -24.438 -4.523 1 93.69 178 VAL B O 1
ATOM 3757 N N . GLY B 1 179 ? 10.312 -26.344 -5.633 1 92.31 179 GLY B N 1
ATOM 3758 C CA . GLY B 1 179 ? 9.969 -25.625 -6.848 1 92.31 179 GLY B CA 1
ATOM 3759 C C . GLY B 1 179 ? 8.711 -24.781 -6.703 1 92.31 179 GLY B C 1
ATOM 3760 O O . GLY B 1 179 ? 8.664 -23.641 -7.172 1 92.31 179 GLY B O 1
ATOM 3761 N N . LEU B 1 180 ? 7.703 -25.312 -6.043 1 92.44 180 LEU B N 1
ATOM 3762 C CA . LEU B 1 180 ? 6.441 -24.625 -5.824 1 92.44 180 LEU B CA 1
ATOM 3763 C C . LEU B 1 180 ? 6.652 -23.359 -5.008 1 92.44 180 LEU B C 1
ATOM 3765 O O . LEU B 1 180 ? 6.168 -22.281 -5.383 1 92.44 180 LEU B O 1
ATOM 3769 N N . TRP B 1 181 ? 7.426 -23.453 -3.996 1 95 181 TRP B N 1
ATOM 3770 C CA . TRP B 1 181 ? 7.605 -22.328 -3.082 1 95 181 TRP B CA 1
ATOM 3771 C C . TRP B 1 181 ? 8.562 -21.297 -3.668 1 95 181 TRP B C 1
ATOM 3773 O O . TRP B 1 181 ? 8.445 -20.109 -3.387 1 95 181 TRP B O 1
ATOM 3783 N N . HIS B 1 182 ? 9.484 -21.812 -4.473 1 95.12 182 HIS B N 1
ATOM 3784 C CA . HIS B 1 182 ? 10.344 -20.875 -5.188 1 95.12 182 HIS B CA 1
ATOM 3785 C C . HIS B 1 182 ? 9.531 -19.984 -6.121 1 95.12 182 HIS B C 1
ATOM 3787 O O . HIS B 1 182 ? 9.703 -18.766 -6.121 1 95.12 182 HIS B O 1
ATOM 3793 N N . LYS B 1 183 ? 8.68 -20.547 -6.859 1 93.06 183 LYS B N 1
ATOM 3794 C CA . LYS B 1 183 ? 7.785 -19.797 -7.734 1 93.06 183 LYS B CA 1
ATOM 3795 C C . LYS B 1 183 ? 6.844 -18.906 -6.922 1 93.06 183 LYS B C 1
ATOM 3797 O O . LYS B 1 183 ? 6.586 -17.766 -7.289 1 93.06 183 LYS B O 1
ATOM 3802 N N . PHE B 1 184 ? 6.371 -19.484 -5.863 1 94.31 184 PHE B N 1
ATOM 3803 C CA . PHE B 1 184 ? 5.441 -18.797 -4.98 1 94.31 184 PHE B CA 1
ATOM 3804 C C . PHE B 1 184 ? 6.09 -17.547 -4.387 1 94.31 184 PHE B C 1
ATOM 3806 O O . PHE B 1 184 ? 5.449 -16.5 -4.277 1 94.31 184 PHE B O 1
ATOM 3813 N N . MET B 1 185 ? 7.312 -17.672 -3.998 1 96.69 185 MET B N 1
ATOM 3814 C CA . MET B 1 185 ? 8.102 -16.578 -3.457 1 96.69 185 MET B CA 1
ATOM 3815 C C . MET B 1 185 ? 8.141 -15.406 -4.438 1 96.69 185 MET B C 1
ATOM 3817 O O . MET B 1 185 ? 7.879 -14.258 -4.062 1 96.69 185 MET B O 1
ATOM 3821 N N . LEU B 1 186 ? 8.383 -15.742 -5.652 1 94.56 186 LEU B N 1
ATOM 3822 C CA . LEU B 1 186 ? 8.438 -14.711 -6.691 1 94.56 186 LEU B CA 1
ATOM 3823 C C . LEU B 1 186 ? 7.062 -14.102 -6.926 1 94.56 186 LEU B C 1
ATOM 3825 O O . LEU B 1 186 ? 6.93 -12.875 -7.016 1 94.56 186 LEU B O 1
ATOM 3829 N N . ILE B 1 187 ? 6.059 -14.898 -7.02 1 93.88 187 ILE B N 1
ATOM 3830 C CA . ILE B 1 187 ? 4.703 -14.461 -7.324 1 93.88 187 ILE B CA 1
ATOM 3831 C C . ILE B 1 187 ? 4.215 -13.508 -6.23 1 93.88 187 ILE B C 1
ATOM 3833 O O . ILE B 1 187 ? 3.674 -12.438 -6.523 1 93.88 187 ILE B O 1
ATOM 3837 N N . CYS B 1 188 ? 4.426 -13.852 -5.008 1 96.62 188 CYS B N 1
ATOM 3838 C CA . CYS B 1 188 ? 3.98 -13.031 -3.887 1 96.62 188 CYS B CA 1
ATOM 3839 C C . CYS B 1 188 ? 4.668 -11.664 -3.9 1 96.62 188 CYS B C 1
ATOM 3841 O O . CYS B 1 188 ? 4.031 -10.641 -3.66 1 96.62 188 CYS B O 1
ATOM 3843 N N . ALA B 1 189 ? 5.98 -11.695 -4.16 1 97.69 189 ALA B N 1
ATOM 3844 C CA . ALA B 1 189 ? 6.746 -10.453 -4.145 1 97.69 189 ALA B CA 1
ATOM 3845 C C . ALA B 1 189 ? 6.32 -9.531 -5.285 1 97.69 189 ALA B C 1
ATOM 3847 O O . ALA B 1 189 ? 6.027 -8.352 -5.066 1 97.69 189 ALA B O 1
ATOM 3848 N N . VAL B 1 190 ? 6.223 -10.062 -6.492 1 96.06 190 VAL B N 1
ATOM 3849 C CA . VAL B 1 190 ? 5.926 -9.266 -7.68 1 96.06 190 VAL B CA 1
ATOM 3850 C C . VAL B 1 190 ? 4.473 -8.797 -7.637 1 96.06 190 VAL B C 1
ATOM 3852 O O . VAL B 1 190 ? 4.184 -7.625 -7.883 1 96.06 190 VAL B O 1
ATOM 3855 N N . SER B 1 191 ? 3.578 -9.688 -7.34 1 95.88 191 SER B N 1
ATOM 3856 C CA . SER B 1 191 ? 2.158 -9.352 -7.312 1 95.88 191 SER B CA 1
ATOM 3857 C C . SER B 1 191 ? 1.842 -8.383 -6.176 1 95.88 191 SER B C 1
ATOM 3859 O O . SER B 1 191 ? 1.128 -7.398 -6.375 1 95.88 191 SER B O 1
ATOM 3861 N N . GLY B 1 192 ? 2.357 -8.727 -5.008 1 97.69 192 GLY B N 1
ATOM 3862 C CA . GLY B 1 192 ? 2.098 -7.887 -3.848 1 97.69 192 GLY B CA 1
ATOM 3863 C C . GLY B 1 192 ? 2.613 -6.469 -4.012 1 97.69 192 GLY B C 1
ATOM 3864 O O . GLY B 1 192 ? 1.866 -5.508 -3.826 1 97.69 192 GLY B O 1
ATOM 3865 N N . LEU B 1 193 ? 3.871 -6.367 -4.379 1 98 193 LEU B N 1
ATOM 3866 C CA . LEU B 1 193 ? 4.484 -5.051 -4.516 1 98 193 LEU B CA 1
ATOM 3867 C C . LEU B 1 193 ? 3.908 -4.305 -5.715 1 98 193 LEU B C 1
ATOM 3869 O O . LEU B 1 193 ? 3.686 -3.094 -5.648 1 98 193 LEU B O 1
ATOM 3873 N N . GLY B 1 194 ? 3.711 -5.016 -6.805 1 97.44 194 GLY B N 1
ATOM 3874 C CA . GLY B 1 194 ? 3.084 -4.367 -7.941 1 97.44 194 GLY B CA 1
ATOM 3875 C C . GLY B 1 194 ? 1.743 -3.74 -7.609 1 97.44 194 GLY B C 1
ATOM 3876 O O . GLY B 1 194 ? 1.468 -2.605 -8 1 97.44 194 GLY B O 1
ATOM 3877 N N . ALA B 1 195 ? 0.96 -4.492 -6.867 1 97.44 195 ALA B N 1
ATOM 3878 C CA . ALA B 1 195 ? -0.396 -4.051 -6.559 1 97.44 195 ALA B CA 1
ATOM 3879 C C . ALA B 1 195 ? -0.379 -2.861 -5.598 1 97.44 195 ALA B C 1
ATOM 3881 O O . ALA B 1 195 ? -1.125 -1.897 -5.785 1 97.44 195 ALA B O 1
ATOM 3882 N N . ILE B 1 196 ? 0.491 -2.881 -4.602 1 97.69 196 ILE B N 1
ATOM 3883 C CA . ILE B 1 196 ? 0.432 -1.84 -3.58 1 97.69 196 ILE B CA 1
ATOM 3884 C C . ILE B 1 196 ? 1.154 -0.59 -4.078 1 97.69 196 ILE B C 1
ATOM 3886 O O . ILE B 1 196 ? 0.814 0.528 -3.684 1 97.69 196 ILE B O 1
ATOM 3890 N N . THR B 1 197 ? 2.133 -0.74 -4.973 1 97.69 197 THR B N 1
ATOM 3891 C CA . THR B 1 197 ? 2.891 0.402 -5.469 1 97.69 197 THR B CA 1
ATOM 3892 C C . THR B 1 197 ? 2.238 0.979 -6.723 1 97.69 197 THR B C 1
ATOM 3894 O O . THR B 1 197 ? 2.537 2.107 -7.121 1 97.69 197 THR B O 1
ATOM 3897 N N . ARG B 1 198 ? 1.439 0.198 -7.348 1 96.94 198 ARG B N 1
ATOM 3898 C CA . ARG B 1 198 ? 0.854 0.548 -8.633 1 96.94 198 ARG B CA 1
ATOM 3899 C C . ARG B 1 198 ? 1.938 0.848 -9.664 1 96.94 198 ARG B C 1
ATOM 3901 O O . ARG B 1 198 ? 1.797 1.771 -10.469 1 96.94 198 ARG B O 1
ATOM 3908 N N . ALA B 1 199 ? 3.025 0.179 -9.555 1 97 199 ALA B N 1
ATOM 3909 C CA . ALA B 1 199 ? 4.16 0.359 -10.461 1 97 199 ALA B CA 1
ATOM 3910 C C . ALA B 1 199 ? 4.609 -0.976 -11.047 1 97 199 ALA B C 1
ATOM 3912 O O . ALA B 1 199 ? 4.531 -2.012 -10.375 1 97 199 ALA B O 1
ATOM 3913 N N . PR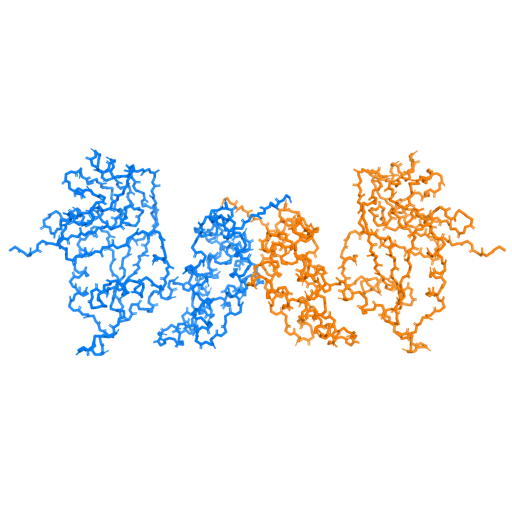O B 1 200 ? 5.121 -0.966 -12.305 1 96.31 200 PRO B N 1
ATOM 3914 C CA . PRO B 1 200 ? 5.66 -2.203 -12.875 1 96.31 200 PRO B CA 1
ATOM 3915 C C . PRO B 1 200 ? 6.934 -2.672 -12.18 1 96.31 200 PRO B C 1
ATOM 3917 O O . PRO B 1 200 ? 7.582 -1.89 -11.477 1 96.31 200 PRO B O 1
ATOM 3920 N N . LEU B 1 201 ? 7.281 -3.906 -12.414 1 96 201 LEU B N 1
ATOM 3921 C CA . LEU B 1 201 ? 8.375 -4.602 -11.742 1 96 201 LEU B CA 1
ATOM 3922 C C . LEU B 1 201 ? 9.68 -3.824 -11.867 1 96 201 LEU B C 1
ATOM 3924 O O . LEU B 1 201 ? 10.32 -3.514 -10.867 1 96 201 LEU B O 1
ATOM 3928 N N . GLY B 1 202 ? 10.023 -3.439 -13.047 1 96.44 202 GLY B N 1
ATOM 3929 C CA . GLY B 1 202 ? 11.281 -2.744 -13.25 1 96.44 202 GLY B CA 1
ATOM 3930 C C . GLY B 1 202 ? 11.328 -1.384 -12.578 1 96.44 202 GLY B C 1
ATOM 3931 O O . GLY B 1 202 ? 12.391 -0.938 -12.141 1 96.44 202 GLY B O 1
ATOM 3932 N N . VAL B 1 203 ? 10.203 -0.754 -12.469 1 96.56 203 VAL B N 1
ATOM 3933 C CA . VAL B 1 203 ? 10.102 0.583 -11.891 1 96.56 203 VAL B CA 1
ATOM 3934 C C . VAL B 1 203 ? 10.297 0.512 -10.383 1 96.56 203 VAL B C 1
ATOM 3936 O O . VAL B 1 203 ? 11.125 1.234 -9.82 1 96.56 203 VAL B O 1
ATOM 3939 N N . PHE B 1 204 ? 9.547 -0.423 -9.734 1 96.5 204 PHE B N 1
ATOM 3940 C CA . PHE B 1 204 ? 9.672 -0.413 -8.281 1 96.5 204 PHE B CA 1
ATOM 3941 C C . PHE B 1 204 ? 11.008 -1.009 -7.848 1 96.5 204 PHE B C 1
ATOM 3943 O O . PHE B 1 204 ? 11.5 -0.719 -6.754 1 96.5 204 PHE B O 1
ATOM 3950 N N . LEU B 1 205 ? 11.688 -1.797 -8.68 1 97.44 205 LEU B N 1
ATOM 3951 C CA . LEU B 1 205 ? 13.031 -2.271 -8.383 1 97.44 205 LEU B CA 1
ATOM 3952 C C . LEU B 1 205 ? 14.047 -1.138 -8.5 1 97.44 205 LEU B C 1
ATOM 3954 O O . LEU B 1 205 ? 15.141 -1.216 -7.934 1 97.44 205 LEU B O 1
ATOM 3958 N N . GLY B 1 206 ? 13.68 -0.114 -9.25 1 96.31 206 GLY B N 1
ATOM 3959 C CA . GLY B 1 206 ? 14.57 1.016 -9.461 1 96.31 206 GLY B CA 1
ATOM 3960 C C . GLY B 1 206 ? 14.547 2.014 -8.312 1 96.31 206 GLY B C 1
ATOM 3961 O O . GLY B 1 206 ? 15.383 2.922 -8.258 1 96.31 206 GLY B O 1
ATOM 3962 N N . VAL B 1 207 ? 13.602 1.937 -7.488 1 96.94 207 VAL B N 1
ATOM 3963 C CA . VAL B 1 207 ? 13.477 2.791 -6.312 1 96.94 207 VAL B CA 1
ATOM 3964 C C . VAL B 1 207 ? 14 2.051 -5.082 1 96.94 207 VAL B C 1
ATOM 3966 O O . VAL B 1 207 ? 13.5 0.973 -4.742 1 96.94 207 VAL B O 1
ATOM 3969 N N . GLU B 1 208 ? 14.945 2.594 -4.395 1 96.81 208 GLU B N 1
ATOM 3970 C CA . GLU B 1 208 ? 15.656 1.917 -3.314 1 96.81 208 GLU B CA 1
ATOM 3971 C C . GLU B 1 208 ? 14.695 1.423 -2.24 1 96.81 208 GLU B C 1
ATOM 3973 O O . GLU B 1 208 ? 14.773 0.271 -1.81 1 96.81 208 GLU B O 1
ATOM 3978 N N . GLU B 1 209 ? 13.766 2.293 -1.83 1 97.25 209 GLU B N 1
ATOM 3979 C CA . GLU B 1 209 ? 12.844 1.957 -0.747 1 97.25 209 GLU B CA 1
ATOM 3980 C C . GLU B 1 209 ? 11.953 0.774 -1.122 1 97.25 209 GLU B C 1
ATOM 3982 O O . GLU B 1 209 ? 11.719 -0.114 -0.302 1 97.25 209 GLU B O 1
ATOM 3987 N N . THR B 1 210 ? 11.484 0.705 -2.375 1 97.75 210 THR B N 1
ATOM 3988 C CA . THR B 1 210 ? 10.609 -0.379 -2.814 1 97.75 210 THR B CA 1
ATOM 3989 C C . THR B 1 210 ? 11.422 -1.646 -3.084 1 97.75 210 THR B C 1
ATOM 3991 O O . THR B 1 210 ? 10.93 -2.758 -2.867 1 97.75 210 THR B O 1
ATOM 3994 N N . ARG B 1 211 ? 12.594 -1.443 -3.561 1 97.25 211 ARG B N 1
ATOM 3995 C CA . ARG B 1 211 ? 13.508 -2.562 -3.779 1 97.25 211 ARG B CA 1
ATOM 3996 C C . ARG B 1 211 ? 13.773 -3.312 -2.48 1 97.25 211 ARG B C 1
ATOM 3998 O O . ARG B 1 211 ? 13.805 -4.543 -2.463 1 97.25 211 ARG B O 1
ATOM 4005 N N . ASP B 1 212 ? 13.969 -2.582 -1.446 1 97.12 212 ASP B N 1
ATOM 4006 C CA . ASP B 1 212 ? 14.195 -3.186 -0.136 1 97.12 212 ASP B CA 1
ATOM 4007 C C . ASP B 1 212 ? 12.984 -3.99 0.316 1 97.12 212 ASP B C 1
ATOM 4009 O O . ASP B 1 212 ? 13.125 -5.039 0.951 1 97.12 212 ASP B O 1
ATOM 4013 N N . LEU B 1 213 ? 11.844 -3.496 0.006 1 97 213 LEU B N 1
ATOM 4014 C CA . LEU B 1 213 ? 10.609 -4.211 0.336 1 97 213 LEU B CA 1
ATOM 4015 C C . LEU B 1 213 ? 10.516 -5.512 -0.453 1 97 213 LEU B C 1
ATOM 4017 O O . LEU B 1 213 ? 10.062 -6.531 0.076 1 97 213 LEU B O 1
ATOM 4021 N N . PHE B 1 214 ? 10.906 -5.453 -1.715 1 98.19 214 PHE B N 1
ATOM 4022 C CA . PHE B 1 214 ? 10.945 -6.648 -2.553 1 98.19 214 PHE B CA 1
ATOM 4023 C C . PHE B 1 214 ? 11.805 -7.73 -1.911 1 98.19 214 PHE B C 1
ATOM 4025 O O . PHE B 1 214 ? 11.367 -8.867 -1.759 1 98.19 214 PHE B O 1
ATOM 4032 N N . ARG B 1 215 ? 12.953 -7.348 -1.512 1 98.12 215 ARG B N 1
ATOM 4033 C CA . ARG B 1 215 ? 13.875 -8.266 -0.85 1 98.12 215 ARG B CA 1
ATOM 4034 C C . ARG B 1 215 ? 13.266 -8.828 0.428 1 98.12 215 ARG B C 1
ATOM 4036 O O . ARG B 1 215 ? 13.359 -10.031 0.694 1 98.12 215 ARG B O 1
ATOM 4043 N N . GLN B 1 216 ? 12.641 -7.973 1.178 1 98 216 GLN B N 1
ATOM 4044 C CA . GLN B 1 216 ? 12.039 -8.391 2.439 1 98 216 GLN B CA 1
ATOM 4045 C C . GLN B 1 216 ? 10.969 -9.445 2.215 1 98 216 GLN B C 1
ATOM 4047 O O . GLN B 1 216 ? 10.891 -10.43 2.953 1 98 216 GLN B O 1
ATOM 4052 N N . VAL B 1 217 ? 10.117 -9.25 1.236 1 98.44 217 VAL B N 1
ATOM 4053 C CA . VAL B 1 217 ? 9.047 -10.195 0.951 1 98.44 217 VAL B CA 1
ATOM 4054 C C . VAL B 1 217 ? 9.641 -11.547 0.544 1 98.44 217 VAL B C 1
ATOM 4056 O O . VAL B 1 217 ? 9.195 -12.594 1.014 1 98.44 217 VAL B O 1
ATOM 4059 N N . LEU B 1 218 ? 10.68 -11.516 -0.319 1 98.62 218 LEU B N 1
ATOM 4060 C CA . LEU B 1 218 ? 11.336 -12.758 -0.726 1 98.62 218 LEU B CA 1
ATOM 4061 C C . LEU B 1 218 ? 11.82 -13.539 0.49 1 98.62 218 LEU B C 1
ATOM 4063 O O . LEU B 1 218 ? 11.562 -14.734 0.61 1 98.62 218 LEU B O 1
ATOM 4067 N N . PHE B 1 219 ? 12.398 -12.852 1.411 1 98.69 219 PHE B N 1
ATOM 4068 C CA . PHE B 1 219 ? 12.992 -13.5 2.57 1 98.69 219 PHE B CA 1
ATOM 4069 C C . PHE B 1 219 ? 11.914 -14 3.527 1 98.69 219 PHE B C 1
ATOM 4071 O O . PHE B 1 219 ? 12.07 -15.055 4.148 1 98.69 219 PHE B O 1
ATOM 4078 N N . GLU B 1 220 ? 10.844 -13.234 3.676 1 98.56 220 GLU B N 1
ATOM 4079 C CA . GLU B 1 220 ? 9.742 -13.688 4.523 1 98.56 220 GLU B CA 1
ATOM 4080 C C . GLU B 1 220 ? 9.148 -14.992 4.012 1 98.56 220 GLU B C 1
ATOM 4082 O O . GLU B 1 220 ? 8.875 -15.906 4.797 1 98.56 220 GLU B O 1
ATOM 4087 N N . VAL B 1 221 ? 8.977 -15.094 2.713 1 98.31 221 VAL B N 1
ATOM 4088 C CA . VAL B 1 221 ? 8.391 -16.297 2.131 1 98.31 221 VAL B CA 1
ATOM 4089 C C . VAL B 1 221 ? 9.375 -17.469 2.252 1 98.31 221 VAL B C 1
ATOM 4091 O O . VAL B 1 221 ? 8.977 -18.594 2.562 1 98.31 221 VAL B O 1
ATOM 4094 N N . ALA B 1 222 ? 10.656 -17.203 2.027 1 98.44 222 ALA B N 1
ATOM 4095 C CA . ALA B 1 222 ? 11.68 -18.234 2.178 1 98.44 222 ALA B CA 1
ATOM 4096 C C . ALA B 1 222 ? 11.711 -18.766 3.605 1 98.44 222 ALA B C 1
ATOM 4098 O O . ALA B 1 222 ? 11.75 -19.984 3.818 1 98.44 222 ALA B O 1
ATOM 4099 N N . LYS B 1 223 ? 11.641 -17.891 4.582 1 98.5 223 LYS B N 1
ATOM 4100 C CA . LYS B 1 223 ? 11.656 -18.297 5.984 1 98.5 223 LYS B CA 1
ATOM 4101 C C . LYS B 1 223 ? 10.43 -19.125 6.332 1 98.5 223 LYS B C 1
ATOM 4103 O O . LYS B 1 223 ? 10.516 -20.078 7.109 1 98.5 223 LYS B O 1
ATOM 4108 N N . LEU B 1 224 ? 9.367 -18.703 5.789 1 98.19 224 LEU B N 1
ATOM 4109 C CA . LEU B 1 224 ? 8.133 -19.438 6.012 1 98.19 224 LEU B CA 1
ATOM 4110 C C . LEU B 1 224 ? 8.242 -20.859 5.449 1 98.19 224 LEU B C 1
ATOM 4112 O O . LEU B 1 224 ? 7.812 -21.812 6.09 1 98.19 224 LEU B O 1
ATOM 4116 N N . ALA B 1 225 ? 8.781 -20.984 4.234 1 97.56 225 ALA B N 1
ATOM 4117 C CA . ALA B 1 225 ? 9.008 -22.297 3.629 1 97.56 225 ALA B CA 1
ATOM 4118 C C . ALA B 1 225 ? 9.922 -23.141 4.504 1 97.56 225 ALA B C 1
ATOM 4120 O O . ALA B 1 225 ? 9.633 -24.312 4.758 1 97.56 225 ALA B O 1
ATOM 4121 N N . GLN B 1 226 ? 10.969 -22.578 5.027 1 97.81 226 GLN B N 1
ATOM 4122 C CA . GLN B 1 226 ? 11.922 -23.281 5.891 1 97.81 226 GLN B CA 1
ATOM 4123 C C . GLN B 1 226 ? 11.242 -23.781 7.16 1 97.81 226 GLN B C 1
ATOM 4125 O O . GLN B 1 226 ? 11.516 -24.891 7.617 1 97.81 226 GLN B O 1
ATOM 4130 N N . ALA B 1 227 ? 10.383 -23 7.664 1 97.44 227 ALA B N 1
ATOM 4131 C CA . ALA B 1 227 ? 9.656 -23.375 8.875 1 97.44 227 ALA B CA 1
ATOM 4132 C C . ALA B 1 227 ? 8.758 -24.578 8.633 1 97.44 227 ALA B C 1
ATOM 4134 O O . ALA B 1 227 ? 8.352 -25.266 9.57 1 97.44 227 ALA B O 1
ATOM 4135 N N . GLN B 1 228 ? 8.492 -24.844 7.371 1 94.31 228 GLN B N 1
ATOM 4136 C CA . GLN B 1 228 ? 7.652 -25.984 7.004 1 94.31 228 GLN B CA 1
ATOM 4137 C C . GLN B 1 228 ? 8.492 -27.172 6.555 1 94.31 228 GLN B C 1
ATOM 4139 O O . GLN B 1 228 ? 7.965 -28.141 6.027 1 94.31 228 GLN B O 1
ATOM 4144 N N . GLY B 1 229 ? 9.805 -27.016 6.66 1 93.62 229 GLY B N 1
ATOM 4145 C CA . GLY B 1 229 ? 10.711 -28.109 6.312 1 93.62 229 GLY B CA 1
ATOM 4146 C C . GLY B 1 229 ? 11.039 -28.156 4.832 1 93.62 229 GLY B C 1
ATOM 4147 O O . GLY B 1 229 ? 11.523 -29.172 4.336 1 93.62 229 GLY B O 1
ATOM 4148 N N . ILE B 1 230 ? 10.742 -27.094 4.141 1 93.88 230 ILE B N 1
ATOM 4149 C CA . ILE B 1 230 ? 11.062 -27.016 2.721 1 93.88 230 ILE B CA 1
ATOM 4150 C C . ILE B 1 230 ? 12.43 -26.359 2.535 1 93.88 230 ILE B C 1
ATOM 4152 O O . ILE B 1 230 ? 12.719 -25.312 3.121 1 93.88 230 ILE B O 1
ATOM 4156 N N . GLU B 1 231 ? 13.258 -26.984 1.733 1 92.5 231 GLU B N 1
ATOM 4157 C CA . GLU B 1 231 ? 14.633 -26.516 1.57 1 92.5 231 GLU B CA 1
ATOM 4158 C C . GLU B 1 231 ? 14.711 -25.344 0.59 1 92.5 231 GLU B C 1
ATOM 4160 O O . GLU B 1 231 ? 15.32 -25.469 -0.473 1 92.5 231 GLU B O 1
ATOM 4165 N N . LEU B 1 232 ? 14.125 -24.297 0.916 1 95.56 232 LEU B N 1
ATOM 4166 C CA . LEU B 1 232 ? 14.25 -23.016 0.228 1 95.56 232 LEU B CA 1
ATOM 4167 C C . LEU B 1 232 ? 15.148 -22.062 1.016 1 95.56 232 LEU B C 1
ATOM 4169 O O . LEU B 1 232 ? 14.664 -21.312 1.876 1 95.56 232 LEU B O 1
ATOM 4173 N N . THR B 1 233 ? 16.359 -21.922 0.666 1 94.12 233 THR B N 1
ATOM 4174 C CA . THR B 1 233 ? 17.391 -21.281 1.48 1 94.12 233 THR B CA 1
ATOM 4175 C C . THR B 1 233 ? 17.375 -19.766 1.307 1 94.12 233 THR B C 1
ATOM 4177 O O . THR B 1 233 ? 16.766 -19.266 0.361 1 94.12 233 THR B O 1
ATOM 4180 N N . ASP B 1 234 ? 18.047 -19.125 2.266 1 96.75 234 ASP B N 1
ATOM 4181 C CA . ASP B 1 234 ? 18.25 -17.688 2.143 1 96.75 234 ASP B CA 1
ATOM 4182 C C . ASP B 1 234 ? 19.047 -17.344 0.883 1 96.75 234 ASP B C 1
ATOM 4184 O O . ASP B 1 234 ? 18.844 -16.297 0.272 1 96.75 234 ASP B O 1
ATOM 4188 N N . GLU B 1 235 ? 19.859 -18.219 0.564 1 97 235 GLU B N 1
ATOM 4189 C CA . GLU B 1 235 ? 20.656 -18.031 -0.651 1 97 235 GLU B CA 1
ATOM 4190 C C . GLU B 1 235 ? 19.766 -18.031 -1.89 1 97 235 GLU B C 1
ATOM 4192 O O . GLU B 1 235 ? 20 -17.266 -2.83 1 97 235 GLU B O 1
ATOM 4197 N N . ALA B 1 236 ? 18.766 -18.906 -1.91 1 96.19 236 ALA B N 1
ATOM 4198 C CA . ALA B 1 236 ? 17.828 -18.938 -3.027 1 96.19 236 ALA B CA 1
ATOM 4199 C C . ALA B 1 236 ? 17.078 -17.609 -3.145 1 96.19 236 ALA B C 1
ATOM 4201 O O . ALA B 1 236 ? 16.891 -17.094 -4.246 1 96.19 236 ALA B O 1
ATOM 4202 N N . ALA B 1 237 ? 16.688 -17.078 -2.006 1 97.75 237 ALA B N 1
ATOM 4203 C CA . ALA B 1 237 ? 16.016 -15.789 -1.985 1 97.75 237 ALA B CA 1
ATOM 4204 C C . ALA B 1 237 ? 16.938 -14.672 -2.49 1 97.75 237 ALA B C 1
ATOM 4206 O O . ALA B 1 237 ? 16.516 -13.836 -3.291 1 97.75 237 ALA B O 1
ATOM 4207 N N . GLU B 1 238 ? 18.172 -14.68 -2.027 1 98.06 238 GLU B N 1
ATOM 4208 C CA . GLU B 1 238 ? 19.141 -13.664 -2.439 1 98.06 238 GLU B CA 1
ATOM 4209 C C . GLU B 1 238 ? 19.438 -13.75 -3.934 1 98.06 238 GLU B C 1
ATOM 4211 O O . GLU B 1 238 ? 19.594 -12.734 -4.602 1 98.06 238 GLU B O 1
ATOM 4216 N N . LYS B 1 239 ? 19.578 -14.969 -4.418 1 97.19 239 LYS B N 1
ATOM 4217 C CA . LYS B 1 239 ? 19.812 -15.18 -5.84 1 97.19 239 LYS B CA 1
ATOM 4218 C C . LYS B 1 239 ? 18.672 -14.633 -6.684 1 97.19 239 LYS B C 1
ATOM 4220 O O . LYS B 1 239 ? 18.891 -14.023 -7.73 1 97.19 239 LYS B O 1
ATOM 4225 N N . LEU B 1 240 ? 17.5 -14.922 -6.246 1 96.56 240 LEU B N 1
ATOM 4226 C CA . LEU B 1 240 ? 16.328 -14.406 -6.957 1 96.56 240 LEU B CA 1
ATOM 4227 C C . LEU B 1 240 ? 16.312 -12.883 -6.934 1 96.56 240 LEU B C 1
ATOM 4229 O O . LEU B 1 240 ? 16.016 -12.25 -7.953 1 96.56 240 LEU B O 1
ATOM 4233 N N . TYR B 1 241 ? 16.625 -12.289 -5.75 1 97.81 241 TYR B N 1
ATOM 4234 C CA . TYR B 1 241 ? 16.703 -10.844 -5.605 1 97.81 241 TYR B CA 1
ATOM 4235 C C . TYR B 1 241 ? 17.703 -10.25 -6.586 1 97.81 241 TYR B C 1
ATOM 4237 O O . TYR B 1 241 ? 17.391 -9.32 -7.328 1 97.81 241 TYR B O 1
ATOM 4245 N N . THR B 1 242 ? 18.875 -10.797 -6.613 1 97.25 242 THR B N 1
ATOM 4246 C CA . THR B 1 242 ? 19.969 -10.312 -7.461 1 97.25 242 THR B CA 1
ATOM 4247 C C . THR B 1 242 ? 19.609 -10.492 -8.938 1 97.25 242 THR B C 1
ATOM 4249 O O . THR B 1 242 ? 19.938 -9.633 -9.766 1 97.25 242 THR B O 1
ATOM 4252 N N . TYR B 1 243 ? 19 -11.594 -9.211 1 95.5 243 TYR B N 1
ATOM 4253 C CA . TYR B 1 243 ? 18.578 -11.883 -10.57 1 95.5 243 TYR B CA 1
ATOM 4254 C C . TYR B 1 243 ? 17.656 -10.789 -11.102 1 95.5 243 TYR B C 1
ATOM 4256 O O . TYR B 1 243 ? 17.875 -10.273 -12.203 1 95.5 243 TYR B O 1
ATOM 4264 N N . PHE B 1 244 ? 16.719 -10.383 -10.336 1 95 244 PHE B N 1
ATOM 4265 C CA . PHE B 1 244 ? 15.742 -9.406 -10.805 1 95 244 PHE B CA 1
ATOM 4266 C C . PHE B 1 244 ? 16.312 -7.996 -10.727 1 95 244 PHE B C 1
ATOM 4268 O O . PHE B 1 244 ? 15.961 -7.133 -11.531 1 95 244 PHE B O 1
ATOM 4275 N N . LEU B 1 245 ? 17.172 -7.789 -9.734 1 94.75 245 LEU B N 1
ATOM 4276 C CA . LEU B 1 245 ? 17.859 -6.5 -9.703 1 94.75 245 LEU B CA 1
ATOM 4277 C C . LEU B 1 245 ? 18.578 -6.238 -11.016 1 94.75 245 LEU B C 1
ATOM 4279 O O . LEU B 1 245 ? 18.547 -5.121 -11.539 1 94.75 245 LEU B O 1
ATOM 4283 N N . GLY B 1 246 ? 19.156 -7.262 -11.547 1 93.62 246 GLY B N 1
ATOM 4284 C CA . GLY B 1 246 ? 19.875 -7.16 -12.805 1 93.62 246 GLY B CA 1
ATOM 4285 C C . GLY B 1 246 ? 18.953 -7.035 -14.008 1 93.62 246 GLY B C 1
ATOM 4286 O O . GLY B 1 246 ? 19.406 -6.688 -15.102 1 93.62 246 GLY B O 1
ATOM 4287 N N . ARG B 1 247 ? 17.641 -7.203 -13.82 1 91.31 247 ARG B N 1
ATOM 4288 C CA . ARG B 1 247 ? 16.703 -7.203 -14.93 1 91.31 247 ARG B CA 1
ATOM 4289 C C . ARG B 1 247 ? 15.672 -6.082 -14.781 1 91.31 247 ARG B C 1
ATOM 4291 O O . ARG B 1 247 ? 14.609 -6.121 -15.398 1 91.31 247 ARG B O 1
ATOM 4298 N N . ALA B 1 248 ? 15.953 -5.215 -13.984 1 90.69 248 ALA B N 1
ATOM 4299 C CA . ALA B 1 248 ? 15.016 -4.121 -13.727 1 90.69 248 ALA B CA 1
ATOM 4300 C C . ALA B 1 248 ? 14.664 -3.385 -15.016 1 90.69 248 ALA B C 1
ATOM 4302 O O . ALA B 1 248 ? 13.5 -3.078 -15.273 1 90.69 248 ALA B O 1
ATOM 4303 N N . GLU B 1 249 ? 15.68 -3.166 -15.812 1 88.81 249 GLU B N 1
ATOM 4304 C CA . GLU B 1 249 ? 15.461 -2.43 -17.047 1 88.81 249 GLU B CA 1
ATOM 4305 C C . GLU B 1 249 ? 14.695 -3.27 -18.062 1 88.81 249 GLU B C 1
ATOM 4307 O O . GLU B 1 249 ? 13.773 -2.775 -18.719 1 88.81 249 GLU B O 1
ATOM 4312 N N . SER B 1 250 ? 15.031 -4.5 -18.188 1 88.56 250 SER B N 1
ATOM 4313 C CA . SER B 1 250 ? 14.367 -5.363 -19.156 1 88.56 250 SER B CA 1
ATOM 4314 C C . SER B 1 250 ? 12.93 -5.656 -18.734 1 88.56 250 SER B C 1
ATOM 4316 O O . SER B 1 250 ? 12.078 -5.949 -19.578 1 88.56 250 SER B O 1
ATOM 4318 N N . GLU B 1 251 ? 12.703 -5.543 -17.5 1 87.12 251 GLU B N 1
ATOM 4319 C CA . GLU B 1 251 ? 11.367 -5.797 -16.953 1 87.12 251 GLU B CA 1
ATOM 4320 C C . GLU B 1 251 ? 10.656 -4.496 -16.609 1 87.12 251 GLU B C 1
ATOM 4322 O O . GLU B 1 251 ? 9.805 -4.469 -15.711 1 87.12 251 GLU B O 1
ATOM 4327 N N . ARG B 1 252 ? 10.992 -3.484 -17.25 1 90.44 252 ARG B N 1
ATOM 4328 C CA . ARG B 1 252 ? 10.562 -2.137 -16.891 1 90.44 252 ARG B CA 1
ATOM 4329 C C . ARG B 1 252 ? 9.039 -2.035 -16.859 1 90.44 252 ARG B C 1
ATOM 4331 O O . ARG B 1 252 ? 8.469 -1.342 -16.016 1 90.44 252 ARG B O 1
ATOM 4338 N N . ASN B 1 253 ? 8.375 -2.777 -17.766 1 91.56 253 ASN B N 1
ATOM 4339 C CA . ASN B 1 253 ? 6.93 -2.611 -17.891 1 91.56 253 ASN B CA 1
ATOM 4340 C C . ASN B 1 253 ? 6.18 -3.863 -17.453 1 91.56 253 ASN B C 1
ATOM 4342 O O . ASN B 1 253 ? 4.961 -3.951 -17.609 1 91.56 253 ASN B O 1
ATOM 4346 N N . ALA B 1 254 ? 6.898 -4.773 -16.875 1 90.25 254 ALA B N 1
ATOM 4347 C CA . ALA B 1 254 ? 6.285 -6.043 -16.469 1 90.25 254 ALA B CA 1
ATOM 4348 C C . ALA B 1 254 ? 5.348 -5.852 -15.289 1 90.25 254 ALA B C 1
ATOM 4350 O O . ALA B 1 254 ? 5.695 -5.172 -14.32 1 90.25 254 ALA B O 1
ATOM 4351 N N . THR B 1 255 ? 4.121 -6.414 -15.391 1 92.06 255 THR B N 1
ATOM 4352 C CA . THR B 1 255 ? 3.148 -6.402 -14.305 1 92.06 255 THR B CA 1
ATOM 4353 C C . THR B 1 255 ? 2.637 -7.812 -14.023 1 92.06 255 THR B C 1
ATOM 4355 O O . THR B 1 255 ? 2.9 -8.742 -14.797 1 92.06 255 THR B O 1
ATOM 4358 N N . SER B 1 256 ? 2.039 -7.938 -12.875 1 89.38 256 SER B N 1
ATOM 4359 C CA . SER B 1 256 ? 1.436 -9.219 -12.531 1 89.38 256 SER B CA 1
ATOM 4360 C C . SER B 1 256 ? -0.07 -9.203 -12.773 1 89.38 256 SER B C 1
ATOM 4362 O O . SER B 1 256 ? -0.686 -8.141 -12.828 1 89.38 256 SER B O 1
ATOM 4364 N N . SER B 1 257 ? -0.673 -10.406 -12.961 1 84.75 257 SER B N 1
ATOM 4365 C CA . SER B 1 257 ? -2.113 -10.531 -13.156 1 84.75 257 SER B CA 1
ATOM 4366 C C . SER B 1 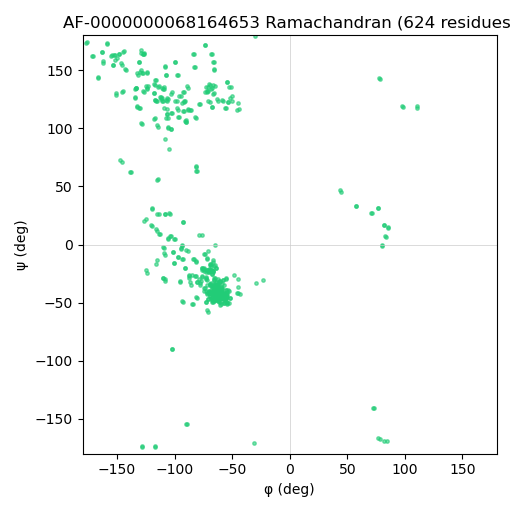257 ? -2.883 -10.008 -11.945 1 84.75 257 SER B C 1
ATOM 4368 O O . SER B 1 257 ? -3.898 -9.328 -12.102 1 84.75 257 SER B O 1
ATOM 4370 N N . MET B 1 258 ? -2.4 -10.273 -10.758 1 90.88 258 MET B N 1
ATOM 4371 C CA . MET B 1 258 ? -3.07 -9.805 -9.555 1 90.88 258 MET B CA 1
ATOM 4372 C C . MET B 1 258 ? -3.059 -8.281 -9.477 1 90.88 258 MET B C 1
ATOM 4374 O O . MET B 1 258 ? -4.062 -7.668 -9.117 1 90.88 258 MET B O 1
ATOM 4378 N N . GLN B 1 259 ? -1.914 -7.711 -9.805 1 94.44 259 GLN B N 1
ATOM 4379 C CA . GLN B 1 259 ? -1.805 -6.258 -9.844 1 94.44 259 GLN B CA 1
ATOM 4380 C C . GLN B 1 259 ? -2.854 -5.648 -10.766 1 94.44 259 GLN B C 1
ATOM 4382 O O . GLN B 1 259 ? -3.559 -4.711 -10.383 1 94.44 259 GLN B O 1
ATOM 4387 N N . ARG B 1 260 ? -3.023 -6.176 -11.922 1 90.75 260 ARG B N 1
ATOM 4388 C CA . ARG B 1 260 ? -3.971 -5.668 -12.914 1 90.75 260 ARG B CA 1
ATOM 4389 C C . ARG B 1 260 ? -5.406 -5.836 -12.43 1 90.75 260 ARG B C 1
ATOM 4391 O O . ARG B 1 260 ? -6.227 -4.922 -12.57 1 90.75 260 ARG B O 1
ATOM 4398 N N . ASP B 1 261 ? -5.688 -6.988 -11.875 1 90.62 261 ASP B N 1
ATOM 4399 C CA . ASP B 1 261 ? -7.035 -7.238 -11.375 1 90.62 261 ASP B CA 1
ATOM 4400 C C . ASP B 1 261 ? -7.395 -6.262 -10.258 1 90.62 261 ASP B C 1
ATOM 4402 O O . ASP B 1 261 ? -8.477 -5.668 -10.266 1 90.62 261 ASP B O 1
ATOM 4406 N N . ILE B 1 262 ? -6.512 -6.043 -9.367 1 95 262 ILE B N 1
ATOM 4407 C CA . ILE B 1 262 ? -6.77 -5.156 -8.234 1 95 262 ILE B CA 1
ATOM 4408 C C . ILE B 1 262 ? -6.953 -3.725 -8.734 1 95 262 ILE B C 1
ATOM 4410 O O . ILE B 1 262 ? -7.883 -3.031 -8.32 1 95 262 ILE B O 1
ATOM 4414 N N . MET B 1 263 ? -6.16 -3.291 -9.641 1 93.75 263 MET B N 1
ATOM 4415 C CA . MET B 1 263 ? -6.215 -1.926 -10.156 1 93.75 263 MET B CA 1
ATOM 4416 C C . MET B 1 263 ? -7.477 -1.706 -10.984 1 93.75 263 MET B C 1
ATOM 4418 O O . MET B 1 263 ? -7.977 -0.583 -11.078 1 93.75 263 MET B O 1
ATOM 4422 N N . ARG B 1 264 ? -8.047 -2.795 -11.492 1 92.19 264 ARG B N 1
ATOM 4423 C CA . ARG B 1 264 ? -9.266 -2.717 -12.289 1 92.19 264 ARG B CA 1
ATOM 4424 C C . ARG B 1 264 ? -10.5 -2.941 -11.43 1 92.19 264 ARG B C 1
ATOM 4426 O O . ARG B 1 264 ? -11.625 -2.924 -11.93 1 92.19 264 ARG B O 1
ATOM 4433 N N . GLY B 1 265 ? -10.258 -3.217 -10.195 1 94.12 265 GLY B N 1
ATOM 4434 C CA . GLY B 1 265 ? -11.375 -3.424 -9.289 1 94.12 265 GLY B CA 1
ATOM 4435 C C . GLY B 1 265 ? -12.031 -4.781 -9.445 1 94.12 265 GLY B C 1
ATOM 4436 O O . GLY B 1 265 ? -13.242 -4.914 -9.266 1 94.12 265 GLY B O 1
ATOM 4437 N N . LEU B 1 266 ? -11.273 -5.789 -9.82 1 91.81 266 LEU B N 1
ATOM 4438 C CA . LEU B 1 266 ? -11.773 -7.145 -10.008 1 91.81 266 LEU B CA 1
ATOM 4439 C C . LEU B 1 266 ? -11.289 -8.062 -8.898 1 91.81 266 LEU B C 1
ATOM 4441 O O . LEU B 1 266 ? -10.25 -7.809 -8.281 1 91.81 266 LEU B O 1
ATOM 4445 N N . PRO B 1 267 ? -12.094 -9.133 -8.633 1 93.25 267 PRO B N 1
ATOM 4446 C CA . PRO B 1 267 ? -11.578 -10.141 -7.703 1 93.25 267 PRO B CA 1
ATOM 4447 C C . PRO B 1 267 ? -10.219 -10.688 -8.125 1 93.25 267 PRO B C 1
ATOM 4449 O O . PRO B 1 267 ? -9.969 -10.891 -9.312 1 93.25 267 PRO B O 1
ATOM 4452 N N . SER B 1 268 ? -9.352 -10.891 -7.137 1 91.75 268 SER B N 1
ATOM 4453 C CA . SER B 1 268 ? -7.984 -11.273 -7.449 1 91.75 268 SER B CA 1
ATOM 4454 C C . SER B 1 268 ? -7.566 -12.516 -6.668 1 91.75 268 SER B C 1
ATOM 4456 O O . SER B 1 268 ? -8.398 -13.148 -6.012 1 91.75 268 SER B O 1
ATOM 4458 N N . GLU B 1 269 ? -6.293 -12.859 -6.789 1 90.31 269 GLU B N 1
ATOM 4459 C CA . GLU B 1 269 ? -5.707 -14.008 -6.102 1 90.31 269 GLU B CA 1
ATOM 4460 C C . GLU B 1 269 ? -5.09 -13.594 -4.77 1 90.31 269 GLU B C 1
ATOM 4462 O O . GLU B 1 269 ? -4.285 -14.336 -4.195 1 90.31 269 GLU B O 1
ATOM 4467 N N . LEU B 1 270 ? -5.465 -12.469 -4.25 1 95.12 270 LEU B N 1
ATOM 4468 C CA . LEU B 1 270 ? -4.867 -11.914 -3.043 1 95.12 270 LEU B CA 1
ATOM 4469 C C . LEU B 1 270 ? -4.859 -12.938 -1.917 1 95.12 270 LEU B C 1
ATOM 4471 O O . LEU B 1 270 ? -3.816 -13.188 -1.306 1 95.12 270 LEU B O 1
ATOM 4475 N N . GLU B 1 271 ? -5.961 -13.617 -1.706 1 93.38 271 GLU B N 1
ATOM 4476 C CA . GLU B 1 271 ? -6.121 -14.57 -0.61 1 93.38 271 GLU B CA 1
ATOM 4477 C C . GLU B 1 271 ? -5.219 -15.789 -0.801 1 93.38 271 GLU B C 1
ATOM 4479 O O . GLU B 1 271 ? -4.746 -16.375 0.173 1 93.38 271 GLU B O 1
ATOM 4484 N N . TRP B 1 272 ? -4.902 -16.031 -2.018 1 91 272 TRP B N 1
ATOM 4485 C CA . TRP B 1 272 ? -4.215 -17.281 -2.316 1 91 272 TRP B CA 1
ATOM 4486 C C . TRP B 1 272 ? -2.719 -17.062 -2.496 1 91 272 TRP B C 1
ATOM 4488 O O . TRP B 1 272 ? -1.936 -18.016 -2.506 1 91 272 TRP B O 1
ATOM 4498 N N . GLN B 1 273 ? -2.363 -15.859 -2.668 1 93.88 273 GLN B N 1
ATOM 4499 C CA . GLN B 1 273 ? -0.951 -15.508 -2.758 1 93.88 273 GLN B CA 1
ATOM 4500 C C . GLN B 1 273 ? -0.452 -14.891 -1.451 1 93.88 273 GLN B C 1
ATOM 4502 O O . GLN B 1 273 ? -0.281 -15.602 -0.455 1 93.88 273 GLN B O 1
ATOM 4507 N N . VAL B 1 274 ? -0.535 -13.625 -1.317 1 96.81 274 VAL B N 1
ATOM 4508 C CA . VAL B 1 274 ? -0.023 -12.969 -0.119 1 96.81 274 VAL B CA 1
ATOM 4509 C C . VAL B 1 274 ? -0.854 -13.383 1.093 1 96.81 274 VAL B C 1
ATOM 4511 O O . VAL B 1 274 ? -0.325 -13.523 2.197 1 96.81 274 VAL B O 1
ATOM 4514 N N . GLY B 1 275 ? -2.135 -13.555 0.906 1 96.38 275 GLY B N 1
ATOM 4515 C CA . GLY B 1 275 ? -2.992 -14.016 1.985 1 96.38 275 GLY B CA 1
ATOM 4516 C C . GLY B 1 275 ? -2.586 -15.375 2.529 1 96.38 275 GLY B C 1
ATOM 4517 O O . GLY B 1 275 ? -2.668 -15.617 3.734 1 96.38 275 GLY B O 1
ATOM 4518 N N . ALA B 1 276 ? -2.193 -16.25 1.659 1 95.12 276 ALA B N 1
ATOM 4519 C CA . ALA B 1 276 ? -1.712 -17.562 2.086 1 95.12 276 ALA B CA 1
ATOM 4520 C C . ALA B 1 276 ? -0.479 -17.422 2.977 1 95.12 276 ALA B C 1
ATOM 4522 O O . ALA B 1 276 ? -0.348 -18.141 3.975 1 95.12 276 ALA B O 1
ATOM 4523 N N . VAL B 1 277 ? 0.438 -16.531 2.604 1 97.62 277 VAL B N 1
ATOM 4524 C CA . VAL B 1 277 ? 1.629 -16.297 3.41 1 97.62 277 VAL B CA 1
ATOM 4525 C C . VAL B 1 277 ? 1.222 -15.852 4.812 1 97.62 277 VAL B C 1
ATOM 4527 O O . VAL B 1 277 ? 1.72 -16.375 5.809 1 97.62 277 VAL B O 1
ATOM 4530 N N . VAL B 1 278 ? 0.286 -14.93 4.883 1 97.75 278 VAL B N 1
ATOM 4531 C CA . VAL B 1 278 ? -0.14 -14.352 6.152 1 97.75 278 VAL B CA 1
ATOM 4532 C C . VAL B 1 278 ? -0.772 -15.43 7.027 1 97.75 278 VAL B C 1
ATOM 4534 O O . VAL B 1 278 ? -0.43 -15.57 8.203 1 97.75 278 VAL B O 1
ATOM 4537 N N . ARG B 1 279 ? -1.645 -16.234 6.453 1 96.44 279 ARG B N 1
ATOM 4538 C CA . ARG B 1 279 ? -2.328 -17.281 7.199 1 96.44 279 ARG B CA 1
ATOM 4539 C C . ARG B 1 279 ? -1.339 -18.328 7.707 1 96.44 279 ARG B C 1
ATOM 4541 O O . ARG B 1 279 ? -1.374 -18.703 8.883 1 96.44 279 ARG B O 1
ATOM 4548 N N . LYS B 1 280 ? -0.471 -18.781 6.848 1 96.75 280 LYS B N 1
ATOM 4549 C CA . LYS B 1 280 ? 0.487 -19.812 7.223 1 96.75 280 LYS B CA 1
ATOM 4550 C C . LYS B 1 280 ? 1.493 -19.281 8.242 1 96.75 280 LYS B C 1
ATOM 4552 O O . LYS B 1 280 ? 1.882 -20 9.164 1 96.75 280 LYS B O 1
ATOM 4557 N N . ALA B 1 281 ? 1.958 -18.078 8.062 1 98.25 281 ALA B N 1
ATOM 4558 C CA . ALA B 1 281 ? 2.889 -17.453 9.008 1 98.25 281 ALA B CA 1
ATOM 4559 C C . ALA B 1 281 ? 2.277 -17.359 10.406 1 98.25 281 ALA B C 1
ATOM 4561 O O . ALA B 1 281 ? 2.932 -17.703 11.398 1 98.25 281 ALA B O 1
ATOM 4562 N N . LYS B 1 282 ? 1.086 -16.938 10.453 1 97.31 282 LYS B N 1
ATOM 4563 C CA . LYS B 1 282 ? 0.381 -16.844 11.727 1 97.31 282 LYS B CA 1
ATOM 4564 C C . LYS B 1 282 ? 0.273 -18.219 12.383 1 97.31 282 LYS B C 1
ATOM 4566 O O . LYS B 1 282 ? 0.53 -18.359 13.586 1 97.31 282 LYS B O 1
ATOM 4571 N N . ALA B 1 283 ? -0.058 -19.203 11.648 1 96.69 283 ALA B N 1
ATOM 4572 C CA . ALA B 1 283 ? -0.247 -20.562 12.156 1 96.69 283 ALA B CA 1
ATOM 4573 C C . ALA B 1 283 ? 1.058 -21.125 12.719 1 96.69 283 ALA B C 1
ATOM 4575 O O . ALA B 1 283 ? 1.05 -21.859 13.703 1 96.69 283 ALA B O 1
ATOM 4576 N N . LEU B 1 284 ? 2.193 -20.75 12.156 1 97.62 284 LEU B N 1
ATOM 4577 C CA . LEU B 1 284 ? 3.48 -21.328 12.516 1 97.62 284 LEU B CA 1
ATOM 4578 C C . LEU B 1 284 ? 4.25 -20.391 13.453 1 97.62 284 LEU B C 1
ATOM 4580 O O . LEU B 1 284 ? 5.332 -20.75 13.93 1 97.62 284 LEU B O 1
ATOM 4584 N N . GLY B 1 285 ? 3.73 -19.219 13.664 1 97.81 285 GLY B N 1
ATOM 4585 C CA . GLY B 1 285 ? 4.414 -18.234 14.5 1 97.81 285 GLY B CA 1
ATOM 4586 C C . GLY B 1 285 ? 5.652 -17.656 13.844 1 97.81 285 GLY B C 1
ATOM 4587 O O . GLY B 1 285 ? 6.641 -17.375 14.523 1 97.81 285 GLY B O 1
ATOM 4588 N N . VAL B 1 286 ? 5.715 -17.609 12.523 1 97.75 286 VAL B N 1
ATOM 4589 C CA . VAL B 1 286 ? 6.816 -17.031 11.758 1 97.75 286 VAL B CA 1
ATOM 4590 C C . VAL B 1 286 ? 6.48 -15.594 11.375 1 97.75 286 VAL B C 1
ATOM 4592 O O . VAL B 1 286 ? 5.398 -15.312 10.859 1 97.75 286 VAL B O 1
ATOM 4595 N N . PRO B 1 287 ? 7.359 -14.602 11.664 1 97.5 287 PRO B N 1
ATOM 4596 C CA . PRO B 1 287 ? 7.074 -13.211 11.305 1 97.5 287 PRO B CA 1
ATOM 4597 C C . PRO B 1 287 ? 7.035 -12.977 9.797 1 97.5 287 PRO B C 1
ATOM 4599 O O . PRO B 1 287 ? 7.914 -13.461 9.07 1 97.5 287 PRO B O 1
ATOM 4602 N N . ALA B 1 288 ? 6.004 -12.352 9.352 1 98.06 288 ALA B N 1
ATOM 4603 C CA . ALA B 1 288 ? 5.891 -11.906 7.961 1 98.06 288 ALA B CA 1
ATOM 4604 C C . ALA B 1 288 ? 5.285 -10.508 7.883 1 98.06 288 ALA B C 1
ATOM 4606 O O . ALA B 1 288 ? 4.254 -10.305 7.238 1 98.06 288 ALA B O 1
ATOM 4607 N N . PRO B 1 289 ? 5.996 -9.531 8.469 1 97.31 289 PRO B N 1
ATOM 4608 C CA . PRO B 1 289 ? 5.398 -8.195 8.609 1 97.31 289 PRO B CA 1
ATOM 4609 C C . PRO B 1 289 ? 5.129 -7.531 7.262 1 97.31 289 PRO B C 1
ATOM 4611 O O . PRO B 1 289 ? 4.117 -6.844 7.102 1 97.31 289 PRO B O 1
ATOM 4614 N N . ALA B 1 290 ? 6.039 -7.645 6.312 1 98 290 ALA B N 1
ATOM 4615 C CA . ALA B 1 290 ? 5.828 -7.023 5.008 1 98 290 ALA B CA 1
ATOM 4616 C C . ALA B 1 290 ? 4.621 -7.629 4.301 1 98 290 ALA B C 1
ATOM 4618 O O . ALA B 1 290 ? 3.766 -6.906 3.785 1 98 290 ALA B O 1
ATOM 4619 N N . CYS B 1 291 ? 4.527 -8.953 4.328 1 98.56 291 CYS B N 1
ATOM 4620 C CA . CYS B 1 291 ? 3.408 -9.633 3.689 1 98.56 291 CYS B CA 1
ATOM 4621 C C . CYS B 1 291 ? 2.096 -9.297 4.387 1 98.56 291 CYS B C 1
ATOM 4623 O O . CYS B 1 291 ? 1.067 -9.117 3.734 1 98.56 291 CYS B O 1
ATOM 4625 N N . SER B 1 292 ? 2.164 -9.234 5.707 1 98.19 292 SER B N 1
ATOM 4626 C CA . SER B 1 292 ? 0.971 -8.891 6.473 1 98.19 292 SER B CA 1
ATOM 4627 C C . SER B 1 292 ? 0.473 -7.492 6.109 1 98.19 292 SER B C 1
ATOM 4629 O O . SER B 1 292 ? -0.731 -7.277 5.957 1 98.19 292 SER B O 1
ATOM 4631 N N . LEU B 1 293 ? 1.354 -6.602 5.988 1 98 293 LEU B N 1
ATOM 4632 C CA . LEU B 1 293 ? 0.978 -5.227 5.668 1 98 293 LEU B CA 1
ATOM 4633 C C . LEU B 1 293 ? 0.449 -5.125 4.242 1 98 293 LEU B C 1
ATOM 4635 O O . LEU B 1 293 ? -0.55 -4.449 3.99 1 98 293 LEU B O 1
ATOM 4639 N N . ILE B 1 294 ? 1.112 -5.758 3.309 1 98.69 294 ILE B N 1
ATOM 4640 C CA . ILE B 1 294 ? 0.668 -5.762 1.92 1 98.69 294 ILE B CA 1
ATOM 4641 C C . ILE B 1 294 ? -0.743 -6.336 1.831 1 98.69 294 ILE B C 1
ATOM 4643 O O . ILE B 1 294 ? -1.616 -5.762 1.177 1 98.69 294 ILE B O 1
ATOM 4647 N N . TYR B 1 295 ? -0.948 -7.445 2.523 1 98.62 295 TYR B N 1
ATOM 4648 C CA . TYR B 1 295 ? -2.26 -8.086 2.535 1 98.62 295 TYR B CA 1
ATOM 4649 C C . TYR B 1 295 ? -3.318 -7.148 3.1 1 98.62 295 TYR B C 1
ATOM 4651 O O . TYR B 1 295 ? -4.371 -6.949 2.488 1 98.62 295 TYR B O 1
ATOM 4659 N N . ALA B 1 296 ? -3.029 -6.578 4.23 1 98.44 296 ALA B N 1
ATOM 4660 C CA . ALA B 1 296 ? -3.971 -5.672 4.891 1 98.44 296 ALA B CA 1
ATOM 4661 C C . ALA B 1 296 ? -4.312 -4.488 3.988 1 98.44 296 ALA B C 1
ATOM 4663 O O . ALA B 1 296 ? -5.48 -4.109 3.871 1 98.44 296 ALA B O 1
ATOM 4664 N N . ALA B 1 297 ? -3.352 -3.936 3.346 1 98.31 297 ALA B N 1
ATOM 4665 C CA . ALA B 1 297 ? -3.518 -2.74 2.521 1 98.31 297 ALA B CA 1
ATOM 4666 C C . ALA B 1 297 ? -4.418 -3.021 1.321 1 98.31 297 ALA B C 1
ATOM 4668 O O . ALA B 1 297 ? -5.172 -2.15 0.887 1 98.31 297 ALA B O 1
ATOM 4669 N N . LEU B 1 298 ? -4.348 -4.227 0.767 1 98.5 298 LEU B N 1
ATOM 4670 C CA . LEU B 1 298 ? -5.047 -4.539 -0.475 1 98.5 298 LEU B CA 1
ATOM 4671 C C . LEU B 1 298 ? -6.422 -5.137 -0.19 1 98.5 298 LEU B C 1
ATOM 4673 O O . LEU B 1 298 ? -7.262 -5.223 -1.087 1 98.5 298 LEU B O 1
ATOM 4677 N N . LEU B 1 299 ? -6.652 -5.504 1.057 1 98.44 299 LEU B N 1
ATOM 4678 C CA . LEU B 1 299 ? -7.824 -6.285 1.438 1 98.44 299 LEU B CA 1
ATOM 4679 C C . LEU B 1 299 ? -9.102 -5.488 1.215 1 98.44 299 LEU B C 1
ATOM 4681 O O . LEU B 1 299 ? -10.094 -6.023 0.701 1 98.44 299 LEU B O 1
ATOM 4685 N N . PRO B 1 300 ? -9.172 -4.141 1.564 1 98 300 PRO B N 1
ATOM 4686 C CA . PRO B 1 300 ? -10.414 -3.408 1.319 1 98 300 PRO B CA 1
ATOM 4687 C C . PRO B 1 300 ? -10.836 -3.43 -0.149 1 98 300 PRO B C 1
ATOM 4689 O O . PRO B 1 300 ? -12.016 -3.623 -0.455 1 98 300 PRO B O 1
ATOM 4692 N N . GLN B 1 301 ? -9.914 -3.268 -1.042 1 97.25 301 GLN B N 1
ATOM 4693 C CA . GLN B 1 301 ? -10.227 -3.295 -2.467 1 97.25 301 GLN B CA 1
ATOM 4694 C C . GLN B 1 301 ? -10.688 -4.684 -2.904 1 97.25 301 GLN B C 1
ATOM 4696 O O . GLN B 1 301 ? -11.594 -4.809 -3.725 1 97.25 301 GLN B O 1
ATOM 4701 N N . GLU B 1 302 ? -9.977 -5.719 -2.346 1 97.75 302 GLU B N 1
ATOM 4702 C CA . GLU B 1 302 ? -10.367 -7.09 -2.656 1 97.75 302 GLU B CA 1
ATOM 4703 C C . GLU B 1 302 ? -11.797 -7.379 -2.199 1 97.75 302 GLU B C 1
ATOM 4705 O O . GLU B 1 302 ? -12.586 -7.969 -2.941 1 97.75 302 GLU B O 1
ATOM 4710 N N . LEU B 1 303 ? -12.133 -6.969 -1.016 1 97.94 303 LEU B N 1
ATOM 4711 C CA . LEU B 1 303 ? -13.469 -7.176 -0.465 1 97.94 303 LEU B CA 1
ATOM 4712 C C . LEU B 1 303 ? -14.516 -6.426 -1.28 1 97.94 303 LEU B C 1
ATOM 4714 O O . LEU B 1 303 ? -15.617 -6.938 -1.505 1 97.94 303 LEU B O 1
ATOM 4718 N N . LYS B 1 304 ? -14.195 -5.246 -1.698 1 97.25 304 LYS B N 1
ATOM 4719 C CA . LYS B 1 304 ? -15.094 -4.477 -2.551 1 97.25 304 LYS B CA 1
ATOM 4720 C C . LYS B 1 304 ? -15.344 -5.195 -3.877 1 97.25 304 LYS B C 1
ATOM 4722 O O . LYS B 1 304 ? -16.484 -5.309 -4.32 1 97.25 304 LYS B O 1
ATOM 4727 N N . ALA B 1 305 ? -14.289 -5.633 -4.5 1 96.12 305 ALA B N 1
ATOM 4728 C CA . ALA B 1 305 ? -14.375 -6.328 -5.781 1 96.12 305 ALA B CA 1
ATOM 47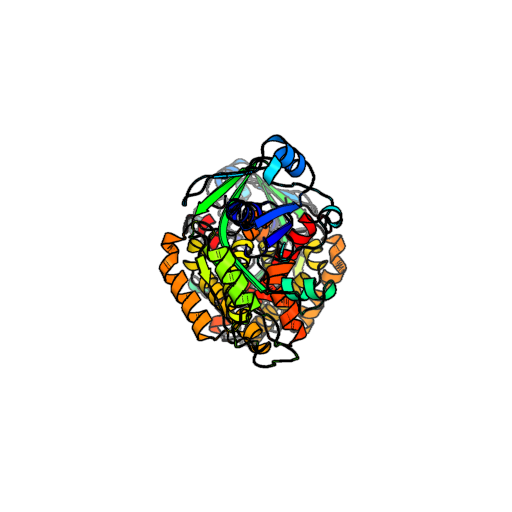29 C C . ALA B 1 305 ? -15.258 -7.57 -5.676 1 96.12 305 ALA B C 1
ATOM 4731 O O . ALA B 1 305 ? -15.938 -7.938 -6.637 1 96.12 305 ALA B O 1
ATOM 4732 N N . ARG B 1 306 ? -15.281 -8.164 -4.535 1 96.62 306 ARG B N 1
ATOM 4733 C CA . ARG B 1 306 ? -16.031 -9.398 -4.328 1 96.62 306 ARG B CA 1
ATOM 4734 C C . ARG B 1 306 ? -17.438 -9.102 -3.801 1 96.62 306 ARG B C 1
ATOM 4736 O O . ARG B 1 306 ? -18.188 -10.023 -3.479 1 96.62 306 ARG B O 1
ATOM 4743 N N . GLY B 1 307 ? -17.766 -7.875 -3.598 1 96.12 307 GLY B N 1
ATOM 4744 C CA . GLY B 1 307 ? -19.109 -7.477 -3.172 1 96.12 307 GLY B CA 1
ATOM 4745 C C . GLY B 1 307 ? -19.312 -7.617 -1.678 1 96.12 307 GLY B C 1
ATOM 4746 O O . GLY B 1 307 ? -20.453 -7.641 -1.209 1 96.12 307 GLY B O 1
ATOM 4747 N N . LYS B 1 308 ? -18.25 -7.723 -0.947 1 96.5 308 LYS B N 1
ATOM 4748 C CA . LYS B 1 308 ? -18.359 -7.938 0.494 1 96.5 308 LYS B CA 1
ATOM 4749 C C . LYS B 1 308 ? -18.219 -6.621 1.255 1 96.5 308 LYS B C 1
ATOM 4751 O O . LYS B 1 308 ? -18.453 -6.57 2.465 1 96.5 308 LYS B O 1
ATOM 4756 N N . LEU B 1 309 ? -17.828 -5.59 0.641 1 95 309 LEU B N 1
ATOM 4757 C CA . LEU B 1 309 ? -17.641 -4.25 1.195 1 95 309 LEU B CA 1
ATOM 4758 C C . LEU B 1 309 ? -18.016 -3.184 0.171 1 95 309 LEU B C 1
ATOM 4760 O O . LEU B 1 309 ? -17.672 -3.303 -1.008 1 95 309 LEU B O 1
ATOM 4764 N N . ALA B 1 310 ? -18.797 -2.232 0.595 1 94.19 310 ALA B N 1
ATOM 4765 C CA . ALA B 1 310 ? -19.234 -1.185 -0.325 1 94.19 310 ALA B CA 1
ATOM 4766 C C . ALA B 1 310 ? -18.703 0.179 0.102 1 94.19 310 ALA B C 1
ATOM 4768 O O . ALA B 1 310 ? -18.828 0.571 1.264 1 94.19 310 ALA B O 1
ATOM 4769 N N . PHE B 1 311 ? -17.984 0.799 -0.846 1 93.38 311 PHE B N 1
ATOM 4770 C CA . PHE B 1 311 ? -17.562 2.176 -0.636 1 93.38 311 PHE B CA 1
ATOM 4771 C C . PHE B 1 311 ? -17.156 2.822 -1.953 1 93.38 311 PHE B C 1
ATOM 4773 O O . PHE B 1 311 ? -16.969 2.135 -2.961 1 93.38 311 PHE B O 1
ATOM 4780 N N . SER B 1 312 ? -17.188 4.16 -2.021 1 85.44 312 SER B N 1
ATOM 4781 C CA . SER B 1 312 ? -16.734 4.922 -3.182 1 85.44 312 SER B CA 1
ATOM 4782 C C . SER B 1 312 ? -15.438 5.672 -2.881 1 85.44 312 SER B C 1
ATOM 4784 O O . SER B 1 312 ? -15.188 6.043 -1.733 1 85.44 312 SER B O 1
ATOM 4786 N N . ILE B 1 313 ? -14.508 5.551 -3.932 1 70.81 313 ILE B N 1
ATOM 4787 C CA . ILE B 1 313 ? -13.305 6.355 -3.771 1 70.81 313 ILE B CA 1
ATOM 4788 C C . ILE B 1 313 ? -13.359 7.562 -4.707 1 70.81 313 ILE B C 1
ATOM 4790 O O . ILE B 1 313 ? -13.445 7.406 -5.926 1 70.81 313 ILE B O 1
ATOM 4794 N N . GLU B 1 314 ? -13.984 8.625 -4.422 1 60 314 GLU B N 1
ATOM 4795 C CA . GLU B 1 314 ? -14.039 9.805 -5.285 1 60 314 GLU B CA 1
ATOM 4796 C C . GLU B 1 314 ? -12.75 10.617 -5.199 1 60 314 GLU B C 1
ATOM 4798 O O . GLU B 1 314 ? -12.078 10.609 -4.164 1 60 314 GLU B O 1
#

pLDDT: mean 91.48, std 10.47, range [39.28, 98.69]

Radius of gyration: 31.51 Å; Cα contacts (8 Å, |Δi|>4): 1239; chains: 2; bounding box: 42×105×66 Å

Solvent-accessible surface area (backbone atoms only — not comparable to full-atom values): 32388 Å² total; per-residue (Å²): 127,79,81,58,41,34,32,37,28,38,24,69,40,28,63,22,37,48,56,45,46,39,43,38,67,36,62,85,47,27,48,37,29,36,37,34,58,69,70,38,31,54,33,22,58,68,69,9,42,38,37,46,36,86,75,58,62,51,70,42,50,26,88,57,32,51,54,34,73,50,71,75,78,70,56,89,59,78,39,77,44,83,37,49,83,59,65,38,65,71,25,85,50,36,61,64,57,48,42,75,77,40,66,58,91,78,55,69,35,68,47,71,43,66,39,46,37,64,78,48,74,38,31,29,36,42,77,44,70,71,40,31,40,32,46,20,41,70,57,47,36,88,91,40,62,67,32,30,64,36,82,47,70,68,51,51,50,49,46,56,55,47,54,67,20,78,70,36,42,73,47,79,36,46,41,24,59,38,59,46,49,52,54,33,30,49,48,31,29,49,24,45,48,22,44,53,26,64,37,24,52,12,50,38,54,68,35,68,60,34,30,52,50,43,48,49,34,25,46,34,44,28,51,47,37,39,74,71,74,35,85,41,47,71,64,58,35,50,49,52,47,53,54,46,63,75,34,20,76,85,29,38,77,40,74,37,72,45,19,48,25,52,77,70,52,34,64,55,54,54,64,35,33,38,34,41,52,40,54,52,21,62,75,69,73,44,81,41,68,64,41,40,49,50,38,26,30,47,41,61,50,40,35,34,37,65,70,74,41,87,84,78,81,127,125,80,80,58,42,35,33,36,26,38,24,69,41,29,62,20,37,47,56,44,46,39,43,38,67,37,62,84,46,28,47,37,28,37,37,35,58,69,70,39,30,53,32,22,58,68,70,8,43,39,37,47,36,85,77,59,63,51,70,43,49,26,89,58,30,50,52,35,75,52,72,75,76,69,57,89,60,77,40,77,45,81,37,49,85,58,67,37,66,72,25,85,51,37,61,63,57,48,42,74,78,39,66,58,91,77,53,68,34,67,50,71,42,64,37,46,36,62,79,48,73,36,32,30,36,41,77,44,70,71,41,31,41,32,45,20,39,72,58,49,36,88,91,38,63,63,32,29,66,33,81,48,72,68,50,51,52,50,47,59,55,47,54,69,21,78,68,36,41,73,48,80,37,45,42,25,58,38,60,45,48,54,52,32,29,51,48,34,28,49,25,47,48,24,46,53,26,66,38,24,52,12,50,39,55,69,36,69,61,33,29,52,49,42,47,49,34,25,45,34,45,28,51,50,37,42,75,71,74,34,84,41,47,70,64,57,36,49,49,53,45,53,53,47,63,74,36,20,75,85,30,38,75,41,74,38,72,44,19,48,25,53,76,68,51,34,64,56,52,53,64,34,34,36,34,40,54,40,54,52,21,60,74,70,71,44,82,42,67,64,40,41,49,49,37,25,32,48,40,61,48,41,34,33,36,66,70,74,43,87,85,76,81,124

Organism: Acanthamoeba castellanii (strain ATCC 30010 / Neff) (NCBI:txid1257118)

Nearest PDB structures (foldseek):
  5x20-assembly1_B  TM=8.025E-01  e=5.694E-16  Enterococcus faecium DO
  5x20-assembly1_A  TM=8.059E-01  e=6.356E-16  Enterococcus faecium DO
  3wfj-assembly1_E  TM=7.803E-01  e=9.863E-16  Enterococcus faecium
  3wfj-assembly1_A  TM=7.972E-01  e=1.708E-15  Enterococcus faecium
  5x20-assembly2_D  TM=7.369E-01  e=8.173E-09  Enterococcus faecium DO